Protein AF-A0A1R3T8G5-F1 (afdb_monomer_lite)

Radius of gyration: 34.82 Å; chains: 1; bounding box: 72×90×124 Å

Structure (mmCIF, N/CA/C/O backbone):
data_AF-A0A1R3T8G5-F1
#
_entry.id   AF-A0A1R3T8G5-F1
#
loop_
_atom_site.group_PDB
_atom_site.id
_atom_site.type_symbol
_atom_site.label_atom_id
_atom_site.label_alt_id
_atom_site.label_comp_id
_atom_site.label_asym_id
_atom_site.label_entity_id
_atom_site.label_seq_id
_atom_site.pdbx_PDB_ins_code
_atom_site.Cartn_x
_atom_site.Cartn_y
_atom_site.Cartn_z
_atom_site.occupancy
_atom_site.B_iso_or_equiv
_atom_site.auth_seq_id
_atom_site.auth_comp_id
_atom_site.auth_asym_id
_atom_site.auth_atom_id
_atom_site.pdbx_PDB_model_num
ATOM 1 N N . MET A 1 1 ? -25.322 52.564 77.323 1.00 46.06 1 MET A N 1
ATOM 2 C CA . MET A 1 1 ? -25.981 52.447 76.002 1.00 46.06 1 MET A CA 1
ATOM 3 C C . MET A 1 1 ? -24.948 51.997 74.980 1.00 46.06 1 MET A C 1
ATOM 5 O O . MET A 1 1 ? -23.789 52.351 75.138 1.00 46.06 1 MET A O 1
ATOM 9 N N . SER A 1 2 ? -25.408 51.250 73.972 1.00 37.00 2 SER A N 1
ATOM 10 C CA . SER A 1 2 ? -24.708 50.780 72.759 1.00 37.00 2 SER A CA 1
ATOM 11 C C . SER A 1 2 ? -24.223 49.326 72.768 1.00 37.00 2 SER A C 1
ATOM 13 O O . SER A 1 2 ? -23.131 48.986 73.208 1.00 37.00 2 SER A O 1
ATOM 15 N N . LYS A 1 3 ? -25.110 48.487 72.216 1.00 41.84 3 LYS A N 1
ATOM 16 C CA . LYS A 1 3 ? -24.907 47.113 71.749 1.00 41.84 3 LYS A CA 1
ATOM 17 C C . LYS A 1 3 ? -23.837 47.069 70.648 1.00 41.84 3 LYS A C 1
ATOM 19 O O . LYS A 1 3 ? -23.869 47.899 69.742 1.00 41.84 3 LYS A O 1
ATOM 24 N N . ARG A 1 4 ? -23.002 46.028 70.638 1.00 38.09 4 ARG A N 1
ATOM 25 C CA . ARG A 1 4 ? -22.405 45.487 69.407 1.00 38.09 4 ARG A CA 1
ATOM 26 C C . ARG A 1 4 ? -22.635 43.978 69.374 1.00 38.09 4 ARG A C 1
ATOM 28 O O . ARG A 1 4 ? -22.054 43.239 70.157 1.00 38.09 4 ARG A O 1
ATOM 35 N N . LEU A 1 5 ? -23.558 43.576 68.500 1.00 44.38 5 LEU A N 1
ATOM 36 C CA . LEU A 1 5 ? -23.665 42.226 67.958 1.00 44.38 5 LEU A CA 1
ATOM 37 C C . LEU A 1 5 ? -22.505 42.021 66.978 1.00 44.38 5 LEU A C 1
ATOM 39 O O . LEU A 1 5 ? -22.334 42.854 66.089 1.00 44.38 5 LEU A O 1
ATOM 43 N N . THR A 1 6 ? -21.824 40.880 67.060 1.00 38.00 6 THR A N 1
ATOM 44 C CA . THR A 1 6 ? -21.129 40.303 65.905 1.00 38.00 6 THR A CA 1
ATOM 45 C C . THR A 1 6 ? -21.321 38.789 65.938 1.00 38.00 6 THR A C 1
ATOM 47 O O . THR A 1 6 ? -21.095 38.154 66.965 1.00 38.00 6 THR A O 1
ATOM 50 N N . LEU A 1 7 ? -21.833 38.251 64.829 1.00 36.94 7 LEU A N 1
ATOM 51 C CA . LEU A 1 7 ? -22.223 36.859 64.627 1.00 36.94 7 LEU A CA 1
ATOM 52 C C . LEU A 1 7 ? -21.039 35.889 64.799 1.00 36.94 7 LEU A C 1
ATOM 54 O O . LEU A 1 7 ? -19.987 36.092 64.198 1.00 36.94 7 LEU A O 1
ATOM 58 N N . LEU A 1 8 ? -21.255 34.789 65.531 1.00 36.28 8 LEU A N 1
ATOM 59 C CA . LEU A 1 8 ? -20.464 33.563 65.394 1.00 36.28 8 LEU A CA 1
ATOM 60 C C . LEU A 1 8 ? -20.951 32.806 64.150 1.00 36.28 8 LEU A C 1
ATOM 62 O O . LEU A 1 8 ? -22.100 32.368 64.104 1.00 36.28 8 LEU A O 1
ATOM 66 N N . ALA A 1 9 ? -20.077 32.627 63.162 1.00 36.72 9 ALA A N 1
ATOM 67 C CA . ALA A 1 9 ? -20.278 31.656 62.094 1.00 36.72 9 ALA A CA 1
ATOM 68 C C . ALA A 1 9 ? -19.872 30.267 62.614 1.00 36.72 9 ALA A C 1
ATOM 70 O O . ALA A 1 9 ? -18.711 30.033 62.946 1.00 36.72 9 ALA A O 1
ATOM 71 N N . ILE A 1 10 ? -20.840 29.357 62.713 1.00 41.94 10 ILE A N 1
ATOM 72 C CA . ILE A 1 10 ? -20.608 27.941 63.010 1.00 41.94 10 ILE A CA 1
ATOM 73 C C . ILE A 1 10 ? -20.160 27.281 61.703 1.00 41.94 10 ILE A C 1
ATOM 75 O O . ILE A 1 10 ? -20.971 27.064 60.806 1.00 41.94 10 ILE A O 1
ATOM 79 N N . ALA A 1 11 ? -18.867 26.982 61.582 1.00 38.88 11 ALA A N 1
ATOM 80 C CA . ALA A 1 11 ? -18.361 26.099 60.540 1.00 38.88 11 ALA A CA 1
ATOM 81 C C . ALA A 1 11 ? -18.659 24.650 60.956 1.00 38.88 11 ALA A C 1
ATOM 83 O O . ALA A 1 11 ? -18.024 24.106 61.858 1.00 38.88 11 ALA A O 1
ATOM 84 N N . ALA A 1 12 ? -19.671 24.043 60.336 1.00 40.38 12 ALA A N 1
ATOM 85 C CA . ALA A 1 12 ? -19.930 22.617 60.457 1.00 40.38 12 ALA A CA 1
ATOM 86 C C . ALA A 1 12 ? -18.890 21.856 59.621 1.00 40.38 12 ALA A C 1
ATOM 88 O O . ALA A 1 12 ? -18.991 21.781 58.398 1.00 40.38 12 ALA A O 1
ATOM 89 N N . SER A 1 13 ? -17.876 21.313 60.291 1.00 39.09 13 SER A N 1
ATOM 90 C CA . SER A 1 13 ? -16.898 20.401 59.702 1.00 39.09 13 SER A CA 1
ATOM 91 C C . SER A 1 13 ? -17.573 19.063 59.396 1.00 39.09 13 SER A C 1
ATOM 93 O O . SER A 1 13 ? -17.637 18.176 60.247 1.00 39.09 13 SER A O 1
ATOM 95 N N . ILE A 1 14 ? -18.108 18.916 58.184 1.00 45.38 14 ILE A N 1
ATOM 96 C CA . ILE A 1 14 ? -18.492 17.609 57.648 1.00 45.38 14 ILE A CA 1
ATOM 97 C C . ILE A 1 14 ? -17.187 16.874 57.340 1.00 45.38 14 ILE A C 1
ATOM 99 O O . ILE A 1 14 ? -16.514 17.153 56.351 1.00 45.38 14 ILE A O 1
ATOM 103 N N . ALA A 1 15 ? -16.807 15.959 58.229 1.00 41.19 15 ALA A N 1
ATOM 104 C CA . ALA A 1 15 ? -15.770 14.981 57.959 1.00 41.19 15 ALA A CA 1
ATOM 105 C C . ALA A 1 15 ? -16.282 14.038 56.862 1.00 41.19 15 ALA A C 1
ATOM 107 O O . ALA A 1 15 ? -17.031 13.098 57.129 1.00 41.19 15 ALA A O 1
ATOM 108 N N . TRP A 1 16 ? -15.898 14.309 55.614 1.00 37.50 16 TRP A N 1
ATOM 109 C CA . TRP A 1 16 ? -15.989 13.324 54.546 1.00 37.50 16 TRP A CA 1
ATOM 110 C C . TRP A 1 16 ? -15.019 12.186 54.884 1.00 37.50 16 TRP A C 1
ATOM 112 O O . TRP A 1 16 ? -13.823 12.267 54.621 1.00 37.50 16 TRP A O 1
ATOM 122 N N . CYS A 1 17 ? -15.534 11.108 55.478 1.00 36.72 17 CYS A N 1
ATOM 123 C CA . CYS A 1 17 ? -14.933 9.795 55.279 1.00 36.72 17 CYS A CA 1
ATOM 124 C C . CYS A 1 17 ? -15.138 9.447 53.803 1.00 36.72 17 CYS A C 1
ATOM 126 O O . CYS A 1 17 ? -16.173 8.900 53.427 1.00 36.72 17 CYS A O 1
ATOM 128 N N . GLY A 1 18 ? -14.182 9.831 52.958 1.00 34.03 18 GLY A N 1
ATOM 129 C CA . GLY A 1 18 ? -14.074 9.266 51.623 1.00 34.03 18 GLY A CA 1
ATOM 130 C C . GLY A 1 18 ? -13.793 7.780 51.786 1.00 34.03 18 GLY A C 1
ATOM 131 O O . GLY A 1 18 ? -12.702 7.399 52.201 1.00 34.03 18 GLY A O 1
ATOM 132 N N . ALA A 1 19 ? -14.792 6.939 51.531 1.00 39.75 19 ALA A N 1
ATOM 133 C CA . ALA A 1 19 ? -14.537 5.532 51.292 1.00 39.75 19 ALA A CA 1
ATOM 134 C C . ALA A 1 19 ? -13.588 5.457 50.088 1.00 39.75 19 ALA A C 1
ATOM 136 O O . ALA A 1 19 ? -13.919 5.949 49.010 1.00 39.75 19 ALA A O 1
ATOM 137 N N . ALA A 1 20 ? -12.388 4.919 50.299 1.00 39.12 20 ALA A N 1
ATOM 138 C CA . ALA A 1 20 ? -11.477 4.582 49.218 1.00 39.12 20 ALA A CA 1
ATOM 139 C C . ALA A 1 20 ? -12.110 3.413 48.457 1.00 39.12 20 ALA A C 1
ATOM 141 O O . ALA A 1 20 ? -12.023 2.262 48.885 1.00 39.12 20 ALA A O 1
ATOM 142 N N . TYR A 1 21 ? -12.855 3.728 47.403 1.00 41.91 21 TYR A N 1
ATOM 143 C CA . TYR A 1 21 ? -13.379 2.722 46.496 1.00 41.91 21 TYR A CA 1
ATOM 144 C C . TYR A 1 21 ? -12.219 2.209 45.636 1.00 41.91 21 TYR A C 1
ATOM 146 O O . TYR A 1 21 ? -11.422 3.004 45.142 1.00 41.91 21 TYR A O 1
ATOM 154 N N . ALA A 1 22 ? -12.106 0.885 45.510 1.00 55.81 22 ALA A N 1
ATOM 155 C CA . ALA A 1 22 ? -11.318 0.274 44.445 1.00 55.81 22 ALA A CA 1
ATOM 156 C C . ALA A 1 22 ? -11.929 0.707 43.107 1.00 55.81 22 ALA A C 1
ATOM 158 O O . ALA A 1 22 ? -13.155 0.677 42.966 1.00 55.81 22 ALA A O 1
ATOM 159 N N . ASP A 1 23 ? -11.088 1.134 42.172 1.00 75.25 23 ASP A N 1
ATOM 160 C CA . ASP A 1 23 ? -11.540 1.696 40.892 1.00 75.25 23 ASP A CA 1
ATOM 161 C C . ASP A 1 23 ? -11.620 0.601 39.815 1.00 75.25 23 ASP A C 1
ATOM 163 O O . ASP A 1 23 ? -12.428 0.668 38.887 1.00 75.25 23 ASP A O 1
ATOM 167 N N . VAL A 1 24 ? -10.866 -0.492 40.003 1.00 86.19 24 VAL A N 1
ATOM 168 C CA . VAL A 1 24 ? -11.024 -1.712 39.211 1.00 86.19 24 VAL A CA 1
ATOM 169 C C . VAL A 1 24 ? -12.217 -2.534 39.696 1.00 86.19 24 VAL A C 1
ATOM 171 O O . VAL A 1 24 ? -12.328 -2.921 40.862 1.00 86.19 24 VAL A O 1
ATOM 174 N N . THR A 1 25 ? -13.070 -2.905 38.746 1.00 91.94 25 THR A N 1
ATOM 175 C CA . THR A 1 25 ? -14.219 -3.795 38.924 1.00 91.94 25 THR A CA 1
ATOM 176 C C . THR A 1 25 ? -14.078 -5.047 38.062 1.00 91.94 25 THR A C 1
ATOM 178 O O . THR A 1 25 ? -13.434 -5.032 37.012 1.00 91.94 25 THR A O 1
ATOM 181 N N . ILE A 1 26 ? -14.665 -6.156 38.523 1.00 93.00 26 ILE A N 1
ATOM 182 C CA . ILE A 1 26 ? -14.674 -7.429 37.795 1.00 93.00 26 ILE A CA 1
ATOM 183 C C . ILE A 1 26 ? -16.121 -7.784 37.471 1.00 93.00 26 ILE A C 1
ATOM 185 O O . ILE A 1 26 ? -16.930 -8.025 38.367 1.00 93.00 26 ILE A O 1
ATOM 189 N N . GLU A 1 27 ? -16.435 -7.829 36.184 1.00 93.44 27 GLU A N 1
ATOM 190 C CA . GLU A 1 27 ? -17.746 -8.203 35.666 1.00 93.44 27 GLU A CA 1
ATOM 191 C C . GLU A 1 27 ? -17.692 -9.606 35.041 1.00 93.44 27 GLU A C 1
ATOM 193 O O . GLU A 1 27 ? -16.667 -10.038 34.509 1.00 93.44 27 GLU A O 1
ATOM 198 N N . ARG A 1 28 ? -18.808 -10.341 35.091 1.00 92.69 28 ARG A N 1
ATOM 199 C CA . ARG A 1 28 ? -18.946 -11.635 34.406 1.00 92.69 28 ARG A CA 1
ATOM 200 C C . ARG A 1 28 ? -19.609 -11.411 33.059 1.00 92.69 28 ARG A C 1
ATOM 202 O O . ARG A 1 28 ? -20.767 -11.006 33.010 1.00 92.69 28 ARG A O 1
ATOM 209 N N . LEU A 1 29 ? -18.916 -11.758 31.987 1.00 86.69 29 LEU A N 1
ATOM 210 C CA . LEU A 1 29 ? -19.501 -11.866 30.660 1.00 86.69 29 LEU A CA 1
ATOM 211 C C . LEU A 1 29 ? -20.031 -13.297 30.492 1.00 86.69 29 LEU A C 1
ATOM 213 O O . LEU A 1 29 ? -19.233 -14.241 30.423 1.00 86.69 29 LEU A O 1
ATOM 217 N N . PRO A 1 30 ? -21.360 -13.499 30.491 1.00 82.88 30 PRO A N 1
ATOM 218 C CA . PRO A 1 30 ? -21.932 -14.831 30.401 1.00 82.88 30 PRO A CA 1
ATOM 219 C C . PRO A 1 30 ? -21.622 -15.448 29.036 1.00 82.88 30 PRO A C 1
ATOM 221 O O . PRO A 1 30 ? -21.791 -14.808 27.998 1.00 82.88 30 PRO A O 1
ATOM 224 N N . ILE A 1 31 ? -21.217 -16.716 29.043 1.00 73.88 31 ILE A N 1
ATOM 225 C CA . ILE A 1 31 ? -21.145 -17.545 27.843 1.00 73.88 31 ILE A CA 1
ATOM 226 C C . ILE A 1 31 ? -22.141 -18.685 28.022 1.00 73.88 31 ILE A C 1
ATOM 228 O O . ILE A 1 31 ? -22.219 -19.304 29.084 1.00 73.88 31 ILE A O 1
ATOM 232 N N . GLU A 1 32 ? -22.936 -18.942 26.991 1.00 65.38 32 GLU A N 1
ATOM 233 C CA . GLU A 1 32 ? -23.908 -20.029 27.012 1.00 65.38 32 GLU A CA 1
ATOM 234 C C . GLU A 1 32 ? -23.204 -21.377 27.210 1.00 65.38 32 GLU A C 1
ATOM 236 O O . GLU A 1 32 ? -22.323 -21.749 26.440 1.00 65.38 32 GLU A O 1
ATOM 241 N N . ASN A 1 33 ? -23.623 -22.118 28.241 1.00 69.00 33 ASN A N 1
ATOM 242 C CA . ASN A 1 33 ? -23.143 -23.465 28.569 1.00 69.00 33 ASN A CA 1
ATOM 243 C C . ASN A 1 33 ? -21.633 -23.591 28.854 1.00 69.00 33 ASN A C 1
ATOM 245 O O . ASN A 1 33 ? -21.089 -24.693 28.792 1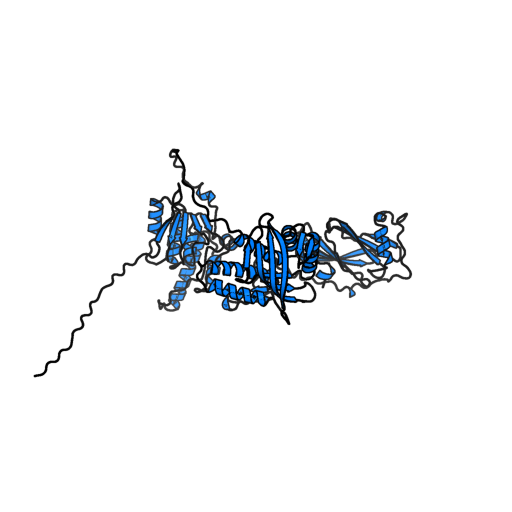.00 69.00 33 ASN A O 1
ATOM 249 N N . SER A 1 34 ? -20.955 -22.503 29.223 1.00 77.06 34 SER A N 1
ATOM 250 C CA . SER A 1 34 ? -19.569 -22.553 29.695 1.00 77.06 34 SER A CA 1
ATOM 251 C C . SER A 1 34 ? -19.327 -21.587 30.851 1.00 77.06 34 SER A C 1
ATOM 253 O O . SER A 1 34 ? -20.164 -20.746 31.179 1.00 77.06 34 SER A O 1
ATOM 255 N N . SER A 1 35 ? -18.160 -21.698 31.485 1.00 81.94 35 SER A N 1
ATOM 256 C CA . SER A 1 35 ? -17.718 -20.700 32.459 1.00 81.94 35 SER A CA 1
ATOM 257 C C . SER A 1 35 ? -17.661 -19.310 31.806 1.00 81.94 35 SER A C 1
ATOM 259 O O . SER A 1 35 ? -17.295 -19.218 30.629 1.00 81.94 35 SER A O 1
ATOM 261 N N . PRO A 1 36 ? -18.022 -18.238 32.535 1.00 90.25 36 PRO A N 1
ATOM 262 C CA . PRO A 1 36 ? -18.018 -16.887 31.987 1.00 90.25 36 PRO A CA 1
ATOM 263 C C . PRO A 1 36 ? -16.590 -16.415 31.676 1.00 90.25 36 PRO A C 1
ATOM 265 O O . PRO A 1 36 ? -15.620 -16.901 32.266 1.00 90.25 36 PRO A O 1
ATOM 268 N N . ILE A 1 37 ? -16.472 -15.428 30.785 1.00 90.62 37 ILE A N 1
ATOM 269 C CA . ILE A 1 37 ? -15.258 -14.607 30.678 1.00 90.62 37 ILE A CA 1
ATOM 270 C C . ILE A 1 37 ? -15.334 -13.543 31.771 1.00 90.62 37 ILE A C 1
ATOM 272 O O . ILE A 1 37 ? -16.378 -12.918 31.956 1.00 90.62 37 ILE A O 1
ATOM 276 N N . LEU A 1 38 ? -14.241 -13.316 32.493 1.00 96.06 38 LEU A N 1
ATOM 277 C CA . LEU A 1 38 ? -14.155 -12.173 33.399 1.00 96.06 38 LEU A CA 1
ATOM 278 C C . LEU A 1 38 ? -13.736 -10.930 32.612 1.00 96.06 38 LEU A C 1
ATOM 280 O O . LEU A 1 38 ? -12.802 -10.989 31.818 1.00 96.06 38 LEU A O 1
ATOM 284 N N . LEU A 1 39 ? -14.410 -9.808 32.832 1.00 95.19 39 LEU A N 1
ATOM 285 C CA . LEU A 1 39 ? -14.016 -8.498 32.326 1.00 95.19 39 LEU A CA 1
ATOM 286 C C . LEU A 1 39 ? -13.463 -7.679 33.489 1.00 95.19 39 LEU A C 1
ATOM 288 O O . LEU A 1 39 ? -14.191 -7.392 34.436 1.00 95.19 39 LEU A O 1
ATOM 292 N N . LEU A 1 40 ? -12.191 -7.297 33.410 1.00 95.75 40 LEU A N 1
ATOM 293 C CA . LEU A 1 40 ? -11.576 -6.353 34.338 1.00 95.75 40 LEU A CA 1
ATOM 294 C C . LEU A 1 40 ? -11.712 -4.941 33.769 1.00 95.75 40 LEU A C 1
ATOM 296 O O . LEU A 1 40 ? -11.216 -4.668 32.675 1.00 95.75 40 LEU A O 1
ATOM 300 N N . LYS A 1 41 ? -12.396 -4.057 34.495 1.00 93.94 41 LYS A N 1
ATOM 301 C CA . LYS A 1 41 ? -12.768 -2.721 34.024 1.00 93.94 41 LYS A CA 1
ATOM 302 C C . LYS A 1 41 ? -12.367 -1.635 35.017 1.00 93.94 41 LYS A C 1
ATOM 304 O O . LYS A 1 41 ? -12.590 -1.812 36.210 1.00 93.94 41 LYS A O 1
ATOM 309 N N . GLY A 1 42 ? -11.869 -0.510 34.509 1.00 88.44 42 GLY A N 1
ATOM 310 C CA . GLY A 1 42 ? -11.443 0.645 35.310 1.00 88.44 42 GLY A CA 1
ATOM 311 C C . GLY A 1 42 ? -9.923 0.775 35.420 1.00 88.44 42 GLY A C 1
ATOM 312 O O . GLY A 1 42 ? -9.180 -0.004 34.815 1.00 88.44 42 GLY A O 1
ATOM 313 N N . ASP A 1 43 ? -9.471 1.765 36.185 1.00 89.00 43 ASP A N 1
ATOM 314 C CA . ASP A 1 43 ? -8.055 2.111 36.314 1.00 89.00 43 ASP A CA 1
ATOM 315 C C . ASP A 1 43 ? -7.416 1.430 37.523 1.00 89.00 43 ASP A C 1
ATOM 317 O O . ASP A 1 43 ? -7.986 1.392 38.609 1.00 89.00 43 ASP A O 1
ATOM 321 N N . PHE A 1 44 ? -6.195 0.921 37.366 1.00 85.81 44 PHE A N 1
ATOM 322 C CA . PHE A 1 44 ? -5.447 0.316 38.463 1.00 85.81 44 PHE A CA 1
ATOM 323 C C . PHE A 1 44 ? -5.048 1.382 39.490 1.00 85.81 44 PHE A C 1
ATOM 325 O O . PHE A 1 44 ? -4.315 2.325 39.184 1.00 85.81 44 PHE A O 1
ATOM 332 N N . THR A 1 45 ? -5.431 1.198 40.745 1.00 86.94 45 THR A N 1
ATOM 333 C CA . THR A 1 45 ? -5.080 2.079 41.864 1.00 86.94 45 THR A CA 1
ATOM 334 C C . THR A 1 45 ? -4.328 1.316 42.948 1.00 86.94 45 THR A C 1
ATOM 336 O O . THR A 1 45 ? -4.382 0.095 43.039 1.00 86.94 45 THR A O 1
ATOM 339 N N . GLN A 1 46 ? -3.618 2.023 43.830 1.00 79.44 46 GLN A N 1
ATOM 340 C CA . GLN A 1 46 ? -2.935 1.369 44.957 1.00 79.44 46 GLN A CA 1
ATOM 341 C C . GLN A 1 46 ? -3.902 0.712 45.960 1.00 79.44 46 GLN A C 1
ATOM 343 O O . GLN A 1 46 ? -3.465 -0.118 46.752 1.00 79.44 46 GLN A O 1
ATOM 348 N N . ALA A 1 47 ? -5.184 1.093 45.946 1.00 82.44 47 ALA A N 1
ATOM 349 C CA . ALA A 1 47 ? -6.204 0.567 46.849 1.00 82.44 47 ALA A CA 1
ATOM 350 C C . ALA A 1 47 ? -6.843 -0.740 46.348 1.00 82.44 47 ALA A C 1
ATOM 352 O O . ALA A 1 47 ? -7.556 -1.395 47.112 1.00 82.44 47 ALA A O 1
ATOM 353 N N . ASP A 1 48 ? -6.602 -1.125 45.091 1.00 87.75 48 ASP A N 1
ATOM 354 C CA . ASP A 1 48 ? -7.184 -2.341 44.535 1.00 87.75 48 ASP A CA 1
ATOM 355 C C . ASP A 1 48 ? -6.607 -3.600 45.194 1.00 87.75 48 ASP A C 1
ATOM 357 O O . ASP A 1 48 ? -5.488 -3.622 45.710 1.00 87.75 48 ASP A O 1
ATOM 361 N N . ASN A 1 49 ? -7.377 -4.687 45.143 1.00 88.06 49 ASN A N 1
ATOM 362 C CA . ASN A 1 49 ? -6.995 -5.957 45.742 1.00 88.06 49 ASN A CA 1
ATOM 363 C C . ASN A 1 49 ? -7.101 -7.117 44.731 1.00 88.06 49 ASN A C 1
ATOM 365 O O . ASN A 1 49 ? -8.208 -7.620 44.504 1.00 88.06 49 ASN A O 1
ATOM 369 N N . PRO A 1 50 ? -5.968 -7.610 44.188 1.00 90.56 50 PRO A N 1
ATOM 370 C CA . PRO A 1 50 ? -5.943 -8.745 43.265 1.00 90.56 50 PRO A CA 1
ATOM 371 C C . PRO A 1 50 ? -6.561 -10.040 43.814 1.00 90.56 50 PRO A C 1
ATOM 373 O O . PRO A 1 50 ? -7.022 -10.867 43.031 1.00 90.56 50 PRO A O 1
ATOM 376 N N . ASP A 1 51 ? -6.652 -10.230 45.136 1.00 87.56 51 ASP A N 1
ATOM 377 C CA . ASP A 1 51 ? -7.285 -11.422 45.725 1.00 87.56 51 ASP A CA 1
ATOM 378 C C . ASP A 1 51 ? -8.786 -11.514 45.410 1.00 87.56 51 ASP A C 1
ATOM 380 O O . ASP A 1 51 ? -9.379 -12.596 45.474 1.00 87.56 51 ASP A O 1
ATOM 384 N N . LEU A 1 52 ? -9.423 -10.393 45.052 1.00 89.69 52 LEU A N 1
ATOM 385 C CA . LEU A 1 52 ? -10.807 -10.396 44.581 1.00 89.69 52 LEU A CA 1
ATOM 386 C C . LEU A 1 52 ? -10.947 -11.166 43.264 1.00 89.69 52 LEU A C 1
ATOM 388 O O . LEU A 1 52 ? -11.928 -11.889 43.099 1.00 89.69 52 LEU A O 1
ATOM 392 N N . LEU A 1 53 ? -9.940 -11.114 42.385 1.00 91.94 53 LEU A N 1
ATOM 393 C CA . LEU A 1 53 ? -9.917 -11.916 41.162 1.00 91.94 53 LEU A CA 1
ATOM 394 C C . LEU A 1 53 ? -9.857 -13.415 41.478 1.00 91.94 53 LEU A C 1
ATOM 396 O O . LEU A 1 53 ? -10.601 -14.192 40.886 1.00 91.94 53 LEU A O 1
ATOM 400 N N . ALA A 1 54 ? -9.035 -13.830 42.445 1.00 88.62 54 ALA A N 1
ATOM 401 C CA . ALA A 1 54 ? -8.956 -15.234 42.853 1.00 88.62 54 ALA A CA 1
ATOM 402 C C . ALA A 1 54 ? -10.295 -15.759 43.392 1.00 88.62 54 ALA A C 1
ATOM 404 O O . ALA A 1 54 ? -10.734 -16.849 43.020 1.00 88.62 54 ALA A O 1
ATOM 405 N N . LYS A 1 55 ? -10.978 -14.966 44.228 1.00 90.12 55 LYS A N 1
ATOM 406 C CA . LYS A 1 55 ? -12.319 -15.299 44.739 1.00 90.12 55 LYS A CA 1
ATOM 407 C C . LYS A 1 55 ? -13.339 -15.412 43.610 1.00 90.12 55 LYS A C 1
ATOM 409 O O . LYS A 1 55 ? -14.166 -16.325 43.611 1.00 90.12 55 LYS A O 1
ATOM 414 N N . GLU A 1 56 ? -13.264 -14.505 42.646 1.00 91.94 56 GLU A N 1
ATOM 415 C CA . GLU A 1 56 ? -14.184 -14.453 41.520 1.00 91.94 56 GLU A CA 1
ATOM 416 C C . GLU A 1 56 ? -13.984 -15.642 40.569 1.00 91.94 56 GLU A C 1
ATOM 418 O O . GLU A 1 56 ? -14.949 -16.308 40.197 1.00 91.94 56 GLU A O 1
ATOM 423 N N . VAL A 1 57 ? -12.737 -16.020 40.278 1.00 93.50 57 VAL A N 1
ATOM 424 C CA . VAL A 1 57 ? -12.401 -17.240 39.522 1.00 93.50 57 VAL A CA 1
ATOM 425 C C . VAL A 1 57 ? -12.853 -18.502 40.254 1.00 93.50 57 VAL A C 1
ATOM 427 O O . VAL A 1 57 ? -13.432 -19.392 39.630 1.00 93.50 57 VAL A O 1
ATOM 430 N N . ALA A 1 58 ? -12.644 -18.583 41.571 1.00 90.38 58 ALA A N 1
ATOM 431 C CA . ALA A 1 58 ? -13.080 -19.727 42.370 1.00 90.38 58 ALA A CA 1
ATOM 432 C C . ALA A 1 58 ? -14.611 -19.881 42.388 1.00 90.38 58 ALA A C 1
ATOM 434 O O . ALA A 1 58 ? -15.116 -21.002 42.399 1.00 90.38 58 ALA A O 1
ATOM 435 N N . THR A 1 59 ? -15.347 -18.766 42.360 1.00 92.00 59 THR A N 1
ATOM 436 C CA . THR A 1 59 ? -16.817 -18.758 42.411 1.00 92.00 59 THR A CA 1
ATOM 437 C C . THR A 1 59 ? -17.454 -18.989 41.040 1.00 92.00 59 THR A C 1
ATOM 439 O O . THR A 1 59 ? -18.458 -19.687 40.933 1.00 92.00 59 THR A O 1
ATOM 442 N N . SER A 1 60 ? -16.894 -18.396 39.985 1.00 92.19 60 SER A N 1
ATOM 443 C CA . SER A 1 60 ? -17.444 -18.457 38.623 1.00 92.19 60 SER A CA 1
ATOM 444 C C . SER A 1 60 ? -16.923 -19.636 37.797 1.00 92.19 60 SER A C 1
ATOM 446 O O . SER A 1 60 ? -17.535 -20.016 36.799 1.00 92.19 60 SER A O 1
ATOM 448 N N . GLY A 1 61 ? -15.774 -20.201 38.175 1.00 90.69 61 GLY A N 1
ATOM 449 C CA . GLY A 1 61 ? -15.065 -21.202 37.383 1.00 90.69 61 GLY A CA 1
ATOM 450 C C . GLY A 1 61 ? -14.417 -20.645 36.112 1.00 90.69 61 GLY A C 1
ATOM 451 O O . GLY A 1 61 ? -13.981 -21.435 35.277 1.00 90.69 61 GLY A O 1
ATOM 452 N N . ALA A 1 62 ? -14.348 -19.320 35.941 1.00 92.50 62 ALA A N 1
ATOM 453 C CA . ALA A 1 62 ? -13.781 -18.690 34.754 1.00 92.50 62 ALA A CA 1
ATOM 454 C C . ALA A 1 62 ? -12.351 -19.169 34.445 1.00 92.50 62 ALA A C 1
ATOM 456 O O . ALA A 1 62 ? -11.566 -19.526 35.330 1.00 92.50 62 ALA A O 1
ATOM 457 N N . ARG A 1 63 ? -12.019 -19.193 33.153 1.00 93.75 63 ARG A N 1
ATOM 458 C CA . ARG A 1 63 ? -10.686 -19.556 32.634 1.00 93.75 63 ARG A CA 1
ATOM 459 C C . ARG A 1 63 ? -10.087 -18.489 31.730 1.00 93.75 63 ARG A C 1
ATOM 461 O O . ARG A 1 63 ? -8.910 -18.576 31.397 1.00 93.75 63 ARG A O 1
ATOM 468 N N . VAL A 1 64 ? -10.887 -17.502 31.341 1.00 94.00 64 VAL A N 1
ATOM 469 C CA . VAL A 1 64 ? -10.506 -16.438 30.418 1.00 94.00 64 VAL A CA 1
ATOM 470 C C . VAL A 1 64 ? -10.849 -15.097 31.053 1.00 94.00 64 VAL A C 1
ATOM 472 O O . VAL A 1 64 ? -11.916 -14.952 31.654 1.00 94.00 64 VAL A O 1
ATOM 475 N N . ILE A 1 65 ? -9.946 -14.132 30.912 1.00 97.00 65 ILE A N 1
ATOM 476 C CA . ILE A 1 65 ? -10.138 -12.746 31.329 1.00 97.00 65 ILE A CA 1
ATOM 477 C C . ILE A 1 65 ? -9.830 -11.795 30.164 1.00 97.00 65 ILE A C 1
ATOM 479 O O . ILE A 1 65 ? -8.898 -12.028 29.394 1.00 97.00 65 ILE A O 1
ATOM 483 N N . THR A 1 66 ? -10.629 -10.742 30.033 1.00 94.12 66 THR A N 1
ATOM 484 C CA . THR A 1 66 ? -10.460 -9.627 29.088 1.00 94.12 66 THR A CA 1
ATOM 485 C C . THR A 1 66 ? -10.446 -8.308 29.853 1.00 94.12 66 THR A C 1
ATOM 487 O O . THR A 1 66 ? -10.873 -8.260 31.010 1.00 94.12 66 THR A O 1
ATOM 490 N N . PHE A 1 67 ? -9.969 -7.236 29.222 1.00 96.62 67 PHE A N 1
ATOM 491 C CA . PHE A 1 67 ? -9.781 -5.946 29.880 1.00 96.62 67 PHE A CA 1
ATOM 492 C C . PHE A 1 67 ? -10.517 -4.819 29.160 1.00 96.62 67 PHE A C 1
ATOM 494 O O . PHE A 1 67 ? -10.612 -4.818 27.934 1.00 96.62 67 PHE A O 1
ATOM 501 N N . ASN A 1 68 ? -11.001 -3.861 29.948 1.00 91.31 68 ASN A N 1
ATOM 502 C CA . ASN A 1 68 ? -11.443 -2.541 29.514 1.00 91.31 68 ASN A CA 1
ATOM 503 C C . ASN A 1 68 ? -10.859 -1.487 30.473 1.00 91.31 68 ASN A C 1
ATOM 505 O O . ASN A 1 68 ? -11.523 -1.060 31.421 1.00 91.31 68 ASN A O 1
ATOM 509 N N . SER A 1 69 ? -9.579 -1.170 30.293 1.00 89.19 69 SER A N 1
ATOM 510 C CA . SER A 1 69 ? -8.778 -0.361 31.214 1.00 89.19 69 SER A CA 1
ATOM 511 C C . SER A 1 69 ? -7.787 0.524 30.459 1.00 89.19 69 SER A C 1
ATOM 513 O O . SER A 1 69 ? -7.032 0.040 29.609 1.00 89.19 69 SER A O 1
ATOM 515 N N . ASP A 1 70 ? -7.742 1.807 30.820 1.00 84.12 70 ASP A N 1
ATOM 516 C CA . ASP A 1 70 ? -6.742 2.761 30.324 1.00 84.12 70 ASP A CA 1
ATOM 517 C C . ASP A 1 70 ? -5.384 2.623 31.034 1.00 84.12 70 ASP A C 1
ATOM 519 O O . ASP A 1 70 ? -4.393 3.243 30.641 1.00 84.12 70 ASP A O 1
ATOM 523 N N . GLY A 1 71 ? -5.304 1.757 32.048 1.00 87.56 71 GLY A N 1
ATOM 524 C CA . GLY A 1 71 ? -4.096 1.491 32.813 1.00 87.56 71 GLY A CA 1
ATOM 525 C C . GLY A 1 71 ? -4.173 2.082 34.214 1.00 87.56 71 GLY A C 1
ATOM 526 O O . GLY A 1 71 ? -5.097 1.777 34.953 1.00 87.56 71 GLY A O 1
ATOM 527 N N . GLY A 1 72 ? -3.145 2.824 34.633 1.00 85.56 72 GLY A N 1
ATOM 528 C CA . GLY A 1 72 ? -3.027 3.358 35.994 1.00 85.56 72 GLY A CA 1
ATOM 529 C C . GLY A 1 72 ? -1.749 2.906 36.702 1.00 85.56 72 GLY A C 1
ATOM 530 O O . GLY A 1 72 ? -0.647 2.961 36.153 1.00 85.56 72 GLY A O 1
ATOM 531 N N . ASN A 1 73 ? -1.870 2.475 37.955 1.00 85.75 73 ASN A N 1
ATOM 532 C CA . ASN A 1 73 ? -0.744 2.101 38.795 1.00 85.75 73 ASN A CA 1
ATOM 533 C C . ASN A 1 73 ? -0.037 0.832 38.285 1.00 85.75 73 ASN A C 1
ATOM 535 O O . ASN A 1 73 ? -0.542 -0.284 38.395 1.00 85.75 73 ASN A O 1
ATOM 539 N N . VAL A 1 74 ? 1.192 1.014 37.804 1.00 86.69 74 VAL A N 1
ATOM 540 C CA . VAL A 1 74 ? 2.057 -0.039 37.247 1.00 86.69 74 VAL A CA 1
ATOM 541 C C . VAL A 1 74 ? 2.275 -1.209 38.207 1.00 86.69 74 VAL A C 1
ATOM 543 O O . VAL A 1 74 ? 2.200 -2.368 37.802 1.00 86.69 74 VAL A O 1
ATOM 546 N N . VAL A 1 75 ? 2.539 -0.927 39.486 1.00 82.81 75 VAL A N 1
ATOM 547 C CA . VAL A 1 75 ? 2.811 -1.968 40.490 1.00 82.81 75 VAL A CA 1
ATOM 548 C C . VAL A 1 75 ? 1.568 -2.818 40.723 1.00 82.81 75 VAL A C 1
ATOM 550 O O . VAL A 1 75 ? 1.666 -4.046 40.752 1.00 82.81 75 VAL A O 1
ATOM 553 N N . MET A 1 76 ? 0.401 -2.181 40.816 1.00 91.38 76 MET A N 1
ATOM 554 C CA . MET A 1 76 ? -0.859 -2.891 40.983 1.00 91.38 76 MET A CA 1
ATOM 555 C C . MET A 1 76 ? -1.225 -3.714 39.743 1.00 91.38 76 MET A C 1
ATOM 557 O O . MET A 1 76 ? -1.610 -4.875 39.873 1.00 91.38 76 MET A O 1
ATOM 561 N N . ALA A 1 77 ? -1.028 -3.181 38.536 1.00 94.69 77 ALA A N 1
ATOM 562 C CA . ALA A 1 77 ? -1.281 -3.931 37.308 1.00 94.69 77 ALA A CA 1
ATOM 563 C C . ALA A 1 77 ? -0.383 -5.178 37.184 1.00 94.69 77 ALA A C 1
ATOM 565 O O . ALA A 1 77 ? -0.863 -6.257 36.833 1.00 94.69 77 ALA A O 1
ATOM 566 N N . MET A 1 78 ? 0.902 -5.080 37.554 1.00 94.19 78 MET A N 1
ATOM 567 C CA . MET A 1 78 ? 1.787 -6.251 37.647 1.00 94.19 78 MET A CA 1
ATOM 568 C C . MET A 1 78 ? 1.314 -7.249 38.714 1.00 94.19 78 MET A C 1
ATOM 570 O O . MET A 1 78 ? 1.439 -8.457 38.518 1.00 94.19 78 MET A O 1
ATOM 574 N N . ALA A 1 79 ? 0.765 -6.781 39.841 1.00 90.88 79 ALA A N 1
ATOM 575 C CA . ALA A 1 79 ? 0.205 -7.658 40.869 1.00 90.88 79 ALA A CA 1
ATOM 576 C C . ALA A 1 79 ? -1.017 -8.437 40.349 1.00 90.88 79 ALA A C 1
ATOM 578 O O . ALA A 1 79 ? -1.087 -9.655 40.534 1.00 90.88 79 ALA A O 1
ATOM 579 N N . TYR A 1 80 ? -1.921 -7.780 39.613 1.00 96.25 80 TYR A N 1
ATOM 580 C CA . TYR A 1 80 ? -3.007 -8.455 38.894 1.00 96.25 80 TYR A CA 1
ATOM 581 C C . TYR A 1 80 ? -2.481 -9.447 37.858 1.00 96.25 80 TYR A C 1
ATOM 583 O O . TYR A 1 80 ? -2.963 -10.574 37.799 1.00 96.25 80 TYR A O 1
ATOM 591 N N . GLY A 1 81 ? -1.457 -9.085 37.088 1.00 96.88 81 GLY A N 1
ATOM 592 C CA . GLY A 1 81 ? -0.844 -9.989 36.119 1.00 96.88 81 GLY A CA 1
ATOM 593 C C . GLY A 1 81 ? -0.223 -11.245 36.749 1.00 96.88 81 GLY A C 1
ATOM 594 O O . GLY A 1 81 ? -0.438 -12.353 36.256 1.00 96.88 81 GLY A O 1
ATOM 595 N N . ARG A 1 82 ? 0.449 -11.123 37.905 1.00 95.44 82 ARG A N 1
ATOM 596 C CA . ARG A 1 82 ? 0.921 -12.290 38.680 1.00 95.44 82 ARG A CA 1
ATOM 597 C C . ARG A 1 82 ? -0.235 -13.141 39.207 1.00 95.44 82 ARG A C 1
ATOM 599 O O . ARG A 1 82 ? -0.125 -14.365 39.198 1.00 95.44 82 ARG A O 1
ATOM 606 N N . MET A 1 83 ? -1.340 -12.521 39.626 1.00 96.44 83 MET A N 1
ATOM 607 C CA . MET A 1 83 ? -2.547 -13.243 40.044 1.00 96.44 83 MET A CA 1
ATOM 608 C C . MET A 1 83 ? -3.196 -13.998 38.872 1.00 96.44 83 MET A C 1
ATOM 610 O O . MET A 1 83 ? -3.552 -15.165 38.998 1.00 96.44 83 MET A O 1
ATOM 614 N N . ILE A 1 84 ? -3.287 -13.377 37.694 1.00 97.88 84 ILE A N 1
ATOM 615 C CA . ILE A 1 84 ? -3.772 -14.018 36.461 1.00 97.88 84 ILE A CA 1
ATOM 616 C C . ILE A 1 84 ? -2.912 -15.246 36.127 1.00 97.88 84 ILE A C 1
ATOM 618 O O . ILE A 1 84 ? -3.453 -16.322 35.853 1.00 97.88 84 ILE A O 1
ATOM 622 N N . ARG A 1 85 ? -1.580 -15.106 36.209 1.00 96.50 85 ARG A N 1
ATOM 623 C CA . ARG A 1 85 ? -0.620 -16.196 35.981 1.00 96.50 85 ARG A CA 1
ATOM 624 C C . ARG A 1 85 ? -0.793 -17.333 36.984 1.00 96.50 85 ARG A C 1
ATOM 626 O O . ARG A 1 85 ? -0.823 -18.491 36.571 1.00 96.50 85 ARG A O 1
ATOM 633 N N . SER A 1 86 ? -0.896 -17.023 38.279 1.00 94.19 86 SER A N 1
ATOM 634 C CA . SER A 1 86 ? -0.988 -18.032 39.346 1.00 94.19 86 SER A CA 1
ATOM 635 C C . SER A 1 86 ? -2.290 -18.836 39.284 1.00 94.19 86 SER A C 1
ATOM 637 O O . SER A 1 86 ? -2.293 -20.023 39.605 1.00 94.19 86 SER A O 1
ATOM 639 N N . LEU A 1 87 ? -3.372 -18.216 38.806 1.00 94.25 87 LEU A N 1
ATOM 640 C CA . LEU A 1 87 ? -4.669 -18.854 38.571 1.00 94.25 87 LEU A CA 1
ATOM 641 C C . LEU A 1 87 ? -4.737 -19.618 37.236 1.00 94.25 87 LEU A C 1
ATOM 643 O O . LEU A 1 87 ? -5.722 -20.310 36.978 1.00 94.25 87 LEU A O 1
ATOM 647 N N . GLY A 1 88 ? -3.714 -19.503 36.380 1.00 93.69 88 GLY A N 1
ATOM 648 C CA . GLY A 1 88 ? -3.655 -20.175 35.081 1.00 93.69 88 GLY A CA 1
ATOM 649 C C . GLY A 1 88 ? -4.668 -19.652 34.057 1.00 93.69 88 GLY A C 1
ATOM 650 O O . GLY A 1 88 ? -5.046 -20.390 33.146 1.00 93.69 88 GLY A O 1
ATOM 651 N N . LEU A 1 89 ? -5.132 -18.408 34.202 1.00 95.94 89 LEU A N 1
ATOM 652 C CA . LEU A 1 89 ? -6.116 -17.817 33.294 1.00 95.94 89 LEU A CA 1
ATOM 653 C C . LEU A 1 89 ? -5.503 -17.508 31.928 1.00 95.94 89 LEU A C 1
ATOM 655 O O . LEU A 1 89 ? -4.344 -17.111 31.829 1.00 95.94 89 LEU A O 1
ATOM 659 N N . SER A 1 90 ? -6.306 -17.624 30.875 1.00 96.12 90 SER A N 1
ATOM 660 C CA . SER A 1 90 ? -5.969 -17.093 29.554 1.00 96.12 90 SER A CA 1
ATOM 661 C C . SER A 1 90 ? -6.412 -15.640 29.441 1.00 96.12 90 SER A C 1
ATOM 663 O O . SER A 1 90 ? -7.497 -15.290 29.902 1.00 96.12 90 SER A O 1
ATOM 665 N N . THR A 1 91 ? -5.598 -14.801 28.813 1.00 97.00 91 THR A N 1
ATOM 666 C CA . THR A 1 91 ? -5.966 -13.418 28.514 1.00 97.00 91 THR A CA 1
ATOM 667 C C . THR A 1 91 ? -6.381 -13.291 27.057 1.00 97.00 91 THR A C 1
ATOM 669 O O . THR A 1 91 ? -5.721 -13.812 26.153 1.00 97.00 91 THR A O 1
ATOM 672 N N . LEU A 1 92 ? -7.511 -12.625 26.838 1.00 91.88 92 LEU A N 1
ATOM 673 C CA . LEU A 1 92 ? -8.057 -12.323 25.522 1.00 91.88 92 LEU A CA 1
ATOM 674 C C . LEU A 1 92 ? -8.289 -10.819 25.434 1.00 91.88 92 LEU A C 1
ATOM 676 O O . LEU A 1 92 ? -8.925 -10.271 26.325 1.00 91.88 92 LEU A O 1
ATOM 680 N N . GLN A 1 93 ? -7.811 -10.170 24.376 1.00 93.25 93 GLN A N 1
ATOM 681 C CA . GLN A 1 93 ? -8.084 -8.757 24.131 1.00 93.25 93 GLN A CA 1
ATOM 682 C C . GLN A 1 93 ? -8.623 -8.539 22.717 1.00 93.25 93 GLN A C 1
ATOM 684 O O . GLN A 1 93 ? -7.979 -8.883 21.726 1.00 93.25 93 GLN A O 1
ATOM 689 N N . LEU A 1 94 ? -9.808 -7.945 22.626 1.00 67.38 94 LEU A N 1
ATOM 690 C CA . LEU A 1 94 ? -10.410 -7.515 21.365 1.00 67.38 94 LEU A CA 1
ATOM 691 C C . LEU A 1 94 ? -10.115 -6.034 21.145 1.00 67.38 94 LEU A C 1
ATOM 693 O O . LEU A 1 94 ? -10.046 -5.277 22.110 1.00 67.38 94 LEU A O 1
ATOM 697 N N . ARG A 1 95 ? -10.007 -5.597 19.889 1.00 66.88 95 ARG A N 1
ATOM 698 C CA . ARG A 1 95 ? -9.790 -4.185 19.542 1.00 66.88 95 ARG A CA 1
ATOM 699 C C . ARG A 1 95 ? -10.965 -3.300 19.975 1.00 66.88 95 ARG A C 1
ATOM 701 O O . ARG A 1 95 ? -10.785 -2.111 20.196 1.00 66.88 95 ARG A O 1
ATOM 708 N N . SER A 1 96 ? -12.158 -3.874 20.130 1.00 59.47 96 SER A N 1
ATOM 709 C CA . SER A 1 96 ? -13.351 -3.177 20.626 1.00 59.47 96 SER A CA 1
ATOM 710 C C . SER A 1 96 ? -13.344 -2.914 22.139 1.00 59.47 96 SER A C 1
ATOM 712 O O . SER A 1 96 ? -14.334 -2.414 22.667 1.00 59.47 96 SER A O 1
ATOM 714 N N . SER A 1 97 ? -12.296 -3.319 22.862 1.00 70.38 97 SER A N 1
ATOM 715 C CA . SER A 1 97 ? -12.154 -3.090 24.298 1.00 70.38 97 SER A CA 1
ATOM 716 C C . SER A 1 97 ? -10.754 -2.574 24.613 1.00 70.38 97 SER A C 1
ATOM 718 O O . SER A 1 97 ? -9.781 -2.954 23.962 1.00 70.38 97 SER A O 1
ATOM 720 N N . GLN A 1 98 ? -10.650 -1.690 25.599 1.00 75.50 98 GLN A N 1
ATOM 721 C CA . GLN A 1 98 ? -9.428 -0.940 25.854 1.00 75.50 98 GLN A CA 1
ATOM 722 C C . GLN A 1 98 ? -8.458 -1.724 26.747 1.00 75.50 98 GLN A C 1
ATOM 724 O O . GLN A 1 98 ? -8.837 -2.248 27.792 1.00 75.50 98 GLN A O 1
ATOM 729 N N . CYS A 1 99 ? -7.182 -1.772 26.370 1.00 91.69 99 CYS A N 1
ATOM 730 C CA . CYS A 1 99 ? -6.114 -2.180 27.279 1.00 91.69 99 CYS A CA 1
ATOM 731 C C . CYS A 1 99 ? -4.843 -1.391 26.975 1.00 91.69 99 CYS A C 1
ATOM 733 O O . CYS A 1 99 ? -4.042 -1.765 26.112 1.00 91.69 99 CYS A O 1
ATOM 735 N N . ALA A 1 100 ? -4.678 -0.272 27.677 1.00 84.88 100 ALA A N 1
ATOM 736 C CA . ALA A 1 100 ? -3.565 0.648 27.483 1.00 84.88 100 ALA A CA 1
ATOM 737 C C . ALA A 1 100 ? -2.671 0.765 28.722 1.00 84.88 100 ALA A C 1
ATOM 739 O O . ALA A 1 100 ? -3.055 0.431 29.846 1.00 84.88 100 ALA A O 1
ATOM 740 N N . SER A 1 101 ? -1.445 1.245 28.504 1.00 88.25 101 SER A N 1
ATOM 741 C CA . SER A 1 101 ? -0.485 1.553 29.562 1.00 88.25 101 SER A CA 1
ATOM 742 C C . SER A 1 101 ? -0.256 0.364 30.511 1.00 88.25 101 SER A C 1
ATOM 744 O O . SER A 1 101 ? 0.095 -0.735 30.075 1.00 88.25 101 SER A O 1
ATOM 746 N N . ALA A 1 102 ? -0.465 0.554 31.815 1.00 90.38 102 ALA A N 1
ATOM 747 C CA . ALA A 1 102 ? -0.316 -0.476 32.832 1.00 90.38 102 ALA A CA 1
ATOM 748 C C . ALA A 1 102 ? -1.208 -1.710 32.586 1.00 90.38 102 ALA A C 1
ATOM 750 O O . ALA A 1 102 ? -0.813 -2.808 32.976 1.00 90.38 102 ALA A O 1
ATOM 751 N N . CYS A 1 103 ? -2.345 -1.588 31.882 1.00 96.25 103 CYS A N 1
ATOM 752 C CA . CYS A 1 103 ? -3.182 -2.743 31.536 1.00 96.25 103 CYS A CA 1
ATOM 753 C C . CYS A 1 103 ? -2.413 -3.801 30.740 1.00 96.25 103 CYS A C 1
ATOM 755 O O . CYS A 1 103 ? -2.565 -4.996 31.003 1.00 96.25 103 CYS A O 1
ATOM 757 N N . ALA A 1 104 ? -1.513 -3.389 29.839 1.00 95.94 104 ALA A N 1
ATOM 758 C CA . ALA A 1 104 ? -0.689 -4.317 29.069 1.00 95.94 104 ALA A CA 1
ATOM 759 C C . ALA A 1 104 ? 0.139 -5.242 29.981 1.00 95.94 104 ALA A C 1
ATOM 761 O O . ALA A 1 104 ? 0.320 -6.422 29.677 1.00 95.94 104 ALA A O 1
ATOM 762 N N . LEU A 1 105 ? 0.585 -4.739 31.140 1.00 96.44 105 LEU A N 1
ATOM 763 C CA . LEU A 1 105 ? 1.312 -5.530 32.132 1.00 96.44 105 LEU A CA 1
ATOM 764 C C . LEU A 1 105 ? 0.404 -6.568 32.800 1.00 96.44 105 LEU A C 1
ATOM 766 O O . LEU A 1 105 ? 0.834 -7.702 32.990 1.00 96.44 105 LEU A O 1
ATOM 770 N N . ALA A 1 106 ? -0.853 -6.238 33.101 1.00 97.50 106 ALA A N 1
ATOM 771 C CA . ALA A 1 106 ? -1.814 -7.222 33.600 1.00 97.50 106 ALA A CA 1
ATOM 772 C C . ALA A 1 106 ? -2.139 -8.286 32.531 1.00 97.50 106 ALA A C 1
ATOM 774 O O . ALA A 1 106 ? -2.130 -9.484 32.824 1.00 97.50 106 ALA A O 1
ATOM 775 N N . PHE A 1 107 ? -2.336 -7.865 31.277 1.00 98.38 107 PHE A N 1
ATOM 776 C CA . PHE A 1 107 ? -2.633 -8.742 30.141 1.00 98.38 107 PHE A CA 1
ATOM 777 C C . PHE A 1 107 ? -1.548 -9.802 29.897 1.00 98.38 107 PHE A C 1
A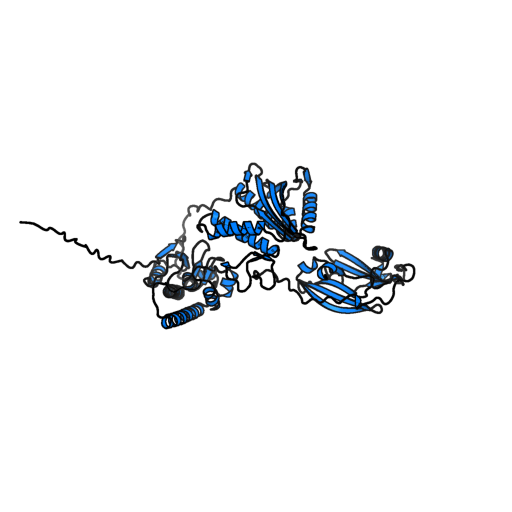TOM 779 O O . PHE A 1 107 ? -1.861 -10.976 29.671 1.00 98.38 107 PHE A O 1
ATOM 786 N N . VAL A 1 108 ? -0.262 -9.441 29.980 1.00 98.12 108 VAL A N 1
ATOM 787 C CA . VAL A 1 108 ? 0.823 -10.415 29.756 1.00 98.12 108 VAL A CA 1
ATOM 788 C C . VAL A 1 108 ? 0.938 -11.473 30.862 1.00 98.12 108 VAL A C 1
ATOM 790 O O . VAL A 1 108 ? 1.650 -12.466 30.685 1.00 98.12 108 VAL A O 1
ATOM 793 N N . GLY A 1 109 ? 0.181 -11.325 31.953 1.00 97.12 109 GLY A N 1
ATOM 794 C CA . GLY A 1 109 ? 0.012 -12.330 33.001 1.00 97.12 109 GLY A CA 1
ATOM 795 C C . GLY A 1 109 ? -0.632 -13.641 32.535 1.00 97.12 109 GLY A C 1
ATOM 796 O O . GLY A 1 109 ? -0.450 -14.671 33.180 1.00 97.12 109 GLY A O 1
ATOM 797 N N . GLY A 1 110 ? -1.347 -13.644 31.404 1.00 96.94 110 GLY A N 1
ATOM 798 C CA . GLY A 1 110 ? -2.082 -14.816 30.915 1.00 96.94 110 GLY A CA 1
ATOM 799 C C . GLY A 1 110 ? -1.215 -16.046 30.621 1.00 96.94 110 GLY A C 1
ATOM 800 O O . GLY A 1 110 ? -0.158 -15.947 29.993 1.00 96.94 110 GLY A O 1
ATOM 801 N N . ALA A 1 111 ? -1.693 -17.226 31.029 1.00 94.06 111 ALA A N 1
ATOM 802 C CA . ALA A 1 111 ? -1.125 -18.534 30.689 1.00 94.06 111 ALA A CA 1
ATOM 803 C C . ALA A 1 111 ? -1.013 -18.725 29.169 1.00 94.06 111 ALA A C 1
ATOM 805 O O . ALA A 1 111 ? 0.061 -19.055 28.662 1.00 94.06 111 ALA A O 1
ATOM 806 N N . THR A 1 112 ? -2.114 -18.421 28.486 1.00 93.31 112 THR A N 1
ATOM 807 C CA . THR A 1 112 ? -2.251 -18.268 27.035 1.00 93.31 112 THR A CA 1
ATOM 808 C C . THR A 1 112 ? -2.747 -16.849 26.775 1.00 93.31 112 THR A C 1
ATOM 810 O O . THR A 1 112 ? -3.566 -16.343 27.543 1.00 93.31 112 THR A O 1
ATOM 813 N N . ARG A 1 113 ? -2.235 -16.184 25.738 1.00 96.06 113 ARG A N 1
ATOM 814 C CA . ARG A 1 113 ? -2.441 -14.748 25.500 1.00 96.06 113 ARG A CA 1
ATOM 815 C C . ARG A 1 113 ? -2.794 -14.503 24.049 1.00 96.06 113 ARG A C 1
ATOM 817 O O . ARG A 1 113 ? -1.979 -14.787 23.171 1.00 96.06 113 ARG A O 1
ATOM 824 N N . GLN A 1 114 ? -3.984 -13.975 23.807 1.00 89.62 114 GLN A N 1
ATOM 825 C CA . GLN A 1 114 ? -4.510 -13.717 22.470 1.00 89.62 114 GLN A CA 1
ATOM 826 C C . GLN A 1 114 ? -5.010 -12.282 22.403 1.00 89.62 114 GLN A C 1
ATOM 828 O O . GLN A 1 114 ? -5.725 -11.830 23.294 1.00 89.62 114 GLN A O 1
ATOM 833 N N . ALA A 1 115 ? -4.622 -11.558 21.363 1.00 86.31 115 ALA A N 1
ATOM 834 C CA . ALA A 1 115 ? -5.030 -10.177 21.173 1.00 86.31 115 ALA A CA 1
ATOM 835 C C . ALA A 1 115 ? -5.195 -9.876 19.685 1.00 86.31 115 ALA A C 1
ATOM 837 O O . ALA A 1 115 ? -4.396 -10.329 18.862 1.00 86.31 115 ALA A O 1
ATOM 838 N N . GLU A 1 116 ? -6.220 -9.101 19.340 1.00 66.44 116 GLU A N 1
ATOM 839 C CA . GLU A 1 116 ? -6.351 -8.558 17.992 1.00 66.44 116 GLU A CA 1
ATOM 840 C C . GLU A 1 116 ? -5.241 -7.532 17.713 1.00 66.44 116 GLU A C 1
ATOM 842 O O . GLU A 1 116 ? -4.787 -6.837 18.629 1.00 66.44 116 GLU A O 1
ATOM 847 N N . PRO A 1 117 ? -4.793 -7.388 16.452 1.00 63.44 117 PRO A N 1
ATOM 848 C CA . PRO A 1 117 ? -3.802 -6.378 16.102 1.00 63.44 117 PRO A CA 1
ATOM 849 C C . PRO A 1 117 ? -4.262 -4.995 16.577 1.00 63.44 117 PRO A C 1
ATOM 851 O O . PRO A 1 117 ? -5.397 -4.600 16.311 1.00 63.44 117 PRO A O 1
ATOM 854 N N . GLY A 1 118 ? -3.402 -4.240 17.254 1.00 65.56 118 GLY A N 1
ATOM 855 C CA . GLY A 1 118 ? -3.717 -2.905 17.764 1.00 65.56 118 GLY A CA 1
ATOM 856 C C . GLY A 1 118 ? -4.553 -2.866 19.048 1.00 65.56 118 GLY A C 1
ATOM 857 O O . GLY A 1 118 ? -4.927 -1.778 19.460 1.00 65.56 118 GLY A O 1
ATOM 858 N N . ALA A 1 119 ? -4.847 -4.001 19.689 1.00 72.81 119 ALA A N 1
ATOM 859 C CA . ALA A 1 119 ? -5.672 -4.034 20.901 1.00 72.81 119 ALA A CA 1
ATOM 860 C C . ALA A 1 119 ? -4.894 -3.784 22.213 1.00 72.81 119 ALA A C 1
ATOM 862 O O . ALA A 1 119 ? -5.503 -3.640 23.269 1.00 72.81 119 ALA A O 1
ATOM 863 N N . ILE A 1 120 ? -3.555 -3.743 22.160 1.00 87.00 120 ILE A N 1
ATOM 864 C CA . ILE A 1 120 ? -2.675 -3.523 23.321 1.00 87.00 120 ILE A CA 1
ATOM 865 C C . ILE A 1 120 ? -1.870 -2.241 23.117 1.00 87.00 120 ILE A C 1
ATOM 867 O O . ILE A 1 120 ? -1.095 -2.158 22.163 1.00 87.00 120 ILE A O 1
ATOM 871 N N . GLY A 1 121 ? -2.039 -1.266 24.013 1.00 79.38 121 GLY A N 1
ATOM 872 C CA . GLY A 1 121 ? -1.323 0.013 24.011 1.00 79.38 121 GLY A CA 1
ATOM 873 C C . GLY A 1 121 ? -0.203 0.072 25.052 1.00 79.38 121 GLY A C 1
ATOM 874 O O . GLY A 1 121 ? -0.405 -0.321 26.199 1.00 79.38 121 GLY A O 1
ATOM 875 N N . VAL A 1 122 ? 0.967 0.594 24.675 1.00 88.62 122 VAL A N 1
ATOM 876 C CA . VAL A 1 122 ? 2.115 0.818 25.569 1.00 88.62 122 VAL A CA 1
ATOM 877 C C . VAL A 1 122 ? 2.656 2.242 25.438 1.00 88.62 122 VAL A C 1
ATOM 879 O O . VAL A 1 122 ? 2.639 2.827 24.354 1.00 88.62 122 VAL A O 1
ATOM 882 N N . HIS A 1 123 ? 3.151 2.792 26.546 1.00 83.44 123 HIS A N 1
ATOM 883 C CA . HIS A 1 123 ? 3.841 4.083 26.600 1.00 83.44 123 HIS A CA 1
ATOM 884 C C . HIS A 1 123 ? 4.673 4.225 27.881 1.00 83.44 123 HIS A C 1
ATOM 886 O O . HIS A 1 123 ? 4.619 3.350 28.753 1.00 83.44 123 HIS A O 1
ATOM 892 N N . GLN A 1 124 ? 5.476 5.281 28.017 1.00 81.00 124 GLN A N 1
ATOM 893 C CA . GLN A 1 124 ? 6.287 5.461 29.217 1.00 81.00 124 GLN A CA 1
ATOM 894 C C . GLN A 1 124 ? 5.393 5.788 30.418 1.00 81.00 124 GLN A C 1
ATOM 896 O O . GLN A 1 124 ? 4.473 6.602 30.334 1.00 81.00 124 GLN A O 1
ATOM 901 N N . SER A 1 125 ? 5.693 5.196 31.571 1.00 70.31 125 SER A N 1
ATOM 902 C CA . SER A 1 125 ? 5.000 5.540 32.811 1.00 70.31 125 SER A CA 1
ATOM 903 C C . SER A 1 125 ? 5.513 6.881 33.338 1.00 70.31 125 SER A C 1
ATOM 905 O O . SER A 1 125 ? 6.693 7.010 33.664 1.00 70.31 125 SER A O 1
ATOM 907 N N . SER A 1 126 ? 4.639 7.883 33.441 1.00 59.66 126 SER A N 1
ATOM 908 C CA . SER A 1 126 ? 4.950 9.146 34.116 1.00 59.66 126 SER A CA 1
ATOM 909 C C . SER A 1 126 ? 4.711 9.039 35.621 1.00 59.66 126 SER A C 1
ATOM 911 O O . SER A 1 126 ? 3.736 8.433 36.064 1.00 59.66 126 SER A O 1
ATOM 913 N N . PHE A 1 127 ? 5.565 9.683 36.415 1.00 55.47 127 PHE A N 1
ATOM 914 C CA . PHE A 1 127 ? 5.248 9.959 37.816 1.00 55.47 127 PHE A CA 1
ATOM 915 C C . PHE A 1 127 ? 4.232 11.102 37.875 1.00 55.47 127 PHE A C 1
ATOM 917 O O . PHE A 1 127 ? 4.340 12.060 37.108 1.00 55.47 127 PHE A O 1
ATOM 924 N N . SER A 1 128 ? 3.245 10.994 38.767 1.00 46.72 128 SER A N 1
ATOM 925 C CA . SER A 1 128 ? 2.259 12.059 38.961 1.00 46.72 128 SER A CA 1
ATOM 926 C C . SER A 1 128 ? 2.972 13.347 39.410 1.00 46.72 128 SER A C 1
ATOM 928 O O . SER A 1 128 ? 3.829 13.271 40.297 1.00 46.72 128 SER A O 1
ATOM 930 N N . PRO A 1 129 ? 2.642 14.519 38.840 1.00 39.09 129 PRO A N 1
ATOM 931 C CA . PRO A 1 129 ? 3.312 15.788 39.142 1.00 39.09 129 PRO A CA 1
ATOM 932 C C . PRO A 1 129 ? 3.117 16.285 40.588 1.00 39.09 129 PRO A C 1
ATOM 934 O O . PRO A 1 129 ? 3.807 17.212 41.000 1.00 39.09 129 PRO A O 1
ATOM 937 N N . ASP A 1 130 ? 2.235 15.654 41.371 1.00 39.50 130 ASP A N 1
ATOM 938 C CA . ASP A 1 130 ? 1.877 16.084 42.732 1.00 39.50 130 ASP A CA 1
ATOM 939 C C . ASP A 1 130 ? 2.779 15.527 43.847 1.00 39.50 130 ASP A C 1
ATOM 941 O O . ASP A 1 130 ? 2.627 15.898 45.011 1.00 39.50 130 ASP A O 1
ATOM 945 N N . THR A 1 131 ? 3.735 14.648 43.533 1.00 45.59 131 THR A N 1
ATOM 946 C CA . THR A 1 131 ? 4.756 14.232 44.504 1.00 45.59 131 THR A CA 1
ATOM 947 C C . THR A 1 131 ? 6.071 14.940 44.209 1.00 45.59 131 THR A C 1
ATOM 949 O O . THR A 1 131 ? 6.807 14.535 43.311 1.00 45.59 131 THR A O 1
ATOM 952 N N . GLU A 1 132 ? 6.384 15.984 44.988 1.00 42.78 132 GLU A N 1
ATOM 953 C CA . GLU A 1 132 ? 7.721 16.590 45.062 1.00 42.78 132 GLU A CA 1
ATOM 954 C C . GLU A 1 132 ? 8.719 15.561 45.617 1.00 42.78 132 GLU A C 1
ATOM 956 O O . GLU A 1 132 ? 9.060 15.532 46.798 1.00 42.78 132 GLU A O 1
ATOM 961 N N . ILE A 1 133 ? 9.163 14.648 44.759 1.00 56.62 133 ILE A N 1
ATOM 962 C CA . ILE A 1 133 ? 10.228 13.706 45.079 1.00 56.62 133 ILE A CA 1
ATOM 963 C C . ILE A 1 133 ? 11.548 14.402 44.743 1.00 56.62 133 ILE A C 1
ATOM 965 O O . ILE A 1 133 ? 11.773 14.789 43.596 1.00 56.62 133 ILE A O 1
ATOM 969 N N . GLU A 1 134 ? 12.441 14.550 45.728 1.00 57.19 134 GLU A N 1
ATOM 970 C CA . GLU A 1 134 ? 13.798 15.062 45.496 1.00 57.19 134 GLU A CA 1
ATOM 971 C C . GLU A 1 134 ? 14.454 14.344 44.305 1.00 57.19 134 GLU A C 1
ATOM 973 O O . GLU A 1 134 ? 14.418 13.115 44.215 1.00 57.19 134 GLU A O 1
ATOM 978 N N . GLY A 1 135 ? 15.098 15.088 43.399 1.00 59.09 135 GLY A N 1
ATOM 979 C CA . GLY A 1 135 ? 15.545 14.559 42.102 1.00 59.09 135 GLY A CA 1
ATOM 980 C C . GLY A 1 135 ? 16.435 13.307 42.167 1.00 59.09 135 GLY A C 1
ATOM 981 O O . GLY A 1 135 ? 16.369 12.463 41.278 1.00 59.09 135 GLY A O 1
ATOM 982 N N . ARG A 1 136 ? 17.227 13.120 43.236 1.00 57.59 136 ARG A N 1
ATOM 983 C CA . ARG A 1 136 ? 18.014 11.884 43.442 1.00 57.59 136 ARG A CA 1
ATOM 984 C C . ARG A 1 136 ? 17.139 10.685 43.814 1.00 57.59 136 ARG A C 1
ATOM 986 O O . ARG A 1 136 ? 17.370 9.584 43.320 1.00 57.59 136 ARG A O 1
ATOM 993 N N . THR A 1 137 ? 16.127 10.909 44.642 1.00 60.91 137 THR A N 1
ATOM 994 C CA . THR A 1 137 ? 15.144 9.904 45.063 1.00 60.91 137 THR A CA 1
ATOM 995 C C . THR A 1 137 ? 14.205 9.545 43.908 1.00 60.91 137 THR A C 1
ATOM 997 O O . THR A 1 137 ? 13.868 8.376 43.739 1.00 60.91 137 THR A O 1
ATOM 1000 N N . ALA A 1 138 ? 13.868 10.511 43.045 1.00 62.88 138 ALA A N 1
ATOM 1001 C CA . ALA A 1 138 ? 13.061 10.291 41.845 1.00 62.88 138 ALA A CA 1
ATOM 1002 C C . ALA A 1 138 ? 13.788 9.407 40.819 1.00 62.88 138 ALA A C 1
ATOM 1004 O O . ALA A 1 138 ? 13.222 8.426 40.342 1.00 62.88 138 ALA A O 1
ATOM 1005 N N . VAL A 1 139 ? 15.068 9.683 40.533 1.00 67.88 139 VAL A N 1
ATOM 1006 C CA . VAL A 1 139 ? 15.876 8.845 39.626 1.00 67.88 139 VAL A CA 1
ATOM 1007 C C . VAL A 1 139 ? 16.033 7.425 40.176 1.00 67.88 139 VAL A C 1
ATOM 1009 O O . VAL A 1 139 ? 15.854 6.463 39.430 1.00 67.88 139 VAL A O 1
ATOM 1012 N N . ALA A 1 140 ? 16.308 7.275 41.476 1.00 69.12 140 ALA A N 1
ATOM 1013 C CA . ALA A 1 140 ? 16.402 5.959 42.106 1.00 69.12 140 ALA A CA 1
ATOM 1014 C C . ALA A 1 140 ? 15.071 5.182 42.029 1.00 69.12 140 ALA A C 1
ATOM 1016 O O . ALA A 1 140 ? 15.075 3.985 41.742 1.00 69.12 140 ALA A O 1
ATOM 1017 N N . ALA A 1 141 ? 13.931 5.857 42.213 1.00 66.69 141 ALA A N 1
ATOM 1018 C CA . ALA A 1 141 ? 12.605 5.256 42.079 1.00 66.69 141 ALA A CA 1
ATOM 1019 C C . ALA A 1 141 ? 12.293 4.829 40.632 1.00 66.69 141 ALA A C 1
ATOM 1021 O O . ALA A 1 141 ? 11.791 3.727 40.423 1.00 66.69 141 ALA A O 1
ATOM 1022 N N . VAL A 1 142 ? 12.649 5.644 39.630 1.00 75.31 142 VAL A N 1
ATOM 1023 C CA . VAL A 1 142 ? 12.515 5.298 38.199 1.00 75.31 142 VAL A CA 1
ATOM 1024 C C . VAL A 1 142 ? 13.353 4.064 37.865 1.00 75.31 142 VAL A C 1
ATOM 1026 O O . VAL A 1 142 ? 12.860 3.140 37.219 1.00 75.31 142 VAL A O 1
ATOM 1029 N N . GLN A 1 143 ? 14.607 4.022 38.324 1.00 75.69 143 GLN A N 1
ATOM 1030 C CA . GLN A 1 143 ? 15.515 2.896 38.092 1.00 75.69 143 GLN A CA 1
ATOM 1031 C C . GLN A 1 143 ? 14.984 1.615 38.742 1.00 75.69 143 GLN A C 1
ATOM 1033 O O . GLN A 1 143 ? 14.950 0.566 38.098 1.00 75.69 143 GLN A O 1
ATOM 1038 N N . ALA A 1 144 ? 14.510 1.707 39.987 1.00 75.00 144 ALA A N 1
ATOM 1039 C CA . ALA A 1 144 ? 13.913 0.583 40.697 1.00 75.00 144 ALA A CA 1
ATOM 1040 C C . ALA A 1 144 ? 12.624 0.088 40.023 1.00 75.00 144 ALA A C 1
ATOM 1042 O O . ALA A 1 144 ? 12.425 -1.120 39.910 1.00 75.00 144 ALA A O 1
ATOM 1043 N N . LEU A 1 145 ? 11.760 0.992 39.551 1.00 78.88 145 LEU A N 1
ATOM 1044 C CA . LEU A 1 145 ? 10.523 0.629 38.859 1.00 78.88 145 LEU A CA 1
ATOM 1045 C C . LEU A 1 145 ? 10.808 0.008 37.486 1.00 78.88 145 LEU A C 1
ATOM 1047 O O . LEU A 1 145 ? 10.245 -1.030 37.156 1.00 78.88 145 LEU A O 1
ATOM 1051 N N . THR A 1 146 ? 11.741 0.576 36.723 1.00 83.62 146 THR A N 1
ATOM 1052 C CA . THR A 1 146 ? 12.194 0.018 35.437 1.00 83.62 146 THR A CA 1
ATOM 1053 C C . THR A 1 146 ? 12.724 -1.402 35.617 1.00 83.62 146 THR A C 1
ATOM 1055 O O . THR A 1 146 ? 12.318 -2.310 34.894 1.00 83.62 146 THR A O 1
ATOM 1058 N N . ALA A 1 147 ? 13.574 -1.625 36.624 1.00 82.19 147 ALA A N 1
ATOM 1059 C CA . ALA A 1 147 ? 14.100 -2.951 36.932 1.00 82.19 147 ALA A CA 1
ATOM 1060 C C . ALA A 1 147 ? 12.990 -3.943 37.328 1.00 82.19 147 ALA A C 1
ATOM 1062 O O . ALA A 1 147 ? 13.020 -5.102 36.906 1.00 82.19 147 ALA A O 1
ATOM 1063 N N . GLN A 1 148 ? 11.987 -3.495 38.092 1.00 85.50 148 GLN A N 1
ATOM 1064 C CA . GLN A 1 148 ? 10.825 -4.316 38.446 1.00 85.50 148 GLN A CA 1
ATOM 1065 C C . GLN A 1 148 ? 9.996 -4.705 37.220 1.00 85.50 148 GLN A C 1
ATOM 1067 O O . GLN A 1 148 ? 9.620 -5.870 37.105 1.00 85.50 148 GLN A O 1
ATOM 1072 N N . ILE A 1 149 ? 9.762 -3.777 36.286 1.00 90.25 149 ILE A N 1
ATOM 1073 C CA . ILE A 1 149 ? 9.034 -4.075 35.046 1.00 90.25 149 ILE A CA 1
ATOM 1074 C C . ILE A 1 149 ? 9.836 -5.045 34.176 1.00 90.25 149 ILE A C 1
ATOM 1076 O O . ILE A 1 149 ? 9.277 -6.030 33.709 1.00 90.25 149 ILE A O 1
ATOM 1080 N N . MET A 1 150 ? 11.147 -4.836 33.997 1.00 90.88 150 MET A N 1
ATOM 1081 C CA . MET A 1 150 ? 11.997 -5.778 33.250 1.00 90.88 150 MET A CA 1
ATOM 1082 C C . MET A 1 150 ? 11.940 -7.186 33.844 1.00 90.88 150 MET A C 1
ATOM 1084 O O . MET A 1 150 ? 11.777 -8.158 33.110 1.00 90.88 150 MET A O 1
ATOM 1088 N N . THR A 1 151 ? 12.047 -7.289 35.171 1.00 91.06 151 THR A N 1
ATOM 1089 C CA . THR A 1 151 ? 11.964 -8.571 35.884 1.00 91.06 151 THR A CA 1
ATOM 1090 C C . THR A 1 151 ? 10.602 -9.219 35.657 1.00 91.06 151 THR A C 1
ATOM 1092 O O . THR A 1 151 ? 10.530 -10.389 35.298 1.00 91.06 151 THR A O 1
ATOM 1095 N N . TYR A 1 152 ? 9.525 -8.445 35.778 1.00 95.31 152 TYR A N 1
ATOM 1096 C CA . TYR A 1 152 ? 8.168 -8.923 35.545 1.00 95.31 152 TYR A CA 1
ATOM 1097 C C . TYR A 1 152 ? 7.938 -9.402 34.101 1.00 95.31 152 TYR A C 1
ATOM 1099 O O . TYR A 1 152 ? 7.353 -10.462 33.902 1.00 95.31 152 TYR A O 1
ATOM 1107 N N . LEU A 1 153 ? 8.422 -8.674 33.088 1.00 96.69 153 LEU A N 1
ATOM 1108 C CA . LEU A 1 153 ? 8.314 -9.104 31.688 1.00 96.69 153 LEU A CA 1
ATOM 1109 C C . LEU A 1 153 ? 9.021 -10.445 31.460 1.00 96.69 153 LEU A C 1
ATOM 1111 O O . LEU A 1 153 ? 8.445 -11.335 30.838 1.00 96.69 153 LEU A O 1
ATOM 1115 N N . LEU A 1 154 ? 10.214 -10.624 32.034 1.00 94.88 154 LEU A N 1
ATOM 1116 C CA . LEU A 1 154 ? 10.934 -11.898 31.980 1.00 94.88 154 LEU A CA 1
ATOM 1117 C C . LEU A 1 154 ? 10.170 -13.024 32.688 1.00 94.88 154 LEU A C 1
ATOM 1119 O O . LEU A 1 154 ? 10.049 -14.109 32.127 1.00 94.88 154 LEU A O 1
ATOM 1123 N N . GLU A 1 155 ? 9.611 -12.773 33.877 1.00 94.69 155 GLU A N 1
ATOM 1124 C CA . GLU A 1 155 ? 8.764 -13.745 34.589 1.00 94.69 155 GLU A CA 1
ATOM 1125 C C . GLU A 1 155 ? 7.527 -14.166 33.777 1.00 94.69 155 GLU A C 1
ATOM 1127 O O . GLU A 1 155 ? 7.021 -15.275 33.948 1.00 94.69 155 GLU A O 1
ATOM 1132 N N . MET A 1 156 ? 7.029 -13.286 32.905 1.00 97.19 156 MET A N 1
ATOM 1133 C CA . MET A 1 156 ? 5.878 -13.542 32.042 1.00 97.19 156 MET A CA 1
ATOM 1134 C C . MET A 1 156 ? 6.259 -14.078 30.655 1.00 97.19 156 MET A C 1
ATOM 1136 O O . MET A 1 156 ? 5.384 -14.180 29.798 1.00 97.19 156 MET A O 1
ATOM 1140 N N . ASP A 1 157 ? 7.517 -14.430 30.389 1.00 96.00 157 ASP A N 1
ATOM 1141 C CA . ASP A 1 157 ? 7.994 -14.825 29.054 1.00 96.00 157 ASP A CA 1
ATOM 1142 C C . ASP A 1 157 ? 7.708 -13.757 27.972 1.00 96.00 157 ASP A C 1
ATOM 1144 O O . ASP A 1 157 ? 7.169 -14.067 26.903 1.00 96.00 157 ASP A O 1
ATOM 1148 N N . VAL A 1 158 ? 7.998 -12.490 28.272 1.00 97.12 158 VAL A N 1
ATOM 1149 C CA . VAL A 1 158 ? 7.907 -11.347 27.348 1.00 97.12 158 VAL A CA 1
ATOM 1150 C C . VAL A 1 158 ? 9.301 -10.749 27.164 1.00 97.12 158 VAL A C 1
ATOM 1152 O O . VAL A 1 158 ? 10.034 -10.559 28.135 1.00 97.12 158 VAL A O 1
ATOM 1155 N N . ASP A 1 159 ? 9.679 -10.444 25.921 1.00 96.12 159 ASP A N 1
ATOM 1156 C CA . ASP A 1 159 ? 10.969 -9.823 25.610 1.00 96.12 159 ASP A CA 1
ATOM 1157 C C . ASP A 1 159 ? 11.039 -8.418 26.255 1.00 96.12 159 ASP A C 1
ATOM 1159 O O . ASP A 1 159 ? 10.189 -7.567 25.965 1.00 96.12 159 ASP A O 1
ATOM 1163 N N . PRO A 1 160 ? 12.050 -8.120 27.099 1.00 92.38 160 PRO A N 1
ATOM 1164 C CA . PRO A 1 160 ? 12.230 -6.800 27.705 1.00 92.38 160 PRO A CA 1
ATOM 1165 C C . PRO A 1 160 ? 12.364 -5.644 26.707 1.00 92.38 160 PRO A C 1
ATOM 1167 O O . PRO A 1 160 ? 12.191 -4.489 27.100 1.00 92.38 160 PRO A O 1
ATOM 1170 N N . LYS A 1 161 ? 12.621 -5.910 25.419 1.00 92.94 161 LYS A N 1
ATOM 1171 C CA . LYS A 1 161 ? 12.525 -4.896 24.355 1.00 92.94 161 LYS A CA 1
ATOM 1172 C C . LYS A 1 161 ? 11.143 -4.245 24.276 1.00 92.94 161 LYS A C 1
ATOM 1174 O O . LYS A 1 161 ? 11.054 -3.102 23.835 1.00 92.94 161 LYS A O 1
ATOM 1179 N N . LEU A 1 162 ? 10.089 -4.899 24.768 1.00 90.75 162 LEU A N 1
ATOM 1180 C CA . LEU A 1 162 ? 8.782 -4.264 24.921 1.00 90.75 162 LEU A CA 1
ATOM 1181 C C . LEU A 1 162 ? 8.839 -3.060 25.870 1.00 90.75 162 LEU A C 1
ATOM 1183 O O . LEU A 1 162 ? 8.243 -2.028 25.581 1.00 90.75 162 LEU A O 1
ATOM 1187 N N . LEU A 1 163 ? 9.588 -3.154 26.975 1.00 89.94 163 LEU A N 1
ATOM 1188 C CA . LEU A 1 163 ? 9.777 -2.018 27.877 1.00 89.94 163 LEU A CA 1
ATOM 1189 C C . LEU A 1 163 ? 10.581 -0.908 27.202 1.00 89.94 163 LEU A C 1
ATOM 1191 O O . LEU A 1 163 ? 10.261 0.261 27.378 1.00 89.94 163 LEU A O 1
ATOM 1195 N N . GLN A 1 164 ? 11.588 -1.259 26.401 1.00 85.62 164 GLN A N 1
ATOM 1196 C CA . GLN A 1 164 ? 12.333 -0.273 25.618 1.00 85.62 164 GLN A CA 1
ATOM 1197 C C . GLN A 1 164 ? 11.415 0.487 24.646 1.00 85.62 164 GLN A C 1
ATOM 1199 O O . GLN A 1 164 ? 11.519 1.708 24.557 1.00 85.62 164 GLN A O 1
ATOM 1204 N N . LEU A 1 165 ? 10.507 -0.217 23.961 1.00 84.06 165 LEU A N 1
ATOM 1205 C CA . LEU A 1 165 ? 9.485 0.392 23.106 1.00 84.06 165 LEU A CA 1
ATOM 1206 C C . LEU A 1 165 ? 8.514 1.261 23.917 1.00 84.06 165 LEU A C 1
ATOM 1208 O O . LEU A 1 165 ? 8.189 2.363 23.503 1.00 84.06 165 LEU A O 1
ATOM 1212 N N . SER A 1 166 ? 8.077 0.796 25.087 1.00 85.06 166 SER A N 1
ATOM 1213 C CA . SER A 1 166 ? 7.204 1.571 25.975 1.00 85.06 166 SER A CA 1
ATOM 1214 C C . SER A 1 166 ? 7.874 2.885 26.388 1.00 85.06 166 SER A C 1
ATOM 1216 O O . SER A 1 166 ? 7.276 3.945 26.268 1.00 85.06 166 SER A O 1
ATOM 1218 N N . LEU A 1 167 ? 9.139 2.834 26.816 1.00 83.81 167 LEU A N 1
ATOM 1219 C CA . LEU A 1 167 ? 9.908 3.997 27.272 1.00 83.81 167 LEU A CA 1
ATOM 1220 C C . LEU A 1 167 ? 10.270 4.983 26.149 1.00 83.81 167 LEU A C 1
ATOM 1222 O O . LEU A 1 167 ? 10.634 6.117 26.449 1.00 83.81 167 LEU A O 1
ATOM 1226 N N . SER A 1 168 ? 10.197 4.584 24.874 1.00 82.69 168 SER A N 1
ATOM 1227 C CA . SER A 1 168 ? 10.428 5.493 23.741 1.00 82.69 168 SER A CA 1
ATOM 1228 C C . SER A 1 168 ? 9.184 6.288 23.331 1.00 82.69 168 SER A C 1
ATOM 1230 O O . SER A 1 168 ? 9.287 7.192 22.501 1.00 82.69 168 SER A O 1
ATOM 1232 N N . VAL A 1 169 ? 8.025 5.975 23.916 1.00 70.06 169 VAL A N 1
ATOM 1233 C CA . VAL A 1 169 ? 6.741 6.626 23.641 1.00 70.06 169 VAL A CA 1
ATOM 1234 C C . VAL A 1 169 ? 6.422 7.585 24.795 1.00 70.06 169 VAL A C 1
ATOM 1236 O O . VAL A 1 169 ? 6.373 7.135 25.943 1.00 70.06 169 VAL A O 1
ATOM 1239 N N . PRO A 1 170 ? 6.217 8.890 24.529 1.00 73.56 170 PRO A N 1
ATOM 1240 C CA . PRO A 1 170 ? 5.883 9.886 25.547 1.00 73.56 170 PRO A CA 1
ATOM 1241 C C . PRO A 1 170 ? 4.669 9.519 26.411 1.00 73.56 170 PRO A C 1
ATOM 1243 O O . PRO A 1 170 ? 3.828 8.718 26.019 1.00 73.56 170 PRO A O 1
ATOM 1246 N N . SER A 1 171 ? 4.553 10.110 27.604 1.00 67.75 171 SER A N 1
ATOM 1247 C CA . SER A 1 171 ? 3.487 9.742 28.552 1.00 67.75 171 SER A CA 1
ATOM 1248 C C . SER A 1 171 ? 2.112 10.251 28.114 1.00 67.75 171 SER A C 1
ATOM 1250 O O . SER A 1 171 ? 1.097 9.739 28.565 1.00 67.75 171 SER A O 1
ATOM 1252 N N . ASP A 1 172 ? 2.092 11.254 27.241 1.00 65.38 172 ASP A N 1
ATOM 1253 C CA . ASP A 1 172 ? 0.924 11.849 26.593 1.00 65.38 172 ASP A CA 1
ATOM 1254 C C . ASP A 1 172 ? 0.624 11.244 25.208 1.00 65.38 172 ASP A C 1
ATOM 1256 O O . ASP A 1 172 ? -0.295 11.698 24.527 1.00 65.38 172 ASP A O 1
ATOM 1260 N N . ASP A 1 173 ? 1.374 10.220 24.793 1.00 61.59 173 ASP A N 1
ATOM 1261 C CA . ASP A 1 173 ? 1.149 9.466 23.559 1.00 61.59 173 ASP A CA 1
ATOM 1262 C C . ASP A 1 173 ? 0.961 7.973 23.870 1.00 61.59 173 ASP A C 1
ATOM 1264 O O . ASP A 1 173 ? 1.215 7.510 24.984 1.00 61.59 173 ASP A O 1
ATOM 1268 N N . MET A 1 174 ? 0.493 7.204 22.889 1.00 74.44 174 MET A N 1
ATOM 1269 C CA . MET A 1 174 ? 0.232 5.774 23.049 1.00 74.44 174 MET A CA 1
ATOM 1270 C C . MET A 1 174 ? 0.621 5.003 21.793 1.00 74.44 174 MET A C 1
ATOM 1272 O O . MET A 1 174 ? 0.169 5.315 20.689 1.00 74.44 174 MET A O 1
ATOM 1276 N N . ARG A 1 175 ? 1.406 3.934 21.953 1.00 74.38 175 ARG A N 1
ATOM 1277 C CA . ARG A 1 175 ? 1.757 3.028 20.857 1.00 74.38 175 ARG A CA 1
ATOM 1278 C C . ARG A 1 175 ? 0.982 1.726 20.975 1.00 74.38 175 ARG A C 1
ATOM 1280 O O . ARG A 1 175 ? 1.252 0.918 21.856 1.00 74.38 175 ARG A O 1
ATOM 1287 N N . TYR A 1 176 ? 0.063 1.491 20.045 1.00 75.62 176 TYR A N 1
ATOM 1288 C CA . TYR A 1 176 ? -0.664 0.223 19.948 1.00 75.62 176 TYR A CA 1
ATOM 1289 C C . TYR A 1 176 ? 0.109 -0.796 19.117 1.00 75.62 176 TYR A C 1
ATOM 1291 O O . TYR A 1 176 ? 0.578 -0.465 18.030 1.00 75.62 176 TYR A O 1
ATOM 1299 N N . LEU A 1 177 ? 0.273 -2.016 19.626 1.00 66.75 177 LEU A N 1
ATOM 1300 C CA . LEU A 1 177 ? 1.138 -3.042 19.037 1.00 66.75 177 LEU A CA 1
ATOM 1301 C C . LEU A 1 177 ? 0.490 -3.735 17.828 1.00 66.75 177 LEU A C 1
ATOM 1303 O O . LEU A 1 177 ? -0.676 -4.128 17.866 1.00 66.75 177 LEU A O 1
ATOM 1307 N N . THR A 1 178 ? 1.260 -3.949 16.763 1.00 66.25 178 THR A N 1
ATOM 1308 C CA . THR A 1 178 ? 0.854 -4.779 15.615 1.00 66.25 178 THR A CA 1
ATOM 1309 C C . THR A 1 178 ? 0.872 -6.270 15.969 1.00 66.25 178 THR A C 1
ATOM 1311 O O . THR A 1 178 ? 1.472 -6.680 16.962 1.00 66.25 178 THR A O 1
ATOM 1314 N N . ALA A 1 179 ? 0.255 -7.110 15.129 1.00 64.12 179 ALA A N 1
ATOM 1315 C CA . ALA A 1 179 ? 0.295 -8.567 15.297 1.00 64.12 179 ALA A CA 1
ATOM 1316 C C . ALA A 1 179 ? 1.735 -9.100 15.399 1.00 64.12 179 ALA A C 1
ATOM 1318 O O . ALA A 1 179 ? 2.061 -9.857 16.312 1.00 64.12 179 ALA A O 1
ATOM 1319 N N . SER A 1 180 ? 2.602 -8.652 14.487 1.00 64.12 180 SER A N 1
ATOM 1320 C CA . SER A 1 180 ? 4.002 -9.071 14.422 1.00 64.12 180 SER A CA 1
ATOM 1321 C C . SER A 1 180 ? 4.791 -8.620 15.647 1.00 64.12 180 SER A C 1
ATOM 1323 O O . SER A 1 180 ? 5.573 -9.393 16.184 1.00 64.12 180 SER A O 1
ATOM 1325 N N . GLU A 1 181 ? 4.568 -7.401 16.145 1.00 74.44 181 GLU A N 1
ATOM 1326 C CA . GLU A 1 181 ? 5.211 -6.926 17.378 1.00 74.44 181 GLU A CA 1
ATOM 1327 C C . GLU A 1 181 ? 4.757 -7.719 18.599 1.00 74.44 181 GLU A C 1
ATOM 1329 O O . GLU A 1 181 ? 5.584 -8.103 19.424 1.00 74.44 181 GLU A O 1
ATOM 1334 N N . MET A 1 182 ? 3.458 -8.014 18.701 1.00 85.88 182 MET A N 1
ATOM 1335 C CA . MET A 1 182 ? 2.944 -8.825 19.799 1.00 85.88 182 MET A CA 1
ATOM 1336 C C . MET A 1 182 ? 3.516 -10.243 19.782 1.00 85.88 182 MET A C 1
ATOM 1338 O O . MET A 1 182 ? 3.808 -10.793 20.843 1.00 85.88 182 MET A O 1
ATOM 1342 N N . GLN A 1 183 ? 3.733 -10.821 18.601 1.00 83.00 183 GLN A N 1
ATOM 1343 C CA . GLN A 1 183 ? 4.402 -12.111 18.466 1.00 83.00 183 GLN A CA 1
ATOM 1344 C C . GLN A 1 183 ? 5.897 -12.016 18.804 1.00 83.00 183 GLN A C 1
ATOM 1346 O O . GLN A 1 183 ? 6.391 -12.806 19.605 1.00 83.00 183 GLN A O 1
ATOM 1351 N N . ASN A 1 184 ? 6.604 -11.034 18.240 1.00 85.25 184 ASN A N 1
ATOM 1352 C CA . ASN A 1 184 ? 8.050 -10.863 18.396 1.00 85.25 184 ASN A CA 1
ATOM 1353 C C . ASN A 1 184 ? 8.454 -10.569 19.841 1.00 85.25 184 ASN A C 1
ATOM 1355 O O . ASN A 1 184 ? 9.450 -11.103 20.321 1.00 85.25 184 ASN A O 1
ATOM 1359 N N . PHE A 1 185 ? 7.676 -9.747 20.548 1.00 92.06 185 PHE A N 1
ATOM 1360 C CA . PHE A 1 185 ? 7.914 -9.467 21.961 1.00 92.06 185 PHE A CA 1
ATOM 1361 C C . PHE A 1 185 ? 7.314 -10.526 22.890 1.00 92.06 185 PHE A C 1
ATOM 1363 O O . PHE A 1 185 ? 7.499 -10.446 24.099 1.00 92.06 185 PHE A O 1
ATOM 1370 N N . GLY A 1 186 ? 6.592 -11.520 22.366 1.00 94.50 186 GLY A N 1
ATOM 1371 C CA . GLY A 1 186 ? 5.935 -12.546 23.173 1.00 94.50 186 GLY A CA 1
ATOM 1372 C C . GLY A 1 186 ? 4.706 -12.051 23.942 1.00 94.50 186 GLY A C 1
ATOM 1373 O O . GLY A 1 186 ? 4.263 -12.733 24.859 1.00 94.50 186 GLY A O 1
ATOM 1374 N N . VAL A 1 187 ? 4.125 -10.902 23.587 1.00 95.50 187 VAL A N 1
ATOM 1375 C CA . VAL A 1 187 ? 2.869 -10.388 24.168 1.00 95.50 187 VAL A CA 1
ATOM 1376 C C . VAL A 1 187 ? 1.714 -11.362 23.920 1.00 95.50 187 VAL A C 1
ATOM 1378 O O . VAL A 1 187 ? 0.943 -11.639 24.834 1.00 95.50 187 VAL A O 1
ATOM 1381 N N . THR A 1 188 ? 1.634 -11.954 22.726 1.00 93.12 188 THR A N 1
ATOM 1382 C CA . THR A 1 188 ? 0.718 -13.068 22.420 1.00 93.12 188 THR A CA 1
ATOM 1383 C C . THR A 1 188 ? 1.456 -14.405 22.479 1.00 93.12 188 THR A C 1
ATOM 1385 O O . THR A 1 188 ? 2.593 -14.505 22.019 1.00 93.12 188 THR A O 1
ATOM 1388 N N . LYS A 1 189 ? 0.831 -15.445 23.048 1.00 87.25 189 LYS A N 1
ATOM 1389 C CA . LYS A 1 189 ? 1.445 -16.769 23.263 1.00 87.25 189 LYS A CA 1
ATOM 1390 C C . LYS A 1 189 ? 0.389 -17.878 23.337 1.00 87.25 189 LYS A C 1
ATOM 1392 O O . LYS A 1 189 ? -0.536 -17.773 24.138 1.00 87.25 189 LYS A O 1
ATOM 1397 N N . GLY A 1 190 ? 0.600 -18.963 22.585 1.00 78.06 190 GLY A N 1
ATOM 1398 C CA . GLY A 1 190 ? -0.263 -20.158 22.558 1.00 78.06 190 GLY A CA 1
ATOM 1399 C C . GLY A 1 190 ? -1.538 -19.985 21.724 1.00 78.06 190 GLY A C 1
ATOM 1400 O O . GLY A 1 190 ? -1.752 -18.937 21.116 1.00 78.06 190 GLY A O 1
ATOM 1401 N N . THR A 1 191 ? -2.390 -21.013 21.686 1.00 64.56 191 THR A N 1
ATOM 1402 C CA . THR A 1 191 ? -3.686 -20.971 20.977 1.00 64.56 191 THR A CA 1
ATOM 1403 C C . THR A 1 191 ? -4.857 -21.191 21.940 1.00 64.56 191 THR A C 1
ATOM 1405 O O . THR A 1 191 ? -4.735 -21.923 22.917 1.00 64.56 191 THR A O 1
ATOM 1408 N N . LEU A 1 192 ? -6.024 -20.575 21.687 1.00 55.12 192 LEU A N 1
ATOM 1409 C CA . LEU A 1 192 ? -7.212 -20.761 22.553 1.00 55.12 192 LEU A CA 1
ATOM 1410 C C . LEU A 1 192 ? -7.697 -22.221 22.578 1.00 55.12 192 LEU A C 1
ATOM 1412 O O . LEU A 1 192 ? -8.329 -22.640 23.542 1.00 55.12 192 LEU A O 1
ATOM 1416 N N . SER A 1 193 ? -7.370 -23.006 21.548 1.00 48.41 193 SER A N 1
ATOM 1417 C CA . SER A 1 193 ? -7.662 -24.440 21.476 1.00 48.41 193 SER A CA 1
ATOM 1418 C C . SER A 1 193 ? -6.954 -25.244 22.577 1.00 48.41 193 SER A C 1
ATOM 1420 O O . SER A 1 193 ? -7.529 -26.196 23.096 1.00 48.41 193 SER A O 1
ATOM 1422 N N . GLU A 1 194 ? -5.772 -24.807 23.027 1.00 47.72 194 GLU A N 1
ATOM 1423 C CA . GLU A 1 194 ? -5.019 -25.433 24.130 1.00 47.72 194 GLU A CA 1
ATOM 1424 C C . GLU A 1 194 ? -5.684 -25.220 25.506 1.00 47.72 194 GLU A C 1
ATOM 1426 O O . GLU A 1 194 ? -5.383 -25.929 26.469 1.00 47.72 194 GLU A O 1
ATOM 1431 N N . VAL A 1 195 ? -6.623 -24.270 25.615 1.00 48.97 195 VAL A N 1
ATOM 1432 C CA . VAL A 1 195 ? -7.387 -23.990 26.846 1.00 48.97 195 VAL A CA 1
ATOM 1433 C C . VAL A 1 195 ? -8.453 -25.065 27.091 1.00 48.97 195 VAL A C 1
ATOM 1435 O O . VAL A 1 195 ? -8.777 -25.353 28.243 1.00 48.97 195 VAL A O 1
ATOM 1438 N N . SER A 1 196 ? -8.946 -25.718 26.030 1.00 42.59 196 SER A N 1
ATOM 1439 C CA . SER A 1 196 ? -9.893 -26.836 26.139 1.00 42.59 196 SER A CA 1
ATOM 1440 C C . SER A 1 196 ? -9.221 -28.148 26.563 1.00 42.59 196 SER A C 1
ATOM 1442 O O . SER A 1 196 ? -9.880 -28.998 27.156 1.00 42.59 196 SER A O 1
ATOM 1444 N N . GLU A 1 197 ? -7.925 -28.324 26.288 1.00 39.72 197 GLU A N 1
ATOM 1445 C CA . GLU A 1 197 ? -7.196 -29.573 26.570 1.00 39.72 197 GLU A CA 1
ATOM 1446 C C . GLU A 1 197 ? -6.593 -29.633 27.982 1.00 39.72 197 GLU A C 1
ATOM 1448 O O . GLU A 1 197 ? -6.285 -30.712 28.482 1.00 39.72 197 GLU A O 1
ATOM 1453 N N . ARG A 1 198 ? -6.454 -28.490 28.669 1.00 39.03 198 ARG A N 1
ATOM 1454 C CA . ARG A 1 198 ? -5.910 -28.419 30.041 1.00 39.03 198 ARG A CA 1
ATOM 1455 C C . ARG A 1 198 ? -6.954 -28.505 31.156 1.00 39.03 198 ARG A C 1
ATOM 1457 O O . ARG A 1 198 ? -6.615 -28.313 32.325 1.00 39.03 198 ARG A O 1
ATOM 1464 N N . ALA A 1 199 ? -8.208 -28.818 30.840 1.00 35.75 199 ALA A N 1
ATOM 1465 C CA . ALA A 1 199 ? -9.196 -29.117 31.868 1.00 35.75 199 ALA A CA 1
ATOM 1466 C C . ALA A 1 199 ? -8.878 -30.480 32.522 1.00 35.75 199 ALA A C 1
ATOM 1468 O O . ALA A 1 199 ? -8.809 -31.485 31.814 1.00 35.75 199 ALA A O 1
ATOM 1469 N N . PRO A 1 200 ? -8.717 -30.573 33.858 1.00 35.47 200 PRO A N 1
ATOM 1470 C CA . PRO A 1 200 ? -8.754 -31.870 34.513 1.00 35.47 200 PRO A CA 1
ATOM 1471 C C . PRO A 1 200 ? -10.137 -32.481 34.271 1.00 35.47 200 PRO A C 1
ATOM 1473 O O . PRO A 1 200 ? -11.166 -31.887 34.595 1.00 35.47 200 PRO A O 1
ATOM 1476 N N . THR A 1 201 ? -10.146 -33.667 33.668 1.00 27.67 201 THR A N 1
ATOM 1477 C CA . THR A 1 201 ? -11.331 -34.489 33.434 1.00 27.67 201 THR A CA 1
ATOM 1478 C C . THR A 1 201 ? -12.057 -34.747 34.751 1.00 27.67 201 THR A C 1
ATOM 1480 O O . THR A 1 201 ? -11.635 -35.593 35.541 1.00 27.67 201 THR A O 1
ATOM 1483 N N . VAL A 1 202 ? -13.171 -34.056 34.975 1.00 34.00 202 VAL A N 1
ATOM 1484 C CA . VAL A 1 202 ? -14.194 -34.497 35.925 1.00 34.00 202 VAL A CA 1
ATOM 1485 C C . VAL A 1 202 ? -15.399 -34.911 35.099 1.00 34.00 202 VAL A C 1
ATOM 1487 O O . VAL A 1 202 ? -16.137 -34.085 34.569 1.00 34.00 202 VAL A O 1
ATOM 1490 N N . ALA A 1 203 ? -15.538 -36.224 34.938 1.00 33.78 203 ALA A N 1
ATOM 1491 C CA . ALA A 1 203 ? -16.683 -36.847 34.305 1.00 33.78 203 ALA A CA 1
ATOM 1492 C C . ALA A 1 203 ? -17.956 -36.556 35.117 1.00 33.78 203 ALA A C 1
ATOM 1494 O O . ALA A 1 203 ? -18.028 -36.862 36.307 1.00 33.78 203 ALA A O 1
ATOM 1495 N N . GLY A 1 204 ? -18.970 -36.001 34.457 1.00 29.44 204 GLY A N 1
ATOM 1496 C CA . GLY A 1 204 ? -20.333 -35.872 34.965 1.00 29.44 204 GLY A CA 1
ATOM 1497 C C . GLY A 1 204 ? -21.314 -35.967 33.793 1.00 29.44 204 GLY A C 1
ATOM 1498 O O . GLY A 1 204 ? -21.012 -35.430 32.728 1.00 29.44 204 GLY A O 1
ATOM 1499 N N . PRO A 1 205 ? -22.429 -36.705 33.927 1.00 32.53 205 PRO A N 1
ATOM 1500 C CA . PRO A 1 205 ? -23.170 -37.231 32.790 1.00 32.53 205 PRO A CA 1
ATOM 1501 C C . PRO A 1 205 ? -24.000 -36.159 32.085 1.00 32.53 205 PRO A C 1
ATOM 1503 O O . PRO A 1 205 ? -24.616 -35.293 32.707 1.00 32.53 205 PRO A O 1
ATOM 1506 N N . SER A 1 206 ? -24.038 -36.292 30.764 1.00 36.62 206 SER A N 1
ATOM 1507 C CA . SER A 1 206 ? -24.916 -35.599 29.836 1.00 36.62 206 SER A CA 1
ATOM 1508 C C . SER A 1 206 ? -26.388 -35.719 30.243 1.00 36.62 206 SER A C 1
ATOM 1510 O O . SER A 1 206 ? -26.906 -36.814 30.468 1.00 36.62 206 SER A O 1
ATOM 1512 N N . LYS A 1 207 ? -27.086 -34.581 30.271 1.00 31.64 207 LYS A N 1
ATOM 1513 C CA . LYS A 1 207 ? -28.540 -34.533 30.108 1.00 31.64 207 LYS A CA 1
ATOM 1514 C C . LYS A 1 207 ? -28.867 -33.765 28.837 1.00 31.64 207 LYS A C 1
ATOM 1516 O O . LYS A 1 207 ? -28.602 -32.571 28.738 1.00 31.64 207 LYS A O 1
ATOM 1521 N N . GLU A 1 208 ? -29.446 -34.485 27.884 1.00 36.16 208 GLU A N 1
ATOM 1522 C CA . GLU A 1 208 ? -30.296 -33.926 26.837 1.00 36.16 208 GLU A CA 1
ATOM 1523 C C . GLU A 1 208 ? -31.416 -33.077 27.468 1.00 36.16 208 GLU A C 1
ATOM 1525 O O . GLU A 1 208 ? -31.997 -33.472 28.481 1.00 36.16 208 GLU A O 1
ATOM 1530 N N . VAL A 1 209 ? -31.750 -31.935 26.859 1.00 33.19 209 VAL A N 1
ATOM 1531 C CA . VAL A 1 209 ? -32.980 -31.752 26.059 1.00 33.19 209 VAL A CA 1
ATOM 1532 C C . VAL A 1 209 ? -33.215 -30.255 25.749 1.00 33.19 209 VAL A C 1
ATOM 1534 O O . VAL A 1 209 ? -33.275 -29.421 26.644 1.00 33.19 209 VAL A O 1
ATOM 1537 N N . ALA A 1 210 ? -33.447 -30.014 24.452 1.00 31.45 210 ALA A N 1
ATOM 1538 C CA . ALA A 1 210 ? -34.262 -28.985 23.784 1.00 31.45 210 ALA A CA 1
ATOM 1539 C C . ALA A 1 210 ? -33.854 -27.493 23.745 1.00 31.45 210 ALA A C 1
ATOM 1541 O O . ALA A 1 210 ? -33.998 -26.748 24.705 1.00 31.45 210 ALA A O 1
ATOM 1542 N N . ALA A 1 211 ? -33.542 -27.094 22.501 1.00 36.25 211 ALA A N 1
ATOM 1543 C CA . ALA A 1 211 ? -33.907 -25.868 21.776 1.00 36.25 211 ALA A CA 1
ATOM 1544 C C . ALA A 1 211 ? -33.581 -24.496 22.404 1.00 36.25 211 ALA A C 1
ATOM 1546 O O . ALA A 1 211 ? -34.343 -23.957 23.206 1.00 36.25 211 ALA A O 1
ATOM 1547 N N . SER A 1 212 ? -32.500 -23.880 21.904 1.00 32.41 212 SER A N 1
ATOM 1548 C CA . SER A 1 212 ? -32.238 -22.437 22.015 1.00 32.41 212 SER A CA 1
ATOM 1549 C C . SER A 1 212 ? -33.246 -21.602 21.209 1.00 32.41 212 SER A C 1
ATOM 1551 O O . SER A 1 212 ? -33.615 -22.007 20.104 1.00 32.41 212 SER A O 1
ATOM 1553 N N . PRO A 1 213 ? -33.618 -20.402 21.693 1.00 39.34 213 PRO A N 1
ATOM 1554 C CA . PRO A 1 213 ? -34.164 -19.341 20.856 1.00 39.34 213 PRO A CA 1
ATOM 1555 C C . PRO A 1 213 ? -33.038 -18.662 20.049 1.00 39.34 213 PRO A C 1
ATOM 1557 O O . PRO A 1 213 ? -31.918 -18.505 20.534 1.00 39.34 213 PRO A O 1
ATOM 1560 N N . GLU A 1 214 ? -33.336 -18.291 18.803 1.00 35.34 214 GLU A N 1
ATOM 1561 C CA . GLU A 1 214 ? -32.426 -17.654 17.839 1.00 35.34 214 GLU A CA 1
ATOM 1562 C C . GLU A 1 214 ? -31.770 -16.366 18.373 1.00 35.34 214 GLU A C 1
ATOM 1564 O O . GLU A 1 214 ? -32.439 -15.459 18.869 1.00 35.34 214 GLU A O 1
ATOM 1569 N N . LYS A 1 215 ? -30.444 -16.272 18.203 1.00 40.03 215 LYS A N 1
ATOM 1570 C CA . LYS A 1 215 ? -29.643 -15.048 18.340 1.00 40.03 2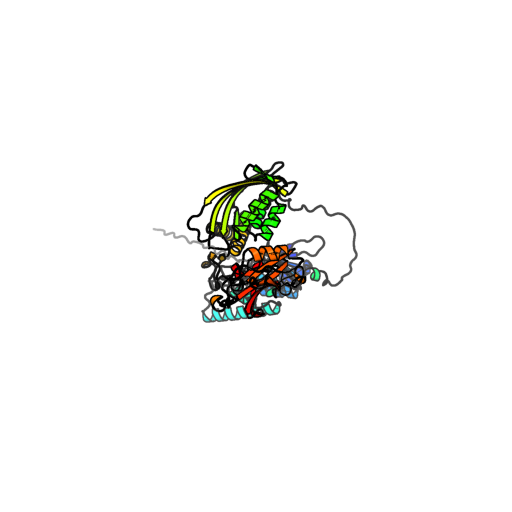15 LYS A CA 1
ATOM 1571 C C . LYS A 1 215 ? -29.654 -14.301 17.008 1.00 40.03 215 LYS A C 1
ATOM 1573 O O . LYS A 1 215 ? -29.207 -14.836 15.999 1.00 40.03 215 LYS A O 1
ATOM 1578 N N . THR A 1 216 ? -30.142 -13.069 17.015 1.00 34.94 216 THR A N 1
ATOM 1579 C CA . THR A 1 216 ? -30.209 -12.204 15.836 1.00 34.94 216 THR A CA 1
ATOM 1580 C C . THR A 1 216 ? -28.810 -11.721 15.433 1.00 34.94 216 THR A C 1
ATOM 1582 O O . THR A 1 216 ? -28.126 -11.054 16.208 1.00 34.94 216 THR A O 1
ATOM 1585 N N . GLU A 1 217 ? -28.395 -12.076 14.220 1.00 36.59 217 GLU A N 1
ATOM 1586 C CA . GLU A 1 217 ? -27.181 -11.624 13.530 1.00 36.59 217 GLU A CA 1
ATOM 1587 C C . GLU A 1 217 ? -27.229 -10.097 13.274 1.00 36.59 217 GLU A C 1
ATOM 1589 O O . GLU A 1 217 ? -28.323 -9.560 13.050 1.00 36.59 217 GLU A O 1
ATOM 1594 N N . PRO A 1 218 ? -26.098 -9.356 13.314 1.00 48.53 218 PRO A N 1
ATOM 1595 C CA . PRO A 1 218 ? -26.082 -7.952 12.904 1.00 48.53 218 PRO A CA 1
ATOM 1596 C C . PRO A 1 218 ? -26.595 -7.811 11.459 1.00 48.53 218 PRO A C 1
ATOM 1598 O O . PRO A 1 218 ? -26.324 -8.675 10.622 1.00 48.53 218 PRO A O 1
ATOM 1601 N N . PRO A 1 219 ? -27.353 -6.745 11.142 1.00 54.25 219 PRO A N 1
ATOM 1602 C CA . PRO A 1 219 ? -28.007 -6.624 9.847 1.00 54.25 219 PRO A CA 1
ATOM 1603 C C . PRO A 1 219 ? -26.973 -6.593 8.719 1.00 54.25 219 PRO A C 1
ATOM 1605 O O . PRO A 1 219 ? -25.984 -5.861 8.782 1.00 54.25 219 PRO A O 1
ATOM 1608 N N . SER A 1 220 ? -27.218 -7.381 7.671 1.00 70.56 220 SER A N 1
ATOM 1609 C CA . SER A 1 220 ? -26.399 -7.371 6.459 1.00 70.56 220 SER A CA 1
ATOM 1610 C C . SER A 1 220 ? -26.319 -5.954 5.865 1.00 70.56 220 SER A C 1
ATOM 1612 O O . SER A 1 220 ? -27.312 -5.222 5.914 1.00 70.56 220 SER A O 1
ATOM 1614 N N . PRO A 1 221 ? -25.174 -5.558 5.275 1.00 81.62 221 PRO A N 1
ATOM 1615 C CA . PRO A 1 221 ? -25.005 -4.218 4.723 1.00 81.62 221 PRO A CA 1
ATOM 1616 C C . PRO A 1 221 ? -26.047 -3.928 3.640 1.00 81.62 221 PRO A C 1
ATOM 1618 O O . PRO A 1 221 ? -26.364 -4.794 2.815 1.00 81.62 221 PRO A O 1
ATOM 1621 N N . THR A 1 222 ? -26.560 -2.696 3.622 1.00 90.44 222 THR A N 1
ATOM 1622 C CA . THR A 1 222 ? -27.546 -2.275 2.619 1.00 90.44 222 THR A CA 1
ATOM 1623 C C . THR A 1 222 ? -26.937 -2.283 1.217 1.00 90.44 222 THR A C 1
ATOM 1625 O O . THR A 1 222 ? -25.714 -2.274 1.034 1.00 90.44 222 THR A O 1
ATOM 1628 N N . VAL A 1 223 ? -27.787 -2.283 0.188 1.00 91.25 223 VAL A N 1
ATOM 1629 C CA . VAL A 1 223 ? -27.325 -2.255 -1.208 1.00 91.25 223 VAL A CA 1
ATOM 1630 C C . VAL A 1 223 ? -26.476 -1.007 -1.473 1.00 91.25 223 VAL A C 1
ATOM 1632 O O . VAL A 1 223 ? -25.435 -1.099 -2.122 1.00 91.25 223 VAL A O 1
ATOM 1635 N N . GLU A 1 224 ? -26.866 0.133 -0.905 1.00 91.62 224 GLU A N 1
ATOM 1636 C CA . GLU A 1 224 ? -26.135 1.394 -0.986 1.00 91.62 224 GLU A CA 1
ATOM 1637 C C . GLU A 1 224 ? -24.755 1.281 -0.336 1.00 91.62 224 GLU A C 1
ATOM 1639 O O . GLU A 1 224 ? -23.769 1.697 -0.939 1.00 91.62 224 GLU A O 1
ATOM 1644 N N . GLN A 1 225 ? -24.655 0.670 0.851 1.00 90.31 225 GLN A N 1
ATOM 1645 C CA . GLN A 1 225 ? -23.371 0.453 1.526 1.00 90.31 225 GLN A CA 1
ATOM 1646 C C . GLN A 1 225 ? -22.436 -0.428 0.691 1.00 90.31 225 GLN A C 1
ATOM 1648 O O . GLN A 1 225 ? -21.251 -0.118 0.565 1.00 90.31 225 GLN A O 1
ATOM 1653 N N . ARG A 1 226 ? -22.964 -1.476 0.043 1.00 93.19 226 ARG A N 1
ATOM 1654 C CA . ARG A 1 226 ? -22.179 -2.309 -0.885 1.00 93.19 226 ARG A CA 1
ATOM 1655 C C . ARG A 1 226 ? -21.726 -1.538 -2.124 1.00 93.19 226 ARG A C 1
ATOM 1657 O O . ARG A 1 226 ? -20.594 -1.715 -2.557 1.00 93.19 226 ARG A O 1
ATOM 1664 N N . ALA A 1 227 ? -22.574 -0.672 -2.677 1.00 93.88 227 ALA A N 1
ATOM 1665 C CA . ALA A 1 227 ? -22.216 0.152 -3.831 1.00 93.88 227 ALA A CA 1
ATOM 1666 C C . ALA A 1 227 ? -21.118 1.181 -3.489 1.00 93.88 227 ALA A C 1
ATOM 1668 O O . ALA A 1 227 ? -20.210 1.406 -4.291 1.00 93.88 227 ALA A O 1
ATOM 1669 N N . ILE A 1 228 ? -21.161 1.769 -2.286 1.00 91.38 228 ILE A N 1
ATOM 1670 C CA . ILE A 1 228 ? -20.101 2.653 -1.772 1.00 91.38 228 ILE A CA 1
ATOM 1671 C C . ILE A 1 228 ? -18.793 1.874 -1.606 1.00 91.38 228 ILE A C 1
ATOM 1673 O O . ILE A 1 228 ? -17.753 2.324 -2.091 1.00 91.38 228 ILE A O 1
ATOM 1677 N N . ALA A 1 229 ? -18.851 0.701 -0.968 1.00 91.00 229 ALA A N 1
ATOM 1678 C CA . ALA A 1 229 ? -17.690 -0.165 -0.784 1.00 91.00 229 ALA A CA 1
ATOM 1679 C C . ALA A 1 229 ? -17.069 -0.567 -2.131 1.00 91.00 229 ALA A C 1
ATOM 1681 O O . ALA A 1 229 ? -15.864 -0.433 -2.310 1.00 91.00 229 ALA A O 1
ATOM 1682 N N . PHE A 1 230 ? -17.890 -0.930 -3.122 1.00 95.38 230 PHE A N 1
ATOM 1683 C CA . PHE A 1 230 ? -17.422 -1.268 -4.467 1.00 95.38 230 PHE A CA 1
ATOM 1684 C C . PHE A 1 230 ? -16.618 -0.136 -5.121 1.00 95.38 230 PHE A C 1
ATOM 1686 O O . PHE A 1 230 ? -15.555 -0.381 -5.690 1.00 95.38 230 PHE A O 1
ATOM 1693 N N . VAL A 1 231 ? -17.102 1.109 -5.054 1.00 96.00 231 VAL A N 1
ATOM 1694 C CA . VAL A 1 231 ? -16.394 2.260 -5.639 1.00 96.00 231 VAL A CA 1
ATOM 1695 C C . VAL A 1 231 ? -15.101 2.569 -4.884 1.00 96.00 231 VAL A C 1
ATOM 1697 O O . VAL A 1 231 ? -14.097 2.919 -5.511 1.00 96.00 231 VAL A O 1
ATOM 1700 N N . LYS A 1 232 ? -15.090 2.406 -3.557 1.00 90.81 232 LYS A N 1
ATOM 1701 C CA . LYS A 1 232 ? -13.860 2.506 -2.763 1.00 90.81 232 LYS A CA 1
ATOM 1702 C C . LYS A 1 232 ? -12.843 1.454 -3.220 1.00 90.81 232 LYS A C 1
ATOM 1704 O O . LYS A 1 232 ? -11.736 1.819 -3.610 1.00 90.81 232 LYS A O 1
ATOM 1709 N N . ASP A 1 233 ? -13.245 0.188 -3.271 1.00 92.75 233 ASP A N 1
ATOM 1710 C CA . ASP A 1 233 ? -12.392 -0.930 -3.684 1.00 92.75 233 ASP A CA 1
ATOM 1711 C C . ASP A 1 233 ? -11.903 -0.781 -5.128 1.00 92.75 233 ASP A C 1
ATOM 1713 O O . ASP A 1 233 ? -10.755 -1.098 -5.437 1.00 92.75 233 ASP A O 1
ATOM 1717 N N . TYR A 1 234 ? -12.736 -0.226 -6.012 1.00 96.94 234 TYR A N 1
ATOM 1718 C CA . TYR A 1 234 ? -12.362 0.124 -7.378 1.00 96.94 234 TYR A CA 1
ATOM 1719 C C . TYR A 1 234 ? -11.196 1.119 -7.414 1.00 96.94 234 TYR A C 1
ATOM 1721 O O . TYR A 1 234 ? -10.211 0.886 -8.118 1.00 96.94 234 TYR A O 1
ATOM 1729 N N . HIS A 1 235 ? -11.272 2.218 -6.658 1.00 96.50 235 HIS A N 1
ATOM 1730 C CA . HIS A 1 235 ? -10.205 3.222 -6.627 1.00 96.50 235 HIS A CA 1
ATOM 1731 C C . HIS A 1 235 ? -8.961 2.736 -5.875 1.00 96.50 235 HIS A C 1
ATOM 1733 O O . HIS A 1 235 ? -7.840 3.069 -6.274 1.00 96.50 235 HIS A O 1
ATOM 1739 N N . ASP A 1 236 ? -9.137 1.910 -4.844 1.00 92.12 236 ASP A N 1
ATOM 1740 C CA . ASP A 1 236 ? -8.042 1.256 -4.131 1.00 92.12 236 ASP A CA 1
ATOM 1741 C C . ASP A 1 236 ? -7.295 0.303 -5.068 1.00 92.12 236 ASP A C 1
ATOM 1743 O O . ASP A 1 236 ? -6.082 0.424 -5.222 1.00 92.12 236 ASP A O 1
ATOM 1747 N N . ALA A 1 237 ? -8.008 -0.574 -5.778 1.00 93.44 237 ALA A N 1
ATOM 1748 C CA . ALA A 1 237 ? -7.429 -1.475 -6.770 1.00 93.44 237 ALA A CA 1
ATOM 1749 C C . ALA A 1 237 ? -6.786 -0.713 -7.933 1.00 93.44 237 ALA A C 1
ATOM 1751 O O . ALA A 1 237 ? -5.700 -1.077 -8.382 1.00 93.44 237 ALA A O 1
ATOM 1752 N N . TRP A 1 238 ? -7.407 0.377 -8.399 1.00 96.69 238 TRP A N 1
ATOM 1753 C CA . TRP A 1 238 ? -6.820 1.220 -9.437 1.00 96.69 238 TRP A CA 1
ATOM 1754 C C . TRP A 1 238 ? -5.513 1.874 -8.989 1.00 96.69 238 TRP A C 1
ATOM 1756 O O . TRP A 1 238 ? -4.662 2.124 -9.832 1.00 96.69 238 TRP A O 1
ATOM 1766 N N . SER A 1 239 ? -5.325 2.109 -7.692 1.00 94.56 239 SER A N 1
ATOM 1767 C CA . SER A 1 239 ? -4.092 2.677 -7.128 1.00 94.56 239 SER A CA 1
ATOM 1768 C C . SER A 1 239 ? -2.954 1.656 -6.980 1.00 94.56 239 SER A C 1
ATOM 1770 O O . SER A 1 239 ? -1.823 2.036 -6.696 1.00 94.56 239 SER A O 1
ATOM 1772 N N . ARG A 1 240 ? -3.222 0.360 -7.179 1.00 88.75 240 ARG A N 1
ATOM 1773 C CA . ARG A 1 240 ? -2.199 -0.697 -7.123 1.00 88.75 240 ARG A CA 1
ATOM 1774 C C . ARG A 1 240 ? -1.395 -0.769 -8.421 1.00 88.75 240 ARG A C 1
ATOM 1776 O O . ARG A 1 240 ? -1.741 -0.151 -9.434 1.00 88.75 240 ARG A O 1
ATOM 1783 N N . GLY A 1 241 ? -0.344 -1.589 -8.413 1.00 85.94 241 GLY A N 1
ATOM 1784 C CA . GLY A 1 241 ? 0.465 -1.882 -9.596 1.00 85.94 241 GLY A CA 1
ATOM 1785 C C . GLY A 1 241 ? -0.365 -2.404 -10.778 1.00 85.94 241 GLY A C 1
ATOM 1786 O O . GLY A 1 241 ? -1.443 -2.979 -10.618 1.00 85.94 241 GLY A O 1
ATOM 1787 N N . ASN A 1 242 ? 0.139 -2.208 -12.001 1.00 86.75 242 ASN A N 1
ATOM 1788 C CA . ASN A 1 242 ? -0.608 -2.462 -13.244 1.00 86.75 242 ASN A CA 1
ATOM 1789 C C . ASN A 1 242 ? -1.218 -3.866 -13.338 1.00 86.75 242 ASN A C 1
ATOM 1791 O O . ASN A 1 242 ? -2.352 -3.997 -13.791 1.00 86.75 242 ASN A O 1
ATOM 1795 N N . LYS A 1 243 ? -0.492 -4.906 -12.908 1.00 85.31 243 LYS A N 1
ATOM 1796 C CA . LYS A 1 243 ? -0.970 -6.296 -12.958 1.00 85.31 243 LYS A CA 1
ATOM 1797 C C . LYS A 1 243 ? -2.221 -6.488 -12.099 1.00 85.31 243 LYS A C 1
ATOM 1799 O O . LYS A 1 243 ? -3.228 -6.989 -12.592 1.00 85.31 243 LYS A O 1
ATOM 1804 N N . GLU A 1 244 ? -2.168 -6.057 -10.844 1.00 85.12 244 GLU A N 1
ATOM 1805 C CA . GLU A 1 244 ? -3.277 -6.194 -9.896 1.00 85.12 244 GLU A CA 1
ATOM 1806 C C . GLU A 1 244 ? -4.464 -5.315 -10.279 1.00 85.12 244 GLU A C 1
ATOM 1808 O O . GLU A 1 244 ? -5.599 -5.791 -10.319 1.00 85.12 244 GLU A O 1
ATOM 1813 N N . ALA A 1 245 ? -4.194 -4.055 -10.634 1.00 91.62 245 ALA A N 1
ATOM 1814 C CA . ALA A 1 245 ? -5.222 -3.114 -11.050 1.00 91.62 245 ALA A CA 1
ATOM 1815 C C . ALA A 1 245 ? -5.985 -3.639 -12.273 1.00 91.62 245 ALA A C 1
ATOM 1817 O O . ALA A 1 245 ? -7.210 -3.712 -12.252 1.00 91.62 245 ALA A O 1
ATOM 1818 N N . LEU A 1 246 ? -5.284 -4.070 -13.329 1.00 94.06 246 LEU A N 1
ATOM 1819 C CA . LEU A 1 246 ? -5.932 -4.573 -14.544 1.00 94.06 246 LEU A CA 1
ATOM 1820 C C . LEU A 1 246 ? -6.667 -5.900 -14.309 1.00 94.06 246 LEU A C 1
ATOM 1822 O O . LEU A 1 246 ? -7.723 -6.108 -14.902 1.00 94.06 246 LEU A O 1
ATOM 1826 N N . ALA A 1 247 ? -6.167 -6.768 -13.424 1.00 92.31 247 ALA A N 1
ATOM 1827 C CA . ALA A 1 247 ? -6.864 -7.999 -13.049 1.00 92.31 247 ALA A CA 1
ATOM 1828 C C . ALA A 1 247 ? -8.182 -7.727 -12.302 1.00 92.31 247 ALA A C 1
ATOM 1830 O O . ALA A 1 247 ? -9.162 -8.443 -12.513 1.00 92.31 247 ALA A O 1
ATOM 1831 N N . TYR A 1 248 ? -8.221 -6.692 -11.455 1.00 96.62 248 TYR A N 1
ATOM 1832 C CA . TYR A 1 248 ? -9.457 -6.232 -10.821 1.00 96.62 248 TYR A CA 1
ATOM 1833 C C . TYR A 1 248 ? -10.417 -5.632 -11.856 1.00 96.62 248 TYR A C 1
ATOM 1835 O O . TYR A 1 248 ? -11.581 -6.026 -11.922 1.00 96.62 248 TYR A O 1
ATOM 1843 N N . MET A 1 249 ? -9.918 -4.734 -12.713 1.00 97.31 249 MET A N 1
ATOM 1844 C CA . MET A 1 249 ? -10.734 -4.055 -13.725 1.00 97.31 249 MET A CA 1
ATOM 1845 C C . MET A 1 249 ? -11.385 -5.038 -14.705 1.00 97.31 249 MET A C 1
ATOM 1847 O O . MET A 1 249 ? -12.561 -4.885 -15.013 1.00 97.31 249 MET A O 1
ATOM 1851 N N . GLU A 1 250 ? -10.689 -6.101 -15.123 1.00 94.88 250 GLU A N 1
ATOM 1852 C CA . GLU A 1 250 ? -11.257 -7.124 -16.019 1.00 94.88 250 GLU A CA 1
ATOM 1853 C C . GLU A 1 250 ? -12.527 -7.779 -15.442 1.00 94.88 250 GLU A C 1
ATOM 1855 O O . GLU A 1 250 ? -13.435 -8.141 -16.190 1.00 94.88 250 GLU A O 1
ATOM 1860 N N . LYS A 1 251 ? -12.610 -7.912 -14.111 1.00 96.44 251 LYS A N 1
ATOM 1861 C CA . LYS A 1 251 ? -13.775 -8.473 -13.406 1.00 96.44 251 LYS A CA 1
ATOM 1862 C C . LYS A 1 251 ? -14.843 -7.425 -13.102 1.00 96.44 251 LYS A C 1
ATOM 1864 O O . LYS A 1 251 ? -16.012 -7.772 -12.989 1.00 96.44 251 LYS A O 1
ATOM 1869 N N . ALA A 1 252 ? -14.445 -6.162 -12.964 1.00 96.69 252 ALA A N 1
ATOM 1870 C CA . ALA A 1 252 ? -15.323 -5.079 -12.544 1.00 96.69 252 ALA A CA 1
ATOM 1871 C C . ALA A 1 252 ? -16.295 -4.614 -13.641 1.00 96.69 252 ALA A C 1
ATOM 1873 O O . ALA A 1 252 ? -17.309 -4.012 -13.312 1.00 96.69 252 ALA A O 1
ATOM 1874 N N . TYR A 1 253 ? -16.026 -4.871 -14.925 1.00 97.69 253 TYR A N 1
ATOM 1875 C CA . TYR A 1 253 ? -16.863 -4.395 -16.037 1.00 97.69 253 TYR A CA 1
ATOM 1876 C C . TYR A 1 253 ? -17.774 -5.471 -16.629 1.00 97.69 253 TYR A C 1
ATOM 1878 O O . TYR A 1 253 ? -17.362 -6.614 -16.855 1.00 97.69 253 TYR A O 1
ATOM 1886 N N . ALA A 1 254 ? -18.997 -5.065 -16.980 1.00 95.81 254 ALA A N 1
ATOM 1887 C CA . ALA A 1 254 ? -19.906 -5.877 -17.778 1.00 95.81 254 ALA A CA 1
ATOM 1888 C C . ALA A 1 254 ? -19.364 -6.085 -19.205 1.00 95.81 254 ALA A C 1
ATOM 1890 O O . ALA A 1 254 ? -18.434 -5.411 -19.648 1.00 95.81 254 ALA A O 1
ATOM 1891 N N . GLY A 1 255 ? -19.955 -7.015 -19.963 1.00 92.00 255 GLY A N 1
ATOM 1892 C CA . GLY A 1 255 ? -19.515 -7.305 -21.337 1.00 92.00 255 GLY A CA 1
ATOM 1893 C C . GLY A 1 255 ? -19.608 -6.099 -22.285 1.00 92.00 255 GLY A C 1
ATOM 1894 O O . GLY A 1 255 ? -18.760 -5.933 -23.164 1.00 92.00 255 GLY A O 1
ATOM 1895 N N . THR A 1 256 ? -20.613 -5.243 -22.086 1.00 93.31 256 THR A N 1
ATOM 1896 C CA . THR A 1 256 ? -20.773 -3.943 -22.753 1.00 93.31 256 THR A CA 1
ATOM 1897 C C . THR A 1 256 ? -21.063 -2.889 -21.694 1.00 93.31 256 THR A C 1
ATOM 1899 O O . THR A 1 256 ? -21.883 -3.123 -20.811 1.00 93.31 256 THR A O 1
ATOM 1902 N N . VAL A 1 257 ? -20.386 -1.749 -21.792 1.00 95.00 257 VAL A N 1
ATOM 1903 C CA . VAL A 1 257 ? -20.404 -0.665 -20.806 1.00 95.00 257 VAL A CA 1
ATOM 1904 C C . VAL A 1 257 ? -20.675 0.646 -21.532 1.00 95.00 257 VAL A C 1
ATOM 1906 O O . VAL A 1 257 ? -20.070 0.915 -22.572 1.00 95.00 257 VAL A O 1
ATOM 1909 N N . GLU A 1 258 ? -21.548 1.490 -20.995 1.00 94.25 258 GLU A N 1
ATOM 1910 C CA . GLU A 1 258 ? -21.636 2.887 -21.415 1.00 94.25 258 GLU A CA 1
ATOM 1911 C C . GLU A 1 258 ? -20.430 3.656 -20.852 1.00 94.25 258 GLU A C 1
ATOM 1913 O O . GLU A 1 258 ? -20.425 4.138 -19.722 1.00 94.25 258 GLU A O 1
ATOM 1918 N N . PHE A 1 259 ? -19.354 3.714 -21.633 1.00 94.12 259 PHE A N 1
ATOM 1919 C CA . PHE A 1 259 ? -18.088 4.316 -21.232 1.00 94.12 259 PHE A CA 1
ATOM 1920 C C . PHE A 1 259 ? -17.986 5.724 -21.825 1.00 94.12 259 PHE A C 1
ATOM 1922 O O . PHE A 1 259 ? -17.884 5.887 -23.043 1.00 94.12 259 PHE A O 1
ATOM 1929 N N . TYR A 1 260 ? -18.066 6.750 -20.973 1.00 92.06 260 TYR A N 1
ATOM 1930 C CA . TYR A 1 260 ? -18.079 8.169 -21.359 1.00 92.06 260 TYR A CA 1
ATOM 1931 C C . TYR A 1 260 ? -19.127 8.491 -22.447 1.00 92.06 260 TYR A C 1
ATOM 1933 O O . TYR A 1 260 ? -18.840 9.157 -23.445 1.00 92.06 260 TYR A O 1
ATOM 1941 N N . GLY A 1 261 ? -20.353 7.987 -22.254 1.00 86.62 261 GLY A N 1
ATOM 1942 C CA . GLY A 1 261 ? -21.499 8.210 -23.146 1.00 86.62 261 GLY A CA 1
ATOM 1943 C C . GLY A 1 261 ? -21.488 7.377 -24.433 1.00 86.62 261 GLY A C 1
ATOM 1944 O O . GLY A 1 261 ? -22.261 7.655 -25.349 1.00 86.62 261 GLY A O 1
ATOM 1945 N N . LYS A 1 262 ? -20.601 6.377 -24.546 1.00 89.19 262 LYS A N 1
ATOM 1946 C CA . LYS A 1 262 ? -20.522 5.471 -25.702 1.00 89.19 262 LYS A CA 1
ATOM 1947 C C . LYS A 1 262 ? -20.613 4.013 -25.269 1.00 89.19 262 LYS A C 1
ATOM 1949 O O . LYS A 1 262 ? -19.825 3.563 -24.438 1.00 89.19 262 LYS A O 1
ATOM 1954 N N . ALA A 1 263 ? -21.505 3.250 -25.899 1.00 94.44 263 ALA A N 1
ATOM 1955 C CA . ALA A 1 263 ? -21.547 1.799 -25.738 1.00 94.44 263 ALA A CA 1
ATOM 1956 C C . ALA A 1 263 ? -20.226 1.178 -26.227 1.00 94.44 263 ALA A C 1
ATOM 1958 O O . ALA A 1 263 ? -19.890 1.250 -27.409 1.00 94.44 263 ALA A O 1
ATOM 1959 N N . THR A 1 264 ? -19.466 0.600 -25.301 1.00 92.81 264 THR A N 1
ATOM 1960 C CA . THR A 1 264 ? -18.092 0.132 -25.504 1.00 92.81 264 THR A CA 1
ATOM 1961 C C . THR A 1 264 ? -17.959 -1.290 -24.962 1.00 92.81 264 THR A C 1
ATOM 1963 O O . THR A 1 264 ? -18.478 -1.602 -23.892 1.00 92.81 264 THR A O 1
ATOM 1966 N N . SER A 1 265 ? -17.283 -2.182 -25.689 1.00 96.31 265 SER A N 1
ATOM 1967 C CA . SER A 1 265 ? -17.052 -3.552 -25.212 1.00 96.31 265 SER A CA 1
ATOM 1968 C C . SER A 1 265 ? -16.049 -3.575 -24.057 1.00 96.31 265 SER A C 1
ATOM 1970 O O . SER A 1 265 ? -15.145 -2.737 -24.001 1.00 96.31 265 SER A O 1
ATOM 1972 N N . ARG A 1 266 ? -16.142 -4.578 -23.172 1.00 97.06 266 ARG A N 1
ATOM 1973 C CA . ARG A 1 266 ? -15.182 -4.756 -22.068 1.00 97.06 266 ARG A CA 1
ATOM 1974 C C . ARG A 1 266 ? -13.732 -4.738 -22.545 1.00 97.06 266 ARG A C 1
ATOM 1976 O O . ARG A 1 266 ? -12.908 -4.049 -21.960 1.00 97.06 266 ARG A O 1
ATOM 1983 N N . ALA A 1 267 ? -13.435 -5.437 -23.642 1.00 93.69 267 ALA A N 1
ATOM 1984 C CA . ALA A 1 267 ? -12.095 -5.471 -24.225 1.00 93.69 267 ALA A CA 1
ATOM 1985 C C . ALA A 1 267 ? -11.579 -4.062 -24.575 1.00 93.69 267 ALA A C 1
ATOM 1987 O O . ALA A 1 267 ? -10.469 -3.706 -24.194 1.00 93.69 267 ALA A O 1
ATOM 1988 N N . ALA A 1 268 ? -12.411 -3.225 -25.205 1.00 93.31 268 ALA A N 1
ATOM 1989 C CA . ALA A 1 268 ? -12.032 -1.860 -25.565 1.00 93.31 268 ALA A CA 1
ATOM 1990 C C . ALA A 1 268 ? -11.903 -0.925 -24.345 1.00 93.31 268 ALA A C 1
ATOM 1992 O O . ALA A 1 268 ? -11.054 -0.032 -24.350 1.00 93.31 268 ALA A O 1
ATOM 1993 N N . VAL A 1 269 ? -12.702 -1.128 -23.288 1.00 96.31 269 VAL A N 1
ATOM 1994 C CA . VAL A 1 269 ? -12.509 -0.433 -21.999 1.00 96.31 269 VAL A CA 1
ATOM 1995 C C . VAL A 1 269 ? -11.159 -0.822 -21.390 1.00 96.31 269 VAL A C 1
ATOM 1997 O O . VAL A 1 269 ? -10.383 0.042 -20.977 1.00 96.31 269 VAL A O 1
ATOM 2000 N N . MET A 1 270 ? -10.844 -2.116 -21.384 1.00 97.25 270 MET A N 1
ATOM 2001 C CA . MET A 1 270 ? -9.603 -2.645 -20.820 1.00 97.25 270 MET A CA 1
ATOM 2002 C C . MET A 1 270 ? -8.361 -2.216 -21.600 1.00 97.25 270 MET A C 1
ATOM 2004 O O . MET A 1 270 ? -7.326 -1.959 -20.984 1.00 97.25 270 MET A O 1
ATOM 2008 N N . ASP A 1 271 ? -8.455 -2.055 -22.919 1.00 91.50 271 ASP A N 1
ATOM 2009 C CA . ASP A 1 271 ? -7.375 -1.492 -23.734 1.00 91.50 271 ASP A CA 1
ATOM 2010 C C . ASP A 1 271 ? -7.079 -0.034 -23.355 1.00 91.50 271 ASP A C 1
ATOM 2012 O O . ASP A 1 271 ? -5.917 0.315 -23.133 1.00 91.50 271 ASP A O 1
ATOM 2016 N N . GLN A 1 272 ? -8.113 0.793 -23.160 1.00 94.44 272 GLN A N 1
ATOM 2017 C CA . GLN A 1 272 ? -7.946 2.179 -22.702 1.00 94.44 272 GLN A CA 1
ATOM 2018 C C . GLN A 1 272 ? -7.372 2.260 -21.280 1.00 94.44 272 GLN A C 1
ATOM 2020 O O . GLN A 1 272 ? -6.481 3.071 -21.009 1.00 94.44 272 GLN A O 1
ATOM 2025 N N . LYS A 1 273 ? -7.840 1.403 -20.360 1.00 93.56 273 LYS A N 1
ATOM 2026 C CA . LYS A 1 273 ? -7.283 1.315 -18.999 1.00 93.56 273 LYS A CA 1
ATOM 2027 C C . LYS A 1 273 ? -5.816 0.889 -19.039 1.00 93.56 273 LYS A C 1
ATOM 2029 O O . LYS A 1 273 ? -4.998 1.488 -18.344 1.00 93.56 273 LYS A O 1
ATOM 2034 N N . ARG A 1 274 ? -5.457 -0.089 -19.875 1.00 95.81 274 ARG A N 1
ATOM 2035 C CA . ARG A 1 274 ? -4.071 -0.546 -20.040 1.00 95.81 274 ARG A CA 1
ATOM 2036 C C . ARG A 1 274 ? -3.177 0.561 -20.582 1.00 95.81 274 ARG A C 1
ATOM 2038 O O . ARG A 1 274 ? -2.125 0.801 -20.005 1.00 95.81 274 ARG A O 1
ATOM 2045 N N . GLU A 1 275 ? -3.612 1.286 -21.610 1.00 89.44 275 GLU A N 1
ATOM 2046 C CA . GLU A 1 275 ? -2.866 2.431 -22.145 1.00 89.44 275 GLU A CA 1
ATOM 2047 C C . GLU A 1 275 ? -2.646 3.512 -21.075 1.00 89.44 275 GLU A C 1
ATOM 2049 O O . GLU A 1 275 ? -1.532 4.019 -20.905 1.00 89.44 275 GLU A O 1
ATOM 2054 N N . PHE A 1 276 ? -3.685 3.830 -20.297 1.00 90.19 276 PHE A N 1
ATOM 2055 C CA . PHE A 1 276 ? -3.566 4.780 -19.196 1.00 90.19 276 PHE A CA 1
ATOM 2056 C C . PHE A 1 276 ? -2.569 4.301 -18.135 1.00 90.19 276 PHE A C 1
ATOM 2058 O O . PHE A 1 276 ? -1.692 5.071 -17.745 1.00 90.19 276 PHE A O 1
ATOM 2065 N N . ALA A 1 277 ? -2.682 3.049 -17.687 1.00 87.50 277 ALA A N 1
ATOM 2066 C CA . ALA A 1 277 ? -1.832 2.461 -16.654 1.00 87.50 277 ALA A CA 1
ATOM 2067 C C . ALA A 1 277 ? -0.372 2.312 -17.114 1.00 87.50 277 ALA A C 1
ATOM 2069 O O . ALA A 1 277 ? 0.548 2.512 -16.329 1.00 87.50 277 ALA A O 1
ATOM 2070 N N . SER A 1 278 ? -0.130 2.036 -18.398 1.00 85.81 278 SER A N 1
ATOM 2071 C CA . SER A 1 278 ? 1.216 2.056 -18.983 1.00 85.81 278 SER A CA 1
ATOM 2072 C C . SER A 1 278 ? 1.795 3.470 -19.051 1.00 85.81 278 SER A C 1
ATOM 2074 O O . SER A 1 278 ? 3.000 3.659 -18.896 1.00 85.81 278 SER A O 1
ATOM 2076 N N . ARG A 1 279 ? 0.955 4.490 -19.269 1.00 85.81 279 ARG A N 1
ATOM 2077 C CA . ARG A 1 279 ? 1.391 5.892 -19.255 1.00 85.81 279 ARG A CA 1
ATOM 2078 C C . ARG A 1 279 ? 1.646 6.412 -17.838 1.00 85.81 279 ARG A C 1
ATOM 2080 O O . ARG A 1 279 ? 2.547 7.236 -17.681 1.00 85.81 279 ARG A O 1
ATOM 2087 N N . TRP A 1 280 ? 0.863 5.947 -16.864 1.00 90.00 280 TRP A N 1
ATOM 2088 C CA . TRP A 1 280 ? 0.854 6.349 -15.453 1.00 90.00 280 TRP A CA 1
ATOM 2089 C C . TRP A 1 280 ? 0.918 5.117 -14.522 1.00 90.00 280 TRP A C 1
ATOM 2091 O O . TRP A 1 280 ? -0.084 4.758 -13.890 1.00 90.00 280 TRP A O 1
ATOM 2101 N N . PRO A 1 281 ? 2.075 4.437 -14.478 1.00 85.94 281 PRO A N 1
ATOM 2102 C CA . PRO A 1 281 ? 2.263 3.188 -13.736 1.00 85.94 281 PRO A CA 1
ATOM 2103 C C . PRO A 1 281 ? 2.198 3.373 -12.218 1.00 85.94 281 PRO A C 1
ATOM 2105 O O . PRO A 1 281 ? 1.607 2.539 -11.537 1.00 85.94 281 PRO A O 1
ATOM 2108 N N . VAL A 1 282 ? 2.715 4.491 -11.703 1.00 89.25 282 VAL A N 1
ATOM 2109 C CA . VAL A 1 282 ? 2.596 4.878 -10.294 1.00 89.25 282 VAL A CA 1
ATOM 2110 C C . VAL A 1 282 ? 1.415 5.823 -10.158 1.00 89.25 282 VAL A C 1
ATOM 2112 O O . VAL A 1 282 ? 1.406 6.910 -10.744 1.00 89.25 282 VAL A O 1
ATOM 2115 N N . ARG A 1 283 ? 0.395 5.418 -9.403 1.00 93.25 283 ARG A N 1
ATOM 2116 C CA . ARG A 1 283 ? -0.833 6.199 -9.262 1.00 93.25 283 ARG A CA 1
ATOM 2117 C C . ARG A 1 283 ? -1.509 5.956 -7.924 1.00 93.25 283 ARG A C 1
ATOM 2119 O O . ARG A 1 283 ? -1.512 4.845 -7.424 1.00 93.25 283 ARG A O 1
ATOM 2126 N N . ALA A 1 284 ? -2.124 6.996 -7.391 1.00 95.75 284 ALA A N 1
ATOM 2127 C CA . ALA A 1 284 ? -2.922 6.944 -6.183 1.00 95.75 284 ALA A CA 1
ATOM 2128 C C . ALA A 1 284 ? -4.199 7.750 -6.398 1.00 95.75 284 ALA A C 1
ATOM 2130 O O . ALA A 1 284 ? -4.140 8.891 -6.851 1.00 95.75 284 ALA A O 1
ATOM 2131 N N . TYR A 1 285 ? -5.336 7.143 -6.084 1.00 96.94 285 TYR A N 1
ATOM 2132 C CA . TYR A 1 285 ? -6.668 7.724 -6.181 1.00 96.94 285 TYR A CA 1
ATOM 2133 C C . TYR A 1 285 ? -7.360 7.606 -4.829 1.00 96.94 285 TYR A C 1
ATOM 2135 O O . TYR A 1 285 ? -7.361 6.537 -4.216 1.00 96.94 285 TYR A O 1
ATOM 2143 N N . SER A 1 286 ? -7.971 8.690 -4.369 1.00 96.44 286 SER A N 1
ATOM 2144 C CA . SER A 1 286 ? -8.684 8.730 -3.098 1.00 96.44 286 SER A CA 1
ATOM 2145 C C . SER A 1 286 ? -10.001 9.480 -3.246 1.00 96.44 286 SER A C 1
ATOM 2147 O O . SER A 1 286 ? -10.033 10.608 -3.738 1.00 96.44 286 SER A O 1
ATOM 2149 N N . VAL A 1 287 ? -11.105 8.829 -2.881 1.00 95.75 287 VAL A N 1
ATOM 2150 C CA . VAL A 1 287 ? -12.445 9.429 -2.940 1.00 95.75 287 VAL A CA 1
ATOM 2151 C C . VAL A 1 287 ? -12.583 10.411 -1.782 1.00 95.75 287 VAL A C 1
ATOM 2153 O O . VAL A 1 287 ? -12.217 10.089 -0.659 1.00 95.75 287 VAL A O 1
ATOM 2156 N N . LYS A 1 288 ? -13.117 11.611 -2.019 1.00 92.19 288 LYS A N 1
ATOM 2157 C CA . LYS A 1 288 ? -13.329 12.606 -0.963 1.00 92.19 288 LYS A CA 1
ATOM 2158 C C . LYS A 1 288 ? -14.444 12.184 -0.017 1.00 92.19 288 LYS A C 1
ATOM 2160 O O . LYS A 1 288 ? -15.570 11.935 -0.461 1.00 92.19 288 LYS A O 1
ATOM 2165 N N . THR A 1 289 ? -14.153 12.189 1.279 1.00 86.75 289 THR A N 1
ATOM 2166 C CA . THR A 1 289 ? -15.138 11.941 2.338 1.00 86.75 289 THR A CA 1
ATOM 2167 C C . THR A 1 289 ? -16.314 12.901 2.209 1.00 86.75 289 THR A C 1
ATOM 2169 O O . THR A 1 289 ? -16.146 14.086 1.926 1.00 86.75 289 THR A O 1
ATOM 2172 N N . GLY A 1 290 ? -17.528 12.367 2.337 1.00 86.94 290 GLY A N 1
ATOM 2173 C CA . GLY A 1 290 ? -18.768 13.135 2.198 1.00 86.94 290 GLY A CA 1
ATOM 2174 C C . GLY A 1 290 ? -19.130 13.562 0.768 1.00 86.94 290 GLY A C 1
ATOM 2175 O O . GLY A 1 290 ? -20.185 14.161 0.578 1.00 86.94 290 GLY A O 1
ATOM 2176 N N . SER A 1 291 ? -18.313 13.255 -0.250 1.00 93.19 291 SER A N 1
ATOM 2177 C CA . SER A 1 291 ? -18.642 13.590 -1.647 1.00 93.19 291 SER A CA 1
ATOM 2178 C C . SER A 1 291 ? -19.544 12.559 -2.333 1.00 93.19 291 SER A C 1
ATOM 2180 O O . SER A 1 291 ? -20.207 12.891 -3.318 1.00 93.19 291 SER A O 1
ATOM 2182 N N . THR A 1 292 ? -19.576 11.327 -1.817 1.00 93.88 292 THR A N 1
ATOM 2183 C CA . THR A 1 292 ? -20.278 10.204 -2.440 1.00 93.88 292 THR A CA 1
ATOM 2184 C C . THR A 1 292 ? -21.793 10.331 -2.297 1.00 93.88 292 THR A C 1
ATOM 2186 O O . THR A 1 292 ? -22.318 10.474 -1.194 1.00 93.88 292 THR A O 1
ATOM 2189 N N . LYS A 1 293 ? -22.511 10.220 -3.413 1.00 94.88 293 LYS A N 1
ATOM 2190 C CA . LYS A 1 293 ? -23.972 10.163 -3.494 1.00 94.88 293 LYS A CA 1
ATOM 2191 C C . LYS A 1 293 ? -24.374 8.863 -4.170 1.00 94.88 293 LYS A C 1
ATOM 2193 O O . LYS A 1 293 ? -23.855 8.542 -5.236 1.00 94.88 293 LYS A O 1
ATOM 2198 N N . VAL A 1 294 ? -25.300 8.128 -3.561 1.00 94.75 294 VAL A N 1
ATOM 2199 C CA . VAL A 1 294 ? -25.777 6.845 -4.086 1.00 94.75 294 VAL A CA 1
ATOM 2200 C C . VAL A 1 294 ? -27.282 6.878 -4.275 1.00 94.75 294 VAL A C 1
ATOM 2202 O O . VAL A 1 294 ? -28.020 7.379 -3.431 1.00 94.75 294 VAL A O 1
ATOM 2205 N N . THR A 1 295 ? -27.745 6.351 -5.402 1.00 94.06 295 THR A N 1
ATOM 2206 C CA . THR A 1 295 ? -29.164 6.129 -5.679 1.00 94.06 295 THR A CA 1
ATOM 2207 C C . THR A 1 295 ? -29.327 4.738 -6.272 1.00 94.06 295 THR A C 1
ATOM 2209 O O . THR A 1 295 ? -28.858 4.480 -7.382 1.00 94.06 295 THR A O 1
ATOM 2212 N N . CYS A 1 296 ? -29.967 3.840 -5.526 1.00 91.06 296 CYS A N 1
ATOM 2213 C CA . CYS A 1 296 ? -30.185 2.456 -5.934 1.00 91.06 296 CYS A CA 1
ATOM 2214 C C . CYS A 1 296 ? -31.643 2.211 -6.340 1.00 91.06 296 CYS A C 1
ATOM 2216 O O . CYS A 1 296 ? -32.581 2.650 -5.678 1.00 91.06 296 CYS A O 1
ATOM 2218 N N . GLN A 1 297 ? -31.817 1.495 -7.451 1.00 85.88 297 GLN A N 1
ATOM 2219 C CA . GLN A 1 297 ? -33.070 0.859 -7.864 1.00 85.88 297 GLN A CA 1
ATOM 2220 C C . GLN A 1 297 ? -32.766 -0.608 -8.215 1.00 85.88 297 GLN A C 1
ATOM 2222 O O . GLN A 1 297 ? -32.361 -1.379 -7.351 1.00 85.88 297 GLN A O 1
ATOM 2227 N N . VAL A 1 298 ? -32.892 -0.994 -9.490 1.00 85.62 298 VAL A N 1
ATOM 2228 C CA . VAL A 1 298 ? -32.370 -2.274 -10.005 1.00 85.62 298 VAL A CA 1
ATOM 2229 C C . VAL A 1 298 ? -30.840 -2.236 -10.098 1.00 85.62 298 VAL A C 1
ATOM 2231 O O . VAL A 1 298 ? -30.177 -3.245 -9.885 1.00 85.62 298 VAL A O 1
ATOM 2234 N N . THR A 1 299 ? -30.288 -1.053 -10.363 1.00 93.38 299 THR A N 1
ATOM 2235 C CA . THR A 1 299 ? -28.855 -0.740 -10.397 1.00 93.38 299 THR A CA 1
ATOM 2236 C C . THR A 1 299 ? -28.575 0.422 -9.450 1.00 93.38 299 THR A C 1
ATOM 2238 O O . THR A 1 299 ? -29.468 1.230 -9.181 1.00 93.38 299 THR A O 1
ATOM 2241 N N . CYS A 1 300 ? -27.338 0.556 -8.985 1.00 96.00 300 CYS A N 1
ATOM 2242 C CA . CYS A 1 300 ? -26.908 1.664 -8.139 1.00 96.00 300 CYS A CA 1
ATOM 2243 C C . CYS A 1 300 ? -26.087 2.667 -8.937 1.00 96.00 300 CYS A C 1
ATOM 2245 O O . CYS A 1 300 ? -25.014 2.338 -9.435 1.00 96.00 300 CYS A O 1
ATOM 2247 N N . LYS A 1 301 ? -26.570 3.905 -9.025 1.00 96.62 301 LYS A N 1
ATOM 2248 C CA . LYS A 1 301 ? -25.770 5.029 -9.507 1.00 96.62 301 LYS A CA 1
ATOM 2249 C C . LYS A 1 301 ? -24.987 5.604 -8.330 1.00 96.62 301 LYS A C 1
ATOM 2251 O O . LYS A 1 301 ? -25.592 6.047 -7.355 1.00 96.62 301 LYS A O 1
ATOM 2256 N N . VAL A 1 302 ? -23.663 5.593 -8.431 1.00 97.50 302 VAL A N 1
ATOM 2257 C CA . VAL A 1 302 ? -22.731 6.158 -7.453 1.00 97.50 302 VAL A CA 1
ATOM 2258 C C . VAL A 1 302 ? -22.006 7.331 -8.098 1.00 97.50 302 VAL A C 1
ATOM 2260 O O . VAL A 1 302 ? -21.395 7.189 -9.154 1.00 97.50 302 VAL A O 1
ATOM 2263 N N . GLU A 1 303 ? -22.084 8.495 -7.472 1.00 97.56 303 GLU A N 1
ATOM 2264 C CA . GLU A 1 303 ? -21.417 9.726 -7.896 1.00 97.56 303 GLU A CA 1
ATOM 2265 C C . GLU A 1 303 ? -20.512 10.218 -6.779 1.00 97.56 303 GLU A C 1
ATOM 2267 O O . GLU A 1 303 ? -20.839 10.044 -5.610 1.00 97.56 303 GLU A O 1
ATOM 2272 N N . GLY A 1 304 ? -19.393 10.847 -7.110 1.00 96.12 304 GLY A N 1
ATOM 2273 C CA . GLY A 1 304 ? -18.493 11.377 -6.094 1.00 96.12 304 GLY A CA 1
ATOM 2274 C C . GLY A 1 304 ? -17.345 12.178 -6.676 1.00 96.12 304 GLY A C 1
ATOM 2275 O O . GLY A 1 304 ? -17.267 12.410 -7.884 1.00 96.12 304 GLY A O 1
ATOM 2276 N N . VAL A 1 305 ? -16.451 12.610 -5.792 1.00 96.81 305 VAL A N 1
ATOM 2277 C CA . VAL A 1 305 ? -15.246 13.360 -6.146 1.00 96.81 305 VAL A CA 1
ATOM 2278 C C . VAL A 1 305 ? -14.023 12.547 -5.749 1.00 96.81 305 VAL A C 1
ATOM 2280 O O . VAL A 1 305 ? -13.967 12.012 -4.647 1.00 96.81 305 VAL A O 1
ATOM 2283 N N . VAL A 1 306 ? -13.034 12.466 -6.635 1.00 97.62 306 VAL A N 1
ATOM 2284 C CA . VAL A 1 306 ? -11.772 11.757 -6.412 1.00 97.62 306 VAL A CA 1
ATOM 2285 C C . VAL A 1 306 ? -10.590 12.703 -6.615 1.00 97.62 306 VAL A C 1
ATOM 2287 O O . VAL A 1 306 ? -10.538 13.447 -7.599 1.00 97.62 306 VAL A O 1
ATOM 2290 N N . ASP A 1 307 ? -9.644 12.668 -5.681 1.00 97.50 307 ASP A N 1
ATOM 2291 C CA . ASP A 1 307 ? -8.316 13.258 -5.835 1.00 97.50 307 ASP A CA 1
ATOM 2292 C C . ASP A 1 307 ? -7.348 12.192 -6.349 1.00 97.50 307 ASP A C 1
ATOM 2294 O O . ASP A 1 307 ? -7.401 11.035 -5.925 1.00 97.50 307 ASP A O 1
ATOM 2298 N N . TRP A 1 308 ? -6.455 12.567 -7.266 1.00 96.75 308 TRP A N 1
ATOM 2299 C CA . TRP A 1 308 ? -5.420 11.659 -7.759 1.00 96.75 308 TRP A CA 1
ATOM 2300 C C . TRP A 1 308 ? -4.054 12.302 -7.807 1.00 96.75 308 TRP A C 1
ATOM 2302 O O . TRP A 1 308 ? -3.893 13.501 -8.032 1.00 96.75 308 TRP A O 1
ATOM 2312 N N . PHE A 1 309 ? -3.071 11.421 -7.721 1.00 96.1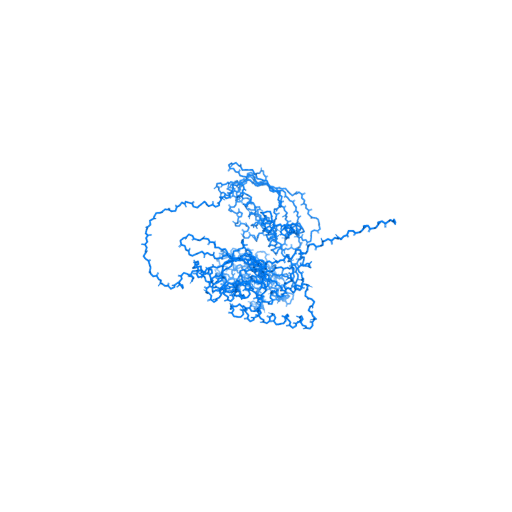9 309 PHE A N 1
ATOM 2313 C CA . PHE A 1 309 ? -1.701 11.660 -8.106 1.00 96.19 309 PHE A CA 1
ATOM 2314 C C . PHE A 1 309 ? -1.257 10.542 -9.045 1.00 96.19 309 PHE A C 1
ATOM 2316 O O . PHE A 1 309 ? -1.534 9.369 -8.811 1.00 96.19 309 PHE A O 1
ATOM 2323 N N . ALA A 1 310 ? -0.565 10.903 -10.115 1.00 93.00 310 ALA A N 1
ATOM 2324 C CA . ALA A 1 310 ? -0.025 9.976 -11.090 1.00 93.00 310 ALA A CA 1
ATOM 2325 C C . ALA A 1 310 ? 1.388 10.409 -11.479 1.00 93.00 310 ALA A C 1
ATOM 2327 O O . ALA A 1 310 ? 1.639 11.583 -11.759 1.00 93.00 310 ALA A O 1
ATOM 2328 N N . LYS A 1 311 ? 2.312 9.455 -11.528 1.00 86.06 311 LYS A N 1
ATOM 2329 C CA . LYS A 1 311 ? 3.710 9.659 -11.895 1.00 86.06 311 LYS A CA 1
ATOM 2330 C C . LYS A 1 311 ? 4.098 8.686 -13.007 1.00 86.06 311 LYS A C 1
ATOM 2332 O O . LYS A 1 311 ? 3.661 7.536 -13.032 1.00 86.06 311 LYS A O 1
ATOM 2337 N N . ARG A 1 312 ? 4.898 9.168 -13.960 1.00 80.88 312 ARG A N 1
ATOM 2338 C CA . ARG A 1 312 ? 5.572 8.304 -14.939 1.00 80.88 312 ARG A CA 1
ATOM 2339 C C . ARG A 1 312 ? 6.851 7.752 -14.322 1.00 80.88 312 ARG A C 1
ATOM 2341 O O . ARG A 1 312 ? 7.572 8.499 -13.666 1.00 80.88 312 ARG A O 1
ATOM 2348 N N . ASP A 1 313 ? 7.192 6.510 -14.643 1.00 59.69 313 ASP A N 1
ATOM 2349 C CA . ASP A 1 313 ? 8.460 5.910 -14.200 1.00 59.69 313 ASP A CA 1
ATOM 2350 C C . ASP A 1 313 ? 9.686 6.565 -14.860 1.00 59.69 313 ASP A C 1
ATOM 2352 O O . ASP A 1 313 ? 10.799 6.451 -14.358 1.00 59.69 313 ASP A O 1
ATOM 2356 N N . VAL A 1 314 ? 9.484 7.305 -15.962 1.00 41.97 314 VAL A N 1
ATOM 2357 C CA . VAL A 1 314 ? 10.547 7.974 -16.725 1.00 41.97 314 VAL A CA 1
ATOM 2358 C C . VAL A 1 314 ? 10.231 9.459 -16.947 1.00 41.97 314 VAL A C 1
ATOM 2360 O O . VAL A 1 314 ? 9.171 9.819 -17.472 1.00 41.97 314 VAL A O 1
ATOM 2363 N N . GLY A 1 315 ? 11.198 10.322 -16.609 1.00 51.53 315 GLY A N 1
ATOM 2364 C CA . GLY A 1 315 ? 11.196 11.757 -16.920 1.00 51.53 315 GLY A CA 1
ATOM 2365 C C . GLY A 1 315 ? 10.518 12.666 -15.891 1.00 51.53 315 GLY A C 1
ATOM 2366 O O . GLY A 1 315 ? 10.057 13.736 -16.281 1.00 51.53 315 GLY A O 1
ATOM 2367 N N . ASP A 1 316 ? 10.407 12.226 -14.631 1.00 62.50 316 ASP A N 1
ATOM 2368 C CA . ASP A 1 316 ? 9.833 12.947 -13.473 1.00 62.50 316 ASP A CA 1
ATOM 2369 C C . ASP A 1 316 ? 8.480 13.637 -13.719 1.00 62.50 316 ASP A C 1
ATOM 2371 O O . ASP A 1 316 ? 8.035 14.493 -12.954 1.00 62.50 316 ASP A O 1
ATOM 2375 N N . ARG A 1 317 ? 7.772 13.247 -14.786 1.00 81.75 317 ARG A N 1
ATOM 2376 C CA . ARG A 1 317 ? 6.489 13.840 -15.134 1.00 81.75 317 ARG A CA 1
ATOM 2377 C C . ARG A 1 317 ? 5.440 13.325 -14.169 1.00 81.75 317 ARG A C 1
ATOM 2379 O O . ARG A 1 317 ? 5.180 12.124 -14.093 1.00 81.75 317 ARG A O 1
ATOM 2386 N N . VAL A 1 318 ? 4.808 14.268 -13.496 1.00 88.94 318 VAL A N 1
ATOM 2387 C CA . VAL A 1 318 ? 3.721 14.042 -12.554 1.00 88.94 318 VAL A CA 1
ATOM 2388 C C . VAL A 1 318 ? 2.464 14.761 -13.033 1.00 88.94 318 VAL A C 1
ATOM 2390 O O . VAL A 1 318 ? 2.532 15.784 -13.716 1.00 88.94 318 VAL A O 1
ATOM 2393 N N . SER A 1 319 ? 1.309 14.205 -12.693 1.00 91.69 319 SER A N 1
ATOM 2394 C CA . SER A 1 319 ? -0.005 14.799 -12.902 1.00 91.69 319 SER A CA 1
ATOM 2395 C C . SER A 1 319 ? -0.833 14.591 -11.644 1.00 91.69 319 SER A C 1
ATOM 2397 O O . SER A 1 319 ? -0.897 13.485 -11.119 1.00 91.69 319 SER A O 1
ATOM 2399 N N . SER A 1 320 ? -1.493 15.644 -11.180 1.00 94.62 320 SER A N 1
ATOM 2400 C CA . SER A 1 320 ? -2.323 15.626 -9.974 1.00 94.62 320 SER A CA 1
ATOM 2401 C C . SER A 1 320 ? -3.548 16.511 -10.181 1.00 94.62 320 SER A C 1
ATOM 2403 O O . SER A 1 320 ? -3.506 17.439 -11.001 1.00 94.62 320 SER A O 1
ATOM 2405 N N . GLY A 1 321 ? -4.642 16.213 -9.486 1.00 92.31 321 GLY A N 1
ATOM 2406 C CA . GLY A 1 321 ? -5.864 17.005 -9.580 1.00 92.31 321 GLY A CA 1
ATOM 2407 C C . GLY A 1 321 ? -7.065 16.417 -8.842 1.00 92.31 321 GLY A C 1
ATOM 2408 O O . GLY A 1 321 ? -6.926 15.488 -8.048 1.00 92.31 321 GLY A O 1
ATOM 2409 N N . THR A 1 322 ? -8.239 16.983 -9.138 1.00 95.62 322 THR A N 1
ATOM 2410 C CA . THR A 1 322 ? -9.559 16.574 -8.626 1.00 95.62 322 THR A CA 1
ATOM 2411 C C . THR A 1 322 ? -10.576 16.411 -9.763 1.00 95.62 322 THR A C 1
ATOM 2413 O O . THR A 1 322 ? -10.559 17.165 -10.741 1.00 95.62 322 THR A O 1
ATOM 2416 N N . ALA A 1 323 ? -11.459 15.416 -9.659 1.00 94.94 323 ALA A N 1
ATOM 2417 C CA . ALA A 1 323 ? -12.354 14.969 -10.723 1.00 94.94 323 ALA A CA 1
ATOM 2418 C C . ALA A 1 323 ? -13.635 14.448 -10.102 1.00 94.94 323 ALA A C 1
ATOM 2420 O O . ALA A 1 323 ? -13.615 13.827 -9.044 1.00 94.94 323 ALA A O 1
ATOM 2421 N N . GLU A 1 324 ? -14.737 14.677 -10.793 1.00 96.56 324 GLU A N 1
ATOM 2422 C CA . GLU A 1 324 ? -15.988 13.986 -10.522 1.00 96.56 324 GLU A CA 1
ATOM 2423 C C . GLU A 1 324 ? -16.009 12.648 -11.265 1.00 96.56 324 GLU A C 1
ATOM 2425 O O . GLU A 1 324 ? -15.472 12.533 -12.374 1.00 96.56 324 GLU A O 1
ATOM 2430 N N . PHE A 1 325 ? -16.634 11.645 -10.660 1.00 97.44 325 PHE A N 1
ATOM 2431 C CA . PHE A 1 325 ? -16.909 10.359 -11.288 1.00 97.44 325 PHE A CA 1
ATOM 2432 C C . PHE A 1 325 ? -18.385 9.995 -11.117 1.00 97.44 325 PHE A C 1
ATOM 2434 O O . PHE A 1 325 ? -19.034 10.397 -10.148 1.00 97.44 325 PHE A O 1
ATOM 2441 N N . SER A 1 326 ? -18.905 9.208 -12.055 1.00 96.75 326 SER A N 1
ATOM 2442 C CA . SER A 1 326 ? -20.201 8.549 -11.941 1.00 96.75 326 SER A CA 1
ATOM 2443 C C . SER A 1 326 ? -20.109 7.128 -12.481 1.00 96.75 326 SER A C 1
ATOM 2445 O O . SER A 1 326 ? -19.662 6.911 -13.609 1.00 96.75 326 SER A O 1
ATOM 2447 N N . VAL A 1 327 ? -20.537 6.169 -11.665 1.00 97.19 327 VAL A N 1
ATOM 2448 C CA . VAL A 1 327 ? -20.558 4.740 -11.974 1.00 97.19 327 VAL A CA 1
ATOM 2449 C C . VAL A 1 327 ? -21.977 4.218 -11.787 1.00 97.19 327 VAL A C 1
ATOM 2451 O O . VAL A 1 327 ? -22.597 4.468 -10.756 1.00 97.19 327 VAL A O 1
ATOM 2454 N N . VAL A 1 328 ? -22.497 3.476 -12.764 1.00 96.62 328 VAL A N 1
ATOM 2455 C CA . VAL A 1 328 ? -23.717 2.674 -12.595 1.00 96.62 328 VAL A CA 1
ATOM 2456 C C . VAL A 1 328 ? -23.298 1.226 -12.399 1.00 96.62 328 VAL A C 1
ATOM 2458 O O . VAL A 1 328 ? -22.710 0.620 -13.294 1.00 96.62 328 VAL A O 1
ATOM 2461 N N . TRP A 1 329 ? -23.591 0.693 -11.219 1.00 97.38 329 TRP A N 1
ATOM 2462 C CA . TRP A 1 329 ? -23.208 -0.637 -10.765 1.00 97.38 329 TRP A CA 1
ATOM 2463 C C . TRP A 1 329 ? -24.427 -1.560 -10.690 1.00 97.38 329 TRP A C 1
ATOM 2465 O O . TRP A 1 329 ? -25.477 -1.187 -10.160 1.00 97.38 329 TRP A O 1
ATOM 2475 N N . ASP A 1 330 ? -24.298 -2.765 -11.229 1.00 93.19 330 ASP A N 1
ATOM 2476 C CA . ASP A 1 330 ? -25.320 -3.802 -11.172 1.00 93.19 330 ASP A CA 1
ATOM 2477 C C . ASP A 1 330 ? -25.144 -4.657 -9.915 1.00 93.19 330 ASP A C 1
ATOM 2479 O O . ASP A 1 330 ? -24.154 -5.372 -9.760 1.00 93.19 330 ASP A O 1
ATOM 2483 N N . GLN A 1 331 ? -26.145 -4.619 -9.037 1.00 91.12 331 GLN A N 1
ATOM 2484 C CA . GLN A 1 331 ? -26.150 -5.371 -7.784 1.00 91.12 331 GLN A CA 1
ATOM 2485 C C . GLN A 1 331 ? -26.189 -6.894 -7.975 1.00 91.12 331 GLN A C 1
ATOM 2487 O O . GLN A 1 331 ? -25.817 -7.625 -7.060 1.00 91.12 331 GLN A O 1
ATOM 2492 N N . SER A 1 332 ? -26.686 -7.376 -9.120 1.00 89.50 332 SER A N 1
ATOM 2493 C CA . SER A 1 332 ? -26.870 -8.808 -9.374 1.00 89.50 332 SER A CA 1
ATOM 2494 C C . SER A 1 332 ? -25.592 -9.473 -9.873 1.00 89.50 332 SER A C 1
ATOM 2496 O O . SER A 1 332 ? -25.259 -10.578 -9.452 1.00 89.50 332 SER A O 1
ATOM 2498 N N . THR A 1 333 ? -24.853 -8.784 -10.742 1.00 92.31 333 THR A N 1
ATOM 2499 C CA . THR A 1 333 ? -23.610 -9.292 -11.331 1.00 92.31 333 THR A CA 1
ATOM 2500 C C . THR A 1 333 ? -22.359 -8.750 -10.646 1.00 92.31 333 THR A C 1
ATOM 2502 O O . THR A 1 333 ? -21.280 -9.310 -10.824 1.00 92.31 333 THR A O 1
ATOM 2505 N N . GLY A 1 334 ? -22.478 -7.668 -9.871 1.00 93.69 334 GLY A N 1
ATOM 2506 C CA . GLY A 1 334 ? -21.340 -6.973 -9.278 1.00 93.69 334 GLY A CA 1
ATOM 2507 C C . GLY A 1 334 ? -20.507 -6.187 -10.293 1.00 93.69 334 GLY A C 1
ATOM 2508 O O . GLY A 1 334 ? -19.352 -5.876 -10.004 1.00 93.69 334 GLY A O 1
ATOM 2509 N N . THR A 1 335 ? -21.061 -5.871 -11.470 1.00 97.25 335 THR A N 1
ATOM 2510 C CA . THR A 1 335 ? -20.316 -5.256 -12.579 1.00 97.25 335 THR A CA 1
ATOM 2511 C C . THR A 1 335 ? -20.765 -3.832 -12.911 1.00 97.25 335 THR A C 1
ATOM 2513 O O . THR A 1 335 ? -21.875 -3.404 -12.602 1.00 97.25 335 THR A O 1
ATOM 2516 N N . ILE A 1 336 ? -19.876 -3.074 -13.548 1.00 97.94 336 ILE A N 1
ATOM 2517 C CA . ILE A 1 336 ? -20.104 -1.708 -14.013 1.00 97.94 336 ILE A CA 1
ATOM 2518 C C . ILE A 1 336 ? -20.820 -1.750 -15.362 1.00 97.94 336 ILE A C 1
ATOM 2520 O O . ILE A 1 336 ? -20.309 -2.326 -16.326 1.00 97.94 336 ILE A O 1
ATOM 2524 N N . LEU A 1 337 ? -21.970 -1.081 -15.425 1.00 94.81 337 LEU A N 1
ATOM 2525 C CA . LEU A 1 337 ? -22.773 -0.881 -16.632 1.00 94.81 337 LEU A CA 1
ATOM 2526 C C . LEU A 1 337 ? -22.497 0.472 -17.300 1.00 94.81 337 LEU A C 1
ATOM 2528 O O . LEU A 1 337 ? -22.626 0.590 -18.515 1.00 94.81 337 LEU A O 1
ATOM 2532 N N . SER A 1 338 ? -22.101 1.485 -16.526 1.00 95.94 338 SER A N 1
ATOM 2533 C CA . SER A 1 338 ? -21.735 2.811 -17.034 1.00 95.94 338 SER A CA 1
ATOM 2534 C C . SER A 1 338 ? -20.618 3.417 -16.198 1.00 95.94 338 SER A C 1
ATOM 2536 O O . SER A 1 338 ? -20.660 3.339 -14.973 1.00 95.94 338 SER A O 1
ATOM 2538 N N . GLU A 1 339 ? -19.671 4.086 -16.851 1.00 96.38 339 GLU A N 1
ATOM 2539 C CA . GLU A 1 339 ? -18.630 4.888 -16.204 1.00 96.38 339 GLU A CA 1
ATOM 2540 C C . GLU A 1 339 ? -18.427 6.193 -16.967 1.00 96.38 339 GLU A C 1
ATOM 2542 O O . GLU A 1 339 ? -18.232 6.208 -18.183 1.00 96.38 339 GLU A O 1
ATOM 2547 N N . THR A 1 340 ? -18.433 7.299 -16.235 1.00 91.38 340 THR A N 1
ATOM 2548 C CA . THR A 1 340 ? -18.053 8.611 -16.748 1.00 91.38 340 THR A CA 1
ATOM 2549 C C . THR A 1 340 ? -17.328 9.402 -15.667 1.00 91.38 340 THR A C 1
ATOM 2551 O O . THR A 1 340 ? -17.392 9.084 -14.478 1.00 91.38 340 THR A O 1
ATOM 2554 N N . GLY A 1 341 ? -16.633 10.455 -16.072 1.00 92.75 341 GLY A N 1
ATOM 2555 C CA . GLY A 1 341 ? -15.983 11.363 -15.145 1.00 92.75 341 GLY A CA 1
ATOM 2556 C C . GLY A 1 341 ? -15.463 12.608 -15.835 1.00 92.75 341 GLY A C 1
ATOM 2557 O O . GLY A 1 341 ? -15.407 12.695 -17.064 1.00 92.75 341 GLY A O 1
ATOM 2558 N N . LYS A 1 342 ? -15.066 13.593 -15.040 1.00 93.00 342 LYS A N 1
ATOM 2559 C CA . LYS A 1 342 ? -14.567 14.865 -15.553 1.00 93.00 342 LYS A CA 1
ATOM 2560 C C . LYS A 1 342 ? -13.549 15.450 -14.594 1.00 93.00 342 LYS A C 1
ATOM 2562 O O . LYS A 1 342 ? -13.809 15.601 -13.407 1.00 93.00 342 LYS A O 1
ATOM 2567 N N . VAL A 1 343 ? -12.394 15.828 -15.131 1.00 95.25 343 VAL A N 1
ATOM 2568 C CA . VAL A 1 343 ? -11.394 16.594 -14.383 1.00 95.25 343 VAL A CA 1
ATOM 2569 C C . VAL A 1 343 ? -11.960 17.984 -14.102 1.00 95.25 343 VAL A C 1
ATOM 2571 O O . VAL A 1 343 ? -12.235 18.741 -15.033 1.00 95.25 343 VAL A O 1
ATOM 2574 N N . ILE A 1 344 ? -12.133 18.307 -12.822 1.00 93.75 344 ILE A N 1
ATOM 2575 C CA . ILE A 1 344 ? -12.635 19.608 -12.363 1.00 93.75 344 ILE A CA 1
ATOM 2576 C C . ILE A 1 344 ? -11.500 20.533 -11.914 1.00 93.75 344 ILE A C 1
ATOM 2578 O O . ILE A 1 344 ? -11.643 21.751 -11.980 1.00 93.75 344 ILE A O 1
ATOM 2582 N N . GLN A 1 345 ? -10.350 19.978 -11.520 1.00 93.31 345 GLN A N 1
ATOM 2583 C CA . GLN A 1 345 ? -9.163 20.749 -11.167 1.00 93.31 345 GLN A CA 1
ATOM 2584 C C . GLN A 1 345 ? -7.882 19.993 -11.538 1.00 93.31 345 GLN A C 1
ATOM 2586 O O . GLN A 1 345 ? -7.782 18.791 -11.317 1.00 93.31 345 GLN A O 1
ATOM 2591 N N . LEU A 1 346 ? -6.898 20.710 -12.084 1.00 93.62 346 LEU A N 1
ATOM 2592 C CA . LEU A 1 346 ? -5.562 20.207 -12.416 1.00 93.62 346 LEU A CA 1
ATOM 2593 C C . LEU A 1 346 ? -4.526 21.036 -11.656 1.00 93.62 346 LEU A C 1
ATOM 2595 O O . LEU A 1 346 ? -4.572 22.269 -11.697 1.00 93.62 346 LEU A O 1
ATOM 2599 N N . ASP A 1 347 ? -3.597 20.369 -10.981 1.00 88.88 347 ASP A N 1
ATOM 2600 C CA . ASP A 1 347 ? -2.545 21.039 -10.223 1.00 88.88 347 ASP A CA 1
ATOM 2601 C C . ASP A 1 347 ? -1.428 21.524 -11.161 1.00 88.88 347 ASP A C 1
ATOM 2603 O O . ASP A 1 347 ? -0.990 20.810 -12.066 1.00 88.88 347 ASP A O 1
ATOM 2607 N N . LYS A 1 348 ? -0.958 22.761 -10.960 1.00 86.88 348 LYS A N 1
ATOM 2608 C CA . LYS A 1 348 ? 0.152 23.358 -11.723 1.00 86.88 348 LYS A CA 1
ATOM 2609 C C . LYS A 1 348 ? 1.443 23.275 -10.912 1.00 86.88 348 LYS A C 1
ATOM 2611 O O . LYS A 1 348 ? 1.416 23.516 -9.713 1.00 86.88 348 LYS A O 1
ATOM 2616 N N . GLY A 1 349 ? 2.571 22.992 -11.569 1.00 78.38 349 GLY A N 1
ATOM 2617 C CA . GLY A 1 349 ? 3.881 22.940 -10.900 1.00 78.38 349 GLY A CA 1
ATOM 2618 C C . GLY A 1 349 ? 3.991 21.817 -9.863 1.00 78.38 349 GLY A C 1
ATOM 2619 O O . GLY A 1 349 ? 4.593 22.006 -8.813 1.00 78.38 349 GLY A O 1
ATOM 2620 N N . VAL A 1 350 ? 3.360 20.673 -10.139 1.00 79.06 350 VAL A N 1
ATOM 2621 C CA . VAL A 1 350 ? 3.251 19.544 -9.207 1.00 79.06 350 VAL A CA 1
ATOM 2622 C C . VAL A 1 350 ? 4.633 18.992 -8.862 1.00 79.06 350 VAL A C 1
ATOM 2624 O O . VAL A 1 350 ? 5.395 18.629 -9.754 1.00 79.06 350 VAL A O 1
ATOM 2627 N N . SER A 1 351 ? 4.924 18.884 -7.568 1.00 75.56 351 SER A N 1
ATOM 2628 C CA . SER A 1 351 ? 6.121 18.229 -7.023 1.00 75.56 351 SER A CA 1
ATOM 2629 C C . SER A 1 351 ? 5.794 16.979 -6.194 1.00 75.56 351 SER A C 1
ATOM 2631 O O . SER A 1 351 ? 6.696 16.219 -5.850 1.00 75.56 351 SER A O 1
ATOM 2633 N N . GLY A 1 352 ? 4.511 16.737 -5.894 1.00 85.75 352 GLY A N 1
ATOM 2634 C CA . GLY A 1 352 ? 4.054 15.643 -5.039 1.00 85.75 352 GLY A CA 1
ATOM 2635 C C . GLY A 1 352 ? 2.526 15.511 -4.956 1.00 85.75 352 GLY A C 1
ATOM 2636 O O . GLY A 1 352 ? 1.808 16.326 -5.540 1.00 85.75 352 GLY A O 1
ATOM 2637 N N . PRO A 1 353 ? 2.017 14.505 -4.223 1.00 92.00 353 PRO A N 1
ATOM 2638 C CA . PRO A 1 353 ? 0.601 14.189 -4.053 1.00 92.00 353 PRO A CA 1
ATOM 2639 C C . PRO A 1 353 ? -0.066 15.111 -3.016 1.00 92.00 353 PRO A C 1
ATOM 2641 O O . PRO A 1 353 ? -0.666 14.648 -2.050 1.00 92.00 353 PRO A O 1
ATOM 2644 N N . VAL A 1 354 ? 0.036 16.433 -3.201 1.00 88.00 354 VAL A N 1
ATOM 2645 C CA . VAL A 1 354 ? -0.378 17.445 -2.204 1.00 88.00 354 VAL A CA 1
ATOM 2646 C C . VAL A 1 354 ? -1.842 17.290 -1.779 1.00 88.00 354 VAL A C 1
ATOM 2648 O O . VAL A 1 354 ? -2.158 17.452 -0.605 1.00 88.00 354 VAL A O 1
ATOM 2651 N N . ARG A 1 355 ? -2.736 16.928 -2.706 1.00 90.38 355 ARG A N 1
ATOM 2652 C CA . ARG A 1 355 ? -4.160 16.713 -2.403 1.00 90.38 355 ARG A CA 1
ATOM 2653 C C . ARG A 1 355 ? -4.401 15.503 -1.512 1.00 90.38 355 ARG A C 1
ATOM 2655 O O . ARG A 1 355 ? -5.147 15.610 -0.549 1.00 90.38 355 ARG A O 1
ATOM 2662 N N . LEU A 1 356 ? -3.726 14.389 -1.793 1.00 92.75 356 LEU A N 1
ATOM 2663 C CA . LEU A 1 356 ? -3.824 13.192 -0.960 1.00 92.75 356 LEU A CA 1
ATOM 2664 C C . LEU A 1 356 ? -3.201 13.442 0.418 1.00 92.75 356 LEU A C 1
ATOM 2666 O O . LEU A 1 356 ? -3.753 12.990 1.409 1.00 92.75 356 LEU A O 1
ATOM 2670 N N . ILE A 1 357 ? -2.108 14.211 0.502 1.00 89.00 357 ILE A N 1
ATOM 2671 C CA . ILE A 1 357 ? -1.525 14.627 1.789 1.00 89.00 357 ILE A CA 1
ATOM 2672 C C . ILE A 1 357 ? -2.507 15.503 2.578 1.00 89.00 357 ILE A C 1
ATOM 2674 O O . ILE A 1 357 ? -2.697 15.268 3.766 1.00 89.00 357 ILE A O 1
ATOM 2678 N N . SER A 1 358 ? -3.154 16.477 1.931 1.00 86.19 358 SER A N 1
ATOM 2679 C CA . SER A 1 358 ? -4.177 17.319 2.569 1.00 86.19 358 SER A CA 1
ATOM 2680 C C . SER A 1 358 ? -5.346 16.479 3.070 1.00 86.19 358 SER A C 1
ATOM 2682 O O . SER A 1 358 ? -5.750 16.617 4.217 1.00 86.19 358 SER A O 1
ATOM 2684 N N . GLN A 1 359 ? -5.846 15.562 2.240 1.00 89.62 359 GLN A N 1
ATOM 2685 C CA . GLN A 1 359 ? -6.927 14.672 2.638 1.00 89.62 359 GLN A CA 1
ATOM 2686 C C . GLN A 1 359 ? -6.507 13.788 3.817 1.00 89.62 359 GLN A C 1
ATOM 2688 O O . GLN A 1 359 ? -7.243 13.674 4.787 1.00 89.62 359 GLN A O 1
ATOM 2693 N N . TRP A 1 360 ? -5.297 13.223 3.787 1.00 92.38 360 TRP A N 1
ATOM 2694 C CA . TRP A 1 360 ? -4.751 12.461 4.908 1.00 92.38 360 TRP A CA 1
ATOM 2695 C C . TRP A 1 360 ? -4.697 13.289 6.197 1.00 92.38 360 TRP A C 1
ATOM 2697 O O . TRP A 1 360 ? -5.010 12.770 7.262 1.00 92.38 360 TRP A O 1
ATOM 2707 N N . GLN A 1 361 ? -4.314 14.568 6.119 1.00 79.75 361 GLN A N 1
ATOM 2708 C CA . GLN A 1 361 ? -4.268 15.469 7.275 1.00 79.75 361 GLN A CA 1
ATOM 2709 C C . GLN A 1 361 ? -5.663 15.740 7.846 1.00 79.75 361 GLN A C 1
ATOM 2711 O O . GLN A 1 361 ? -5.820 15.701 9.066 1.00 79.75 361 GLN A O 1
ATOM 2716 N N . ASP A 1 362 ? -6.660 15.956 6.986 1.00 77.69 362 ASP A N 1
ATOM 2717 C CA . ASP A 1 362 ? -8.056 16.163 7.390 1.00 77.69 362 ASP A CA 1
ATOM 2718 C C . ASP A 1 362 ? -8.626 14.910 8.086 1.00 77.69 362 ASP A C 1
ATOM 2720 O O . ASP A 1 362 ? -9.203 14.994 9.178 1.00 77.69 362 ASP A O 1
ATOM 2724 N N . GLU A 1 363 ? -8.393 13.726 7.505 1.00 79.81 363 GLU A N 1
ATOM 2725 C CA . GLU A 1 363 ? -8.792 12.442 8.096 1.00 79.81 363 GLU A CA 1
ATOM 2726 C C . GLU A 1 363 ? -8.035 12.162 9.399 1.00 79.81 363 GLU A C 1
ATOM 2728 O O . GLU A 1 363 ? -8.624 11.725 10.385 1.00 79.81 363 GLU A O 1
ATOM 2733 N N . ASN A 1 364 ? -6.736 12.470 9.456 1.00 79.12 364 ASN A N 1
ATOM 2734 C CA . ASN A 1 364 ? -5.931 12.329 10.667 1.00 79.12 364 ASN A CA 1
ATOM 2735 C C . ASN A 1 364 ? -6.410 13.263 11.786 1.00 79.12 364 ASN A C 1
ATOM 2737 O O . ASN A 1 364 ? -6.468 12.844 12.940 1.00 79.12 364 ASN A O 1
ATOM 2741 N N . GLY A 1 365 ? -6.783 14.501 11.457 1.00 69.19 365 GLY A N 1
ATOM 2742 C CA . GLY A 1 365 ? -7.364 15.449 12.405 1.00 69.19 365 GLY A CA 1
ATOM 2743 C C . GLY A 1 365 ? -8.689 14.943 12.973 1.00 69.19 365 GLY A C 1
ATOM 2744 O O . GLY A 1 365 ? -8.889 14.979 14.184 1.00 69.19 365 GLY A O 1
ATOM 2745 N N . THR A 1 366 ? -9.555 14.390 12.122 1.00 71.75 366 THR A N 1
ATOM 2746 C CA . THR A 1 366 ? -10.835 13.808 12.553 1.00 71.75 366 THR A CA 1
ATOM 2747 C C . THR A 1 366 ? -10.621 12.552 13.396 1.00 71.75 366 THR A C 1
ATOM 2749 O O . THR A 1 366 ? -11.190 12.443 14.479 1.00 71.75 366 THR A O 1
ATOM 2752 N N . CYS A 1 367 ? -9.746 11.651 12.948 1.00 66.31 367 CYS A N 1
ATOM 2753 C CA . CYS A 1 367 ? -9.391 10.414 13.638 1.00 66.31 367 CYS A CA 1
ATOM 2754 C C . CYS A 1 367 ? -8.789 10.666 15.033 1.00 66.31 367 CYS A C 1
ATOM 2756 O O . CYS A 1 367 ? -9.109 9.952 15.976 1.00 66.31 367 CYS A O 1
ATOM 2758 N N . ARG A 1 368 ? -7.930 11.687 15.186 1.00 63.41 368 ARG A N 1
ATOM 2759 C CA . ARG A 1 368 ? -7.254 12.000 16.461 1.00 63.41 368 ARG A CA 1
ATOM 2760 C C . ARG A 1 368 ? -8.018 12.982 17.351 1.00 63.41 368 ARG A C 1
ATOM 2762 O O . ARG A 1 368 ? -7.761 13.025 18.547 1.00 63.41 368 ARG A O 1
ATOM 2769 N N . GLY A 1 369 ? -8.889 13.804 16.770 1.00 49.09 369 GLY A N 1
ATOM 2770 C CA . GLY A 1 369 ? -9.582 14.897 17.458 1.00 49.09 369 GLY A CA 1
ATOM 2771 C C . GLY A 1 369 ? -11.034 14.607 17.843 1.00 49.09 369 GLY A C 1
ATOM 2772 O O . GLY A 1 369 ? -11.654 15.446 18.493 1.00 49.09 369 GLY A O 1
ATOM 2773 N N . SER A 1 370 ? -11.586 13.457 17.444 1.00 58.69 370 SER A N 1
ATOM 2774 C CA . SER A 1 370 ? -12.990 13.084 17.677 1.00 58.69 370 SER A CA 1
ATOM 2775 C C . SER A 1 370 ? -13.118 11.913 18.659 1.00 58.69 370 SER A C 1
ATOM 2777 O O . SER A 1 370 ? -12.158 11.198 18.925 1.00 58.69 370 SER A O 1
ATOM 2779 N N . SER A 1 371 ? -14.319 11.697 19.205 1.00 47.09 371 SER A N 1
ATOM 2780 C CA . SER A 1 371 ? -14.602 10.572 20.112 1.00 47.09 371 SER A CA 1
ATOM 2781 C C . SER A 1 371 ? -14.360 9.226 19.416 1.00 47.09 371 SER A C 1
ATOM 2783 O O . SER A 1 371 ? -14.899 9.003 18.332 1.00 47.09 371 SER A O 1
ATOM 2785 N N . GLY A 1 372 ? -13.567 8.339 20.026 1.00 52.75 372 GLY A N 1
ATOM 2786 C CA . GLY A 1 372 ? -13.130 7.066 19.431 1.00 52.75 372 GLY A CA 1
ATOM 2787 C C . GLY A 1 372 ? -14.258 6.103 19.039 1.00 52.75 372 GLY A C 1
ATOM 2788 O O . GLY A 1 372 ? -14.097 5.341 18.092 1.00 52.75 372 GLY A O 1
ATOM 2789 N N . ASP A 1 373 ? -15.420 6.206 19.687 1.00 58.62 373 ASP A N 1
ATOM 2790 C CA . ASP A 1 373 ? -16.571 5.322 19.451 1.00 58.62 373 ASP A CA 1
ATOM 2791 C C . ASP A 1 373 ? -17.527 5.837 18.368 1.00 58.62 373 ASP A C 1
ATOM 2793 O O . ASP A 1 373 ? -18.540 5.203 18.061 1.00 58.62 373 ASP A O 1
ATOM 2797 N N . SER A 1 374 ? -17.254 7.012 17.790 1.00 68.12 374 SER A N 1
ATOM 2798 C CA . SER A 1 374 ? -18.121 7.546 16.745 1.00 68.12 374 SER A CA 1
ATOM 2799 C C . SER A 1 374 ? -17.853 6.824 15.413 1.00 68.12 374 SER A C 1
ATOM 2801 O O . SER A 1 374 ? -16.694 6.723 14.993 1.00 68.12 374 SER A O 1
ATOM 2803 N N . PRO A 1 375 ? -18.895 6.362 14.692 1.00 71.69 375 PRO A N 1
ATOM 2804 C CA . PRO A 1 375 ? -18.732 5.768 13.363 1.00 71.69 375 PRO A CA 1
ATOM 2805 C C . PRO A 1 375 ? -17.972 6.676 12.387 1.00 71.69 375 PRO A C 1
ATOM 2807 O O . PRO A 1 375 ? -17.260 6.197 11.511 1.00 71.69 375 PRO A O 1
ATOM 2810 N N . GLN A 1 376 ? -18.101 7.995 12.553 1.00 71.69 376 GLN A N 1
ATOM 2811 C CA . GLN A 1 376 ? -17.390 8.999 11.771 1.00 71.69 376 GLN A CA 1
ATOM 2812 C C . GLN A 1 376 ? -15.885 9.004 12.080 1.00 71.69 376 GLN A C 1
ATOM 2814 O O . GLN A 1 376 ? -15.084 9.109 11.157 1.00 71.69 376 GLN A O 1
ATOM 2819 N N . THR A 1 377 ? -15.497 8.850 13.350 1.00 72.62 377 THR A N 1
ATOM 2820 C CA . THR A 1 377 ? -14.090 8.769 13.777 1.00 72.62 377 THR A CA 1
ATOM 2821 C C . THR A 1 377 ? -13.437 7.499 13.248 1.00 72.62 377 THR A C 1
ATOM 2823 O O . THR A 1 377 ? -12.351 7.568 12.681 1.00 72.62 377 THR A O 1
ATOM 2826 N N . LEU A 1 378 ? -14.115 6.352 13.373 1.00 72.81 378 LEU A N 1
ATOM 2827 C CA . LEU A 1 378 ? -13.619 5.070 12.867 1.00 72.81 378 LEU A CA 1
ATOM 2828 C C . LEU A 1 378 ? -13.437 5.104 11.346 1.00 72.81 378 LEU A C 1
ATOM 2830 O O . LEU A 1 378 ? -12.364 4.764 10.851 1.00 72.81 378 LEU A O 1
ATOM 2834 N N . ALA A 1 379 ? -14.436 5.611 10.616 1.00 78.19 379 ALA A N 1
ATOM 2835 C CA . ALA A 1 379 ? -14.345 5.781 9.168 1.00 78.19 379 ALA A CA 1
ATOM 2836 C C . ALA A 1 379 ? -13.200 6.728 8.764 1.00 78.19 379 ALA A C 1
ATOM 2838 O O . ALA A 1 379 ? -12.491 6.448 7.798 1.00 78.19 379 ALA A O 1
ATOM 2839 N N . ALA A 1 380 ? -12.978 7.814 9.513 1.00 72.44 380 ALA A N 1
ATOM 2840 C CA . ALA A 1 380 ? -11.860 8.723 9.273 1.00 72.44 380 ALA A CA 1
ATOM 2841 C C . ALA A 1 380 ? -10.502 8.055 9.537 1.00 72.44 380 ALA A C 1
ATOM 2843 O O . ALA A 1 380 ? -9.565 8.226 8.760 1.00 72.44 380 ALA A O 1
ATOM 2844 N N . CYS A 1 381 ? -10.381 7.244 10.591 1.00 76.56 381 CYS A N 1
ATOM 2845 C CA . CYS A 1 381 ? -9.161 6.487 10.866 1.00 76.56 381 CYS A CA 1
ATOM 2846 C C . CYS A 1 381 ? -8.866 5.452 9.772 1.00 76.56 381 CYS A C 1
ATOM 2848 O O . CYS A 1 381 ? -7.741 5.387 9.282 1.00 76.56 381 CYS A O 1
ATOM 2850 N N . GLU A 1 382 ? -9.866 4.684 9.337 1.00 83.75 382 GLU A N 1
ATOM 2851 C CA . GLU A 1 382 ? -9.714 3.731 8.230 1.00 83.75 382 GLU A CA 1
ATOM 2852 C C . GLU A 1 382 ? -9.312 4.432 6.929 1.00 83.75 382 GLU A C 1
ATOM 2854 O O . GLU A 1 382 ? -8.443 3.961 6.192 1.00 83.75 382 GLU A O 1
ATOM 2859 N N . HIS A 1 383 ? -9.915 5.589 6.653 1.00 84.88 383 HIS A N 1
ATOM 2860 C CA . HIS A 1 383 ? -9.596 6.360 5.463 1.00 84.88 383 HIS A CA 1
ATOM 2861 C C . HIS A 1 383 ? -8.193 6.973 5.526 1.00 84.88 383 HIS A C 1
ATOM 2863 O O . HIS A 1 383 ? -7.471 6.941 4.527 1.00 84.88 383 HIS A O 1
ATOM 2869 N N . ARG A 1 384 ? -7.770 7.462 6.700 1.00 87.50 384 ARG A N 1
ATOM 2870 C CA . ARG A 1 384 ? -6.401 7.928 6.955 1.00 87.50 384 ARG A CA 1
ATOM 2871 C C . ARG A 1 384 ? -5.382 6.844 6.618 1.00 87.50 384 ARG A C 1
ATOM 2873 O O . ARG A 1 384 ? -4.440 7.123 5.878 1.00 87.50 384 ARG A O 1
ATOM 2880 N N . GLU A 1 385 ? -5.564 5.629 7.135 1.00 83.81 385 GLU A N 1
ATOM 2881 C CA . GLU A 1 385 ? -4.652 4.509 6.864 1.00 83.81 385 GLU A CA 1
ATOM 2882 C C . GLU A 1 385 ? -4.612 4.186 5.368 1.00 83.81 385 GLU A C 1
ATOM 2884 O O . GLU A 1 385 ? -3.540 4.165 4.768 1.00 83.81 385 GLU A O 1
ATOM 2889 N N . ALA A 1 386 ? -5.779 4.083 4.722 1.00 85.44 386 ALA A N 1
ATOM 2890 C CA . ALA A 1 386 ? -5.858 3.796 3.292 1.00 85.44 386 ALA A CA 1
ATOM 2891 C C . ALA A 1 386 ? -5.164 4.859 2.418 1.00 85.44 386 ALA A C 1
ATOM 2893 O O . ALA A 1 386 ? -4.557 4.529 1.397 1.00 85.44 386 ALA A O 1
ATOM 2894 N N . ILE A 1 387 ? -5.244 6.145 2.780 1.00 88.25 387 ILE A N 1
ATOM 2895 C CA . ILE A 1 387 ? -4.505 7.205 2.076 1.00 88.25 387 ILE A CA 1
ATOM 2896 C C . ILE A 1 387 ? -3.003 7.101 2.374 1.00 88.25 387 ILE A C 1
ATOM 2898 O O . ILE A 1 387 ? -2.194 7.297 1.466 1.00 88.25 387 ILE A O 1
ATOM 2902 N N . GLY A 1 388 ? -2.627 6.768 3.611 1.00 86.44 388 GLY A N 1
ATOM 2903 C CA . GLY A 1 388 ? -1.236 6.564 4.015 1.00 86.44 388 GLY A CA 1
ATOM 2904 C C . GLY A 1 388 ? -0.547 5.470 3.199 1.00 86.44 388 GLY A C 1
ATOM 2905 O O . GLY A 1 388 ? 0.510 5.718 2.616 1.00 86.44 388 GLY A O 1
ATOM 2906 N N . ASP A 1 389 ? -1.193 4.314 3.055 1.00 85.12 389 ASP A N 1
ATOM 2907 C CA . ASP A 1 389 ? -0.696 3.189 2.253 1.00 85.12 389 ASP A CA 1
ATOM 2908 C C . ASP A 1 389 ? -0.505 3.578 0.779 1.00 85.12 389 ASP A C 1
ATOM 2910 O O . ASP A 1 389 ? 0.494 3.238 0.134 1.00 85.12 389 ASP A O 1
ATOM 2914 N N . LYS A 1 390 ? -1.443 4.360 0.229 1.00 89.38 390 LYS A N 1
ATOM 2915 C CA . LYS A 1 390 ? -1.345 4.883 -1.142 1.00 89.38 390 LYS A CA 1
ATOM 2916 C C . LYS A 1 390 ? -0.182 5.858 -1.297 1.00 89.38 390 LYS A C 1
ATOM 2918 O O . LYS A 1 390 ? 0.526 5.786 -2.300 1.00 89.38 390 LYS A O 1
ATOM 2923 N N . LEU A 1 391 ? 0.025 6.759 -0.333 1.00 88.62 391 LEU A N 1
ATOM 2924 C CA . LEU A 1 391 ? 1.142 7.709 -0.329 1.00 88.62 391 LEU A CA 1
ATOM 2925 C C . LEU A 1 391 ? 2.489 6.973 -0.305 1.00 88.62 391 LEU A C 1
ATOM 2927 O O . LEU A 1 391 ? 3.365 7.276 -1.117 1.00 88.62 391 LEU A O 1
ATOM 2931 N N . GLN A 1 392 ? 2.613 5.945 0.532 1.00 83.75 392 GLN A N 1
ATOM 2932 C CA . GLN A 1 392 ? 3.788 5.070 0.579 1.00 83.75 392 GLN A CA 1
ATOM 2933 C C . GLN A 1 392 ? 4.027 4.348 -0.743 1.00 83.75 392 GLN A C 1
ATOM 2935 O O . GLN A 1 392 ? 5.137 4.395 -1.276 1.00 83.75 392 GLN A O 1
ATOM 2940 N N . THR A 1 393 ? 2.974 3.785 -1.335 1.00 82.25 393 THR A N 1
ATOM 2941 C CA . THR A 1 393 ? 3.043 3.110 -2.639 1.00 82.25 393 THR A CA 1
ATOM 2942 C C . THR A 1 393 ? 3.540 4.043 -3.752 1.00 82.25 393 THR A C 1
ATOM 2944 O O . THR A 1 393 ? 4.243 3.605 -4.661 1.00 82.25 393 THR A O 1
ATOM 2947 N N . VAL A 1 394 ? 3.238 5.347 -3.682 1.00 85.38 394 VAL A N 1
ATOM 2948 C CA . VAL A 1 394 ? 3.734 6.347 -4.650 1.00 85.38 394 VAL A CA 1
ATOM 2949 C C . VAL A 1 394 ? 5.047 7.027 -4.235 1.00 85.38 394 VAL A C 1
ATOM 2951 O O . VAL A 1 394 ? 5.439 8.033 -4.835 1.00 85.38 394 VAL A O 1
ATOM 2954 N N . GLY A 1 395 ? 5.755 6.476 -3.244 1.00 85.12 395 GLY A N 1
ATOM 2955 C CA . GLY A 1 395 ? 7.099 6.898 -2.846 1.00 85.12 395 GLY A CA 1
ATOM 2956 C C . GLY A 1 395 ? 7.143 8.059 -1.852 1.00 85.12 395 GLY A C 1
ATOM 2957 O O . GLY A 1 395 ? 8.119 8.817 -1.850 1.00 85.12 395 GLY A O 1
ATOM 2958 N N . TRP A 1 396 ? 6.106 8.221 -1.029 1.00 88.12 396 TRP A N 1
ATOM 2959 C CA . TRP A 1 396 ? 6.049 9.210 0.050 1.00 88.12 396 TRP A CA 1
ATOM 2960 C C . TRP A 1 396 ? 6.046 8.536 1.414 1.00 88.12 396 TRP A C 1
ATOM 2962 O O . TRP A 1 396 ? 5.313 7.591 1.648 1.00 88.12 396 TRP A O 1
ATOM 2972 N N . CYS A 1 397 ? 6.872 9.032 2.323 1.00 87.06 397 CYS A N 1
ATOM 2973 C CA . CYS A 1 397 ? 7.076 8.467 3.647 1.00 87.06 397 CYS A CA 1
ATOM 2974 C C . CYS A 1 397 ? 6.677 9.491 4.704 1.00 87.06 397 CYS A C 1
ATOM 2976 O O . CYS A 1 397 ? 6.793 10.699 4.477 1.00 87.06 397 CYS A O 1
ATOM 2978 N N . TYR A 1 398 ? 6.208 9.001 5.850 1.00 84.25 398 TYR A N 1
ATOM 2979 C CA . TYR A 1 398 ? 5.811 9.842 6.969 1.00 84.25 398 TYR A CA 1
ATOM 2980 C C . TYR A 1 398 ? 6.891 9.823 8.052 1.00 84.25 398 TYR A C 1
ATOM 2982 O O . TYR A 1 398 ? 7.096 8.816 8.730 1.00 84.25 398 TYR A O 1
ATOM 2990 N N . GLY A 1 399 ? 7.581 10.953 8.197 1.00 79.25 399 GLY A N 1
ATOM 2991 C CA . GLY A 1 399 ? 8.650 11.128 9.172 1.00 79.25 399 GLY A CA 1
ATOM 2992 C C . GLY A 1 399 ? 9.981 10.465 8.810 1.00 79.25 399 GLY A C 1
ATOM 2993 O O . GLY A 1 399 ? 10.088 9.563 7.968 1.00 79.25 399 GLY A O 1
ATOM 2994 N N . ARG A 1 400 ? 11.025 10.922 9.496 1.00 83.31 400 ARG A N 1
ATOM 2995 C CA . ARG A 1 400 ? 12.404 10.441 9.371 1.00 83.31 400 ARG A CA 1
ATOM 2996 C C . ARG A 1 400 ? 12.869 9.724 10.633 1.00 83.31 400 ARG A C 1
ATOM 2998 O O . ARG A 1 400 ? 12.310 9.891 11.717 1.00 83.31 400 ARG A O 1
ATOM 3005 N N . GLN A 1 401 ? 13.938 8.950 10.490 1.00 75.12 401 GLN A N 1
ATOM 3006 C CA . GLN A 1 401 ? 14.619 8.311 11.608 1.00 75.12 401 GLN A CA 1
ATOM 3007 C C . GLN A 1 401 ? 15.076 9.376 12.609 1.00 75.12 401 GLN A C 1
ATOM 3009 O O . GLN A 1 401 ? 15.783 10.316 12.247 1.00 75.12 401 GLN A O 1
ATOM 3014 N N . GLY A 1 402 ? 14.672 9.218 13.868 1.00 60.84 402 GLY A N 1
ATOM 3015 C CA . GLY A 1 402 ? 14.991 10.156 14.945 1.00 60.84 402 GLY A CA 1
ATOM 3016 C C . GLY A 1 402 ? 14.074 11.381 15.040 1.00 60.84 402 GLY A C 1
ATOM 3017 O O . GLY A 1 402 ? 14.262 12.174 15.958 1.00 60.84 402 GLY A O 1
ATOM 3018 N N . GLU A 1 403 ? 13.087 11.539 14.149 1.00 53.25 403 GLU A N 1
ATOM 3019 C CA . GLU A 1 403 ? 12.034 12.548 14.317 1.00 53.25 403 GLU A CA 1
ATOM 3020 C C . GLU A 1 403 ? 10.965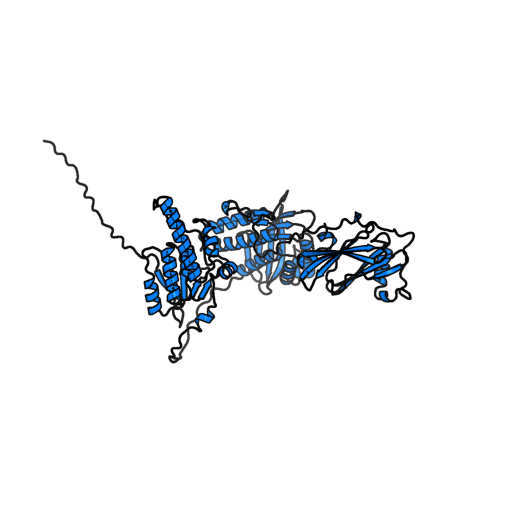 12.064 15.301 1.00 53.25 403 GLU A C 1
ATOM 3022 O O . GLU A 1 403 ? 10.535 10.909 15.274 1.00 53.25 403 GLU A O 1
ATOM 3027 N N . TYR A 1 404 ? 10.501 12.976 16.152 1.00 45.34 404 TYR A N 1
ATOM 3028 C CA . TYR A 1 404 ? 9.364 12.740 17.041 1.00 45.34 404 TYR A CA 1
ATOM 3029 C C . TYR A 1 404 ? 8.039 12.943 16.293 1.00 45.34 404 TYR A C 1
ATOM 3031 O O . TYR A 1 404 ? 7.981 13.711 15.336 1.00 45.34 404 TYR A O 1
ATOM 3039 N N . GLY A 1 405 ? 6.948 12.311 16.740 1.00 48.12 405 GLY A N 1
ATOM 3040 C CA . GLY A 1 405 ? 5.658 12.296 16.026 1.00 48.12 405 GLY A CA 1
ATOM 3041 C C . GLY A 1 405 ? 5.098 13.670 15.614 1.00 48.12 405 GLY A C 1
ATOM 3042 O O . GLY A 1 405 ? 4.494 13.782 14.552 1.00 48.12 405 GLY A O 1
ATOM 3043 N N . TYR A 1 406 ? 5.349 14.730 16.394 1.00 51.09 406 TYR A N 1
ATOM 3044 C CA . TYR A 1 406 ? 4.941 16.110 16.071 1.00 51.09 406 TYR A CA 1
ATOM 3045 C C . TYR A 1 406 ? 5.817 16.793 15.002 1.00 51.09 406 TYR A C 1
ATOM 3047 O O . TYR A 1 406 ? 5.436 17.825 14.454 1.00 51.09 406 TYR A O 1
ATOM 3055 N N . GLN A 1 407 ? 7.000 16.243 14.728 1.00 51.03 407 GLN A N 1
ATOM 3056 C CA . GLN A 1 407 ? 7.931 16.696 13.689 1.00 51.03 407 GLN A CA 1
ATOM 3057 C C . GLN A 1 407 ? 7.712 15.948 12.373 1.00 51.03 407 GLN A C 1
ATOM 3059 O O . GLN A 1 407 ? 8.103 16.444 11.318 1.00 51.03 407 GLN A O 1
ATOM 3064 N N . MET A 1 408 ? 7.092 14.766 12.437 1.00 74.62 408 MET A N 1
ATOM 3065 C CA . MET A 1 408 ? 6.868 13.931 11.269 1.00 74.62 408 MET A CA 1
ATOM 3066 C C . MET A 1 408 ? 5.939 14.626 10.279 1.00 74.62 408 MET A C 1
ATOM 3068 O O . MET A 1 408 ? 4.867 15.126 10.619 1.00 74.62 408 MET A O 1
ATOM 3072 N N . GLN A 1 409 ? 6.358 14.627 9.022 1.00 79.81 409 GLN A N 1
ATOM 3073 C CA . GLN A 1 409 ? 5.582 15.132 7.901 1.00 79.81 409 GLN A CA 1
ATOM 3074 C C . GLN A 1 409 ? 5.697 14.160 6.732 1.00 79.81 409 GLN A C 1
ATOM 3076 O O . GLN A 1 409 ? 6.636 13.366 6.659 1.00 79.81 409 GLN A O 1
ATOM 3081 N N . TRP A 1 410 ? 4.756 14.238 5.793 1.00 84.88 410 TRP A N 1
ATOM 3082 C CA . TRP A 1 410 ? 4.887 13.537 4.522 1.00 84.88 410 TRP A CA 1
ATOM 3083 C C . TRP A 1 410 ? 5.997 14.169 3.685 1.00 84.88 410 TRP A C 1
ATOM 3085 O O . TRP A 1 410 ? 5.979 15.368 3.406 1.00 84.88 410 TRP A O 1
ATOM 3095 N N . HIS A 1 411 ? 6.944 13.354 3.239 1.00 85.94 411 HIS A N 1
ATOM 3096 C CA . HIS A 1 411 ? 8.006 13.761 2.326 1.00 85.94 411 HIS A CA 1
ATOM 3097 C C . HIS A 1 411 ? 8.320 12.646 1.331 1.00 85.94 411 HIS A C 1
ATOM 3099 O O . HIS A 1 411 ? 7.974 11.487 1.545 1.00 85.94 411 HIS A O 1
ATOM 3105 N N . ALA A 1 412 ? 9.018 12.975 0.243 1.00 85.88 412 ALA A N 1
ATOM 3106 C CA . ALA A 1 412 ? 9.551 11.953 -0.649 1.00 85.88 412 ALA A CA 1
ATOM 3107 C C . ALA A 1 412 ? 10.445 10.979 0.139 1.00 85.88 412 ALA A C 1
ATOM 3109 O O . ALA A 1 412 ? 11.288 11.406 0.939 1.00 85.88 412 ALA A O 1
ATOM 3110 N N . CYS A 1 413 ? 10.251 9.680 -0.079 1.00 82.62 413 CYS A N 1
ATOM 3111 C CA . CYS A 1 413 ? 11.034 8.648 0.582 1.00 82.62 413 CYS A CA 1
ATOM 3112 C C . CYS A 1 413 ? 12.518 8.741 0.184 1.00 82.62 413 CYS A C 1
ATOM 3114 O O . CYS A 1 413 ? 12.880 8.950 -0.973 1.00 82.62 413 CYS A O 1
ATOM 3116 N N . GLY A 1 414 ? 13.387 8.544 1.166 1.00 77.00 414 GLY A N 1
ATOM 3117 C CA . GLY A 1 414 ? 14.843 8.531 1.063 1.00 77.00 414 GLY A CA 1
ATOM 3118 C C . GLY A 1 414 ? 15.456 7.664 2.164 1.00 77.00 414 GLY A C 1
ATOM 3119 O O . GLY A 1 414 ? 14.736 7.112 2.993 1.00 77.00 414 GLY A O 1
ATOM 3120 N N . SER A 1 415 ? 16.785 7.562 2.205 1.00 73.56 415 SER A N 1
ATOM 3121 C CA . SER A 1 415 ? 17.507 6.644 3.108 1.00 73.56 415 SER A CA 1
ATOM 3122 C C . SER A 1 415 ? 17.248 6.871 4.600 1.00 73.56 415 SER A C 1
ATOM 3124 O O . SER A 1 415 ? 17.385 5.943 5.384 1.00 73.56 415 SER A O 1
ATOM 3126 N N . THR A 1 416 ? 16.866 8.087 4.990 1.00 76.62 416 THR A N 1
ATOM 3127 C CA . THR A 1 416 ? 16.565 8.455 6.381 1.00 76.62 416 THR A CA 1
ATOM 3128 C C . THR A 1 416 ? 15.075 8.423 6.708 1.00 76.62 416 THR A C 1
ATOM 3130 O O . THR A 1 416 ? 14.685 8.868 7.778 1.00 76.62 416 THR A O 1
ATOM 3133 N N . SER A 1 417 ? 14.223 7.961 5.790 1.00 80.94 417 SER A N 1
ATOM 3134 C CA . SER A 1 417 ? 12.767 7.945 5.999 1.00 80.94 417 SER A CA 1
ATOM 3135 C C . SER A 1 417 ? 12.350 6.748 6.837 1.00 80.94 417 SER A C 1
ATOM 3137 O O . SER A 1 417 ? 12.939 5.676 6.703 1.00 80.94 417 SER A O 1
ATOM 3139 N N . ASN A 1 418 ? 11.296 6.904 7.630 1.00 71.56 418 ASN A N 1
ATOM 3140 C CA . ASN A 1 418 ? 10.644 5.770 8.271 1.00 71.56 418 ASN A CA 1
ATOM 3141 C C . ASN A 1 418 ? 9.919 4.959 7.185 1.00 71.56 418 ASN A C 1
ATOM 3143 O O . ASN A 1 418 ? 9.059 5.487 6.479 1.00 71.56 418 ASN A O 1
ATOM 3147 N N . GLN A 1 419 ? 10.324 3.704 6.998 1.00 56.62 419 GLN A N 1
ATOM 3148 C CA . GLN A 1 419 ? 9.715 2.765 6.051 1.00 56.62 419 GLN A CA 1
ATOM 3149 C C . GLN A 1 419 ? 8.905 1.728 6.839 1.00 56.62 419 GLN A C 1
ATOM 3151 O O . GLN A 1 419 ? 9.354 1.323 7.914 1.00 56.62 419 GLN A O 1
ATOM 3156 N N . PRO A 1 420 ? 7.757 1.256 6.329 1.00 48.91 420 PRO A N 1
ATOM 3157 C CA . PRO A 1 420 ? 7.124 0.058 6.864 1.00 48.91 420 PRO A CA 1
ATOM 3158 C C . PRO A 1 420 ? 8.031 -1.153 6.601 1.00 48.91 420 PRO A C 1
ATOM 3160 O O . PRO A 1 420 ? 8.462 -1.367 5.464 1.00 48.91 420 PRO A O 1
ATOM 3163 N N . GLU A 1 421 ? 8.311 -1.970 7.619 1.00 39.34 421 GLU A N 1
ATOM 3164 C CA . GLU A 1 421 ? 8.946 -3.277 7.410 1.00 39.34 421 GLU A CA 1
ATOM 3165 C C . GLU A 1 421 ? 7.977 -4.175 6.626 1.00 39.34 421 GLU A C 1
ATOM 3167 O O . GLU A 1 421 ? 6.990 -4.677 7.159 1.00 39.34 421 GLU A O 1
ATOM 3172 N N . GLY A 1 422 ? 8.226 -4.309 5.322 1.00 39.91 422 GLY A N 1
ATOM 3173 C CA . GLY A 1 422 ? 7.354 -5.012 4.376 1.00 39.91 422 GLY A CA 1
ATOM 3174 C C . GLY A 1 422 ? 7.358 -4.393 2.978 1.00 39.91 422 GLY A C 1
ATOM 3175 O O . GLY A 1 422 ? 7.156 -5.102 1.994 1.00 39.91 422 GLY A O 1
ATOM 3176 N N . ALA A 1 423 ? 7.701 -3.106 2.856 1.00 35.62 423 ALA A N 1
ATOM 3177 C CA . ALA A 1 423 ? 8.212 -2.595 1.595 1.00 35.62 423 ALA A CA 1
ATOM 3178 C C . ALA A 1 423 ? 9.599 -3.210 1.414 1.00 35.62 423 ALA A C 1
ATOM 3180 O O . ALA A 1 423 ? 10.523 -2.896 2.168 1.00 35.62 423 ALA A O 1
ATOM 3181 N N . VAL A 1 424 ? 9.740 -4.130 0.454 1.00 31.02 424 VAL A N 1
ATOM 3182 C CA . VAL A 1 424 ? 11.054 -4.559 -0.024 1.00 31.02 424 VAL A CA 1
ATOM 3183 C C . VAL A 1 424 ? 11.807 -3.271 -0.291 1.00 31.02 424 VAL A C 1
ATOM 3185 O O . VAL A 1 424 ? 11.434 -2.505 -1.182 1.00 31.02 424 VAL A O 1
ATOM 3188 N N . ALA A 1 425 ? 12.822 -2.993 0.530 1.00 31.50 425 ALA A N 1
ATOM 3189 C CA . ALA A 1 425 ? 13.789 -1.978 0.199 1.00 31.50 425 ALA A CA 1
ATOM 3190 C C . ALA A 1 425 ? 14.164 -2.283 -1.246 1.00 31.50 425 ALA A C 1
ATOM 3192 O O . ALA A 1 425 ? 14.653 -3.379 -1.529 1.00 31.50 425 ALA A O 1
ATOM 3193 N N . SER A 1 426 ? 13.882 -1.361 -2.170 1.00 33.00 426 SER A N 1
ATOM 3194 C CA . SER A 1 426 ? 14.607 -1.348 -3.427 1.00 33.00 426 SER A CA 1
ATOM 3195 C C . SER A 1 426 ? 16.048 -1.232 -2.979 1.00 33.00 426 SER A C 1
ATOM 3197 O O . SER A 1 426 ? 16.514 -0.134 -2.667 1.00 33.00 426 SER A O 1
ATOM 3199 N N . ALA A 1 427 ? 16.710 -2.380 -2.837 1.00 32.88 427 ALA A N 1
ATOM 3200 C CA . ALA A 1 427 ? 18.120 -2.455 -2.609 1.00 32.88 427 ALA A CA 1
ATOM 3201 C C . ALA A 1 427 ? 18.671 -1.610 -3.742 1.00 32.88 427 ALA A C 1
ATOM 3203 O O . ALA A 1 427 ? 18.555 -1.959 -4.917 1.00 32.88 427 ALA A O 1
ATOM 3204 N N . LYS A 1 428 ? 19.197 -0.435 -3.405 1.00 35.62 428 LYS A N 1
ATOM 3205 C CA . LYS A 1 428 ? 20.221 0.137 -4.249 1.00 35.62 428 LYS A CA 1
ATOM 3206 C C . LYS A 1 428 ? 21.355 -0.867 -4.127 1.00 35.62 428 LYS A C 1
ATOM 3208 O O . LYS A 1 428 ? 22.167 -0.777 -3.217 1.00 35.62 428 LYS A O 1
ATOM 3213 N N . SER A 1 429 ? 21.327 -1.891 -4.979 1.00 41.12 429 SER A N 1
ATOM 3214 C CA . SER A 1 429 ? 22.532 -2.611 -5.336 1.00 41.12 429 SER A CA 1
ATOM 3215 C C . SER A 1 429 ? 23.522 -1.519 -5.715 1.00 41.12 429 SER A C 1
ATOM 3217 O O . SER A 1 429 ? 23.177 -0.675 -6.552 1.00 41.12 429 SER A O 1
ATOM 3219 N N . ASP A 1 430 ? 24.694 -1.493 -5.083 1.00 47.19 430 ASP A N 1
ATOM 3220 C CA . ASP A 1 430 ? 25.836 -0.698 -5.537 1.00 47.19 430 ASP A CA 1
ATOM 3221 C C . ASP A 1 430 ? 26.257 -1.230 -6.911 1.00 47.19 430 ASP A C 1
ATOM 3223 O O . ASP A 1 430 ? 27.202 -1.995 -7.093 1.00 47.19 430 ASP A O 1
ATOM 3227 N N . PHE A 1 431 ? 25.446 -0.894 -7.900 1.00 60.78 431 PHE A N 1
ATOM 3228 C CA . PHE A 1 431 ? 25.497 -1.408 -9.240 1.00 60.78 431 PHE A CA 1
ATOM 3229 C C . PHE A 1 431 ? 26.260 -0.395 -10.076 1.00 60.78 431 PHE A C 1
ATOM 3231 O O . PHE A 1 431 ? 25.778 0.703 -10.354 1.00 60.78 431 PHE A O 1
ATOM 3238 N N . THR A 1 432 ? 27.477 -0.758 -10.472 1.00 69.75 432 THR A N 1
ATOM 3239 C CA . THR A 1 432 ? 28.282 0.074 -11.365 1.00 69.75 432 THR A CA 1
ATOM 3240 C C . THR A 1 432 ? 28.236 -0.509 -12.768 1.00 69.75 432 THR A C 1
ATOM 3242 O O . THR A 1 432 ? 28.873 -1.522 -13.058 1.00 69.75 432 THR A O 1
ATOM 3245 N N . ARG A 1 433 ? 27.493 0.149 -13.663 1.00 84.31 433 ARG A N 1
ATOM 3246 C CA . ARG A 1 433 ? 27.460 -0.199 -15.086 1.00 84.31 433 ARG A CA 1
ATOM 3247 C C . ARG A 1 433 ? 28.848 0.001 -15.718 1.00 84.31 433 ARG A C 1
ATOM 3249 O O . ARG A 1 433 ? 29.356 1.126 -15.695 1.00 84.31 433 ARG A O 1
ATOM 3256 N N . PRO A 1 434 ? 29.442 -1.020 -16.366 1.00 88.81 434 PRO A N 1
ATOM 3257 C CA . PRO A 1 434 ? 30.653 -0.829 -17.155 1.00 88.81 434 PRO A CA 1
ATOM 3258 C C . PRO A 1 434 ? 30.421 0.193 -18.274 1.00 88.81 434 PRO A C 1
ATOM 3260 O O . PRO A 1 434 ? 29.443 0.104 -19.021 1.00 88.81 434 PRO A O 1
ATOM 3263 N N . ASN A 1 435 ? 31.325 1.167 -18.407 1.00 89.81 435 ASN A N 1
ATOM 3264 C CA . ASN A 1 435 ? 31.228 2.186 -19.450 1.00 89.81 435 ASN A CA 1
ATOM 3265 C C . ASN A 1 435 ? 31.396 1.535 -20.840 1.00 89.81 435 ASN A C 1
ATOM 3267 O O . ASN A 1 435 ? 32.479 1.020 -21.133 1.00 89.81 435 ASN A O 1
ATOM 3271 N N . PRO A 1 436 ? 30.395 1.600 -21.741 1.00 90.19 436 PRO A N 1
ATOM 3272 C CA . PRO A 1 436 ? 30.499 0.992 -23.067 1.00 90.19 436 PRO A CA 1
ATOM 3273 C C . PRO A 1 436 ? 31.651 1.538 -23.925 1.00 90.19 436 PRO A C 1
ATOM 3275 O O . PRO A 1 436 ? 32.119 0.840 -24.827 1.00 90.19 436 PRO A O 1
ATOM 3278 N N . ALA A 1 437 ? 32.122 2.763 -23.656 1.00 91.88 437 ALA A N 1
ATOM 3279 C CA . ALA A 1 437 ? 33.264 3.362 -24.349 1.00 91.88 437 ALA A CA 1
ATOM 3280 C C . ALA A 1 437 ? 34.589 2.626 -24.074 1.00 91.88 437 ALA A C 1
ATOM 3282 O O . ALA A 1 437 ? 35.487 2.658 -24.912 1.00 91.88 437 ALA A O 1
ATOM 3283 N N . SER A 1 438 ? 34.690 1.907 -22.951 1.00 94.19 438 SER A N 1
ATOM 3284 C CA . SER A 1 438 ? 35.843 1.059 -22.621 1.00 94.19 438 SER A CA 1
ATOM 3285 C C . SER A 1 438 ? 35.914 -0.218 -23.470 1.00 94.19 438 SER A C 1
ATOM 3287 O O . SER A 1 438 ? 36.918 -0.926 -23.439 1.00 94.19 438 SER A O 1
ATOM 3289 N N . TYR A 1 439 ? 34.874 -0.504 -24.260 1.00 95.88 439 TYR A N 1
ATOM 3290 C CA . TYR A 1 439 ? 34.757 -1.694 -25.104 1.00 95.88 439 TYR A CA 1
ATOM 3291 C C . TYR A 1 439 ? 34.579 -1.312 -26.583 1.00 95.88 439 TYR A C 1
ATOM 3293 O O . TYR A 1 439 ? 33.542 -1.613 -27.180 1.00 95.88 439 TYR A O 1
ATOM 3301 N N . PRO A 1 440 ? 35.559 -0.636 -27.211 1.00 96.25 440 PRO A N 1
ATOM 3302 C CA . PRO A 1 440 ? 35.427 -0.166 -28.585 1.00 96.25 440 PRO A CA 1
ATOM 3303 C C . PRO A 1 440 ? 35.371 -1.328 -29.582 1.00 96.25 440 PRO A C 1
ATOM 3305 O O . PRO A 1 440 ? 35.964 -2.392 -29.377 1.00 96.25 440 PRO A O 1
ATOM 3308 N N . VAL A 1 441 ? 34.673 -1.109 -30.697 1.00 95.44 441 VAL A N 1
ATOM 3309 C CA . VAL A 1 441 ? 34.577 -2.081 -31.798 1.00 95.44 441 VAL A CA 1
ATOM 3310 C C . VAL A 1 441 ? 35.924 -2.306 -32.479 1.00 95.44 441 VAL A C 1
ATOM 3312 O O . VAL A 1 441 ? 36.684 -1.367 -32.693 1.00 95.44 441 VAL A O 1
ATOM 3315 N N . ARG A 1 442 ? 36.201 -3.554 -32.878 1.00 89.06 442 ARG A N 1
ATOM 3316 C CA . ARG A 1 442 ? 37.432 -3.906 -33.613 1.00 89.06 442 ARG A CA 1
ATOM 3317 C C . ARG A 1 442 ? 37.331 -3.665 -35.116 1.00 89.06 442 ARG A C 1
ATOM 3319 O O . ARG A 1 442 ? 38.335 -3.397 -35.763 1.00 89.06 442 ARG A O 1
ATOM 3326 N N . ALA A 1 443 ? 36.133 -3.804 -35.673 1.00 87.38 443 ALA A N 1
ATOM 3327 C CA . ALA A 1 443 ? 35.879 -3.659 -37.097 1.00 87.38 443 ALA A CA 1
ATOM 3328 C C . ALA A 1 443 ? 34.439 -3.196 -37.327 1.00 87.38 443 ALA A C 1
ATOM 3330 O O . ALA A 1 443 ? 33.538 -3.506 -36.548 1.00 87.38 443 ALA A O 1
ATOM 3331 N N . ARG A 1 444 ? 34.223 -2.467 -38.419 1.00 93.00 444 ARG A N 1
ATOM 3332 C CA . ARG A 1 444 ? 32.892 -2.120 -38.930 1.00 93.00 444 ARG A CA 1
ATOM 3333 C C . ARG A 1 444 ? 32.656 -2.899 -40.219 1.00 93.00 444 ARG A C 1
ATOM 3335 O O . ARG A 1 444 ? 33.617 -3.271 -40.887 1.00 93.00 444 ARG A O 1
ATOM 3342 N N . LEU A 1 445 ? 31.393 -3.159 -40.548 1.00 93.69 445 LEU A N 1
ATOM 3343 C CA . LEU A 1 445 ? 31.044 -3.843 -41.794 1.00 93.69 445 LEU A CA 1
ATOM 3344 C C . LEU A 1 445 ? 31.595 -3.062 -42.996 1.00 93.69 445 LEU A C 1
ATOM 3346 O O . LEU A 1 445 ? 31.322 -1.868 -43.126 1.00 93.69 445 LEU A O 1
ATOM 3350 N N . ALA A 1 446 ? 32.324 -3.748 -43.876 1.00 90.06 446 ALA A N 1
ATOM 3351 C CA . ALA A 1 446 ? 32.751 -3.209 -45.160 1.00 90.06 446 ALA A CA 1
ATOM 3352 C C . ALA A 1 446 ? 31.898 -3.819 -46.282 1.00 90.06 446 ALA A C 1
ATOM 3354 O O . ALA A 1 446 ? 31.876 -5.036 -46.469 1.00 90.06 446 ALA A O 1
ATOM 3355 N N . GLY A 1 447 ? 31.201 -2.968 -47.040 1.00 90.38 447 GLY A N 1
ATOM 3356 C CA . GLY A 1 447 ? 30.326 -3.393 -48.135 1.00 90.38 447 GLY A CA 1
ATOM 3357 C C . GLY A 1 447 ? 28.910 -3.775 -47.687 1.00 90.38 447 GLY A C 1
ATOM 3358 O O . GLY A 1 447 ? 28.376 -3.225 -46.724 1.00 90.38 447 GLY A O 1
ATOM 3359 N N . LYS A 1 448 ? 28.270 -4.678 -48.439 1.00 93.00 448 LYS A N 1
ATOM 3360 C CA . LYS A 1 448 ? 26.891 -5.128 -48.186 1.00 93.00 448 LYS A CA 1
ATOM 3361 C C . LYS A 1 448 ? 26.875 -6.333 -47.248 1.00 93.00 448 LYS A C 1
ATOM 3363 O O . LYS A 1 448 ? 27.799 -7.140 -47.259 1.00 93.00 448 LYS A O 1
ATOM 3368 N N . THR A 1 449 ? 25.799 -6.471 -46.478 1.00 95.88 449 THR A N 1
ATOM 3369 C CA . THR A 1 449 ? 25.580 -7.643 -45.623 1.00 95.88 449 THR A CA 1
ATOM 3370 C C . THR A 1 449 ? 25.540 -8.935 -46.440 1.00 95.88 449 THR A C 1
ATOM 3372 O O . THR A 1 449 ? 24.802 -9.033 -47.422 1.00 95.88 449 THR A O 1
ATOM 3375 N N . VAL A 1 450 ? 26.308 -9.931 -45.998 1.00 97.00 450 VAL A N 1
ATOM 3376 C CA . VAL A 1 450 ? 26.257 -11.310 -46.494 1.00 97.00 450 VAL A CA 1
ATOM 3377 C C . VAL A 1 450 ? 25.179 -12.069 -45.721 1.00 97.00 450 VAL A C 1
ATOM 3379 O O . VAL A 1 450 ? 25.115 -11.982 -44.497 1.00 97.00 450 VAL A O 1
ATOM 3382 N N . MET A 1 451 ? 24.311 -12.790 -46.433 1.00 96.25 451 MET A N 1
ATOM 3383 C CA . MET A 1 451 ? 23.197 -13.532 -45.831 1.00 96.25 451 MET A CA 1
ATOM 3384 C C . MET A 1 451 ? 23.599 -14.968 -45.456 1.00 96.25 451 MET A C 1
ATOM 3386 O O . MET A 1 451 ? 24.450 -15.542 -46.140 1.00 96.25 451 MET A O 1
ATOM 3390 N N . PRO A 1 452 ? 22.964 -15.581 -44.438 1.00 96.06 452 PRO A N 1
ATOM 3391 C CA . PRO A 1 452 ? 23.258 -16.958 -44.050 1.00 96.06 452 PRO A CA 1
ATOM 3392 C C . PRO A 1 452 ? 22.836 -17.995 -45.098 1.00 96.06 452 PRO A C 1
ATOM 3394 O O . PRO A 1 452 ? 21.820 -17.837 -45.793 1.00 96.06 452 PRO A O 1
ATOM 3397 N N . ASP A 1 453 ? 23.576 -19.102 -45.141 1.00 95.56 453 ASP A N 1
ATOM 3398 C CA . ASP A 1 453 ? 23.291 -20.277 -45.961 1.00 95.56 453 ASP A CA 1
ATOM 3399 C C . ASP A 1 453 ? 22.592 -21.364 -45.131 1.00 95.56 453 ASP A C 1
ATOM 3401 O O . ASP A 1 453 ? 23.195 -22.328 -44.663 1.00 95.56 453 ASP A O 1
ATOM 3405 N N . PHE A 1 454 ? 21.274 -21.230 -44.982 1.00 94.75 454 PHE A N 1
ATOM 3406 C CA . PHE A 1 454 ? 20.452 -22.201 -44.247 1.00 94.75 454 PHE A CA 1
ATOM 3407 C C . PHE A 1 454 ? 20.271 -23.553 -44.956 1.00 94.75 454 PHE A C 1
ATOM 3409 O O . PHE A 1 454 ? 19.643 -24.450 -44.393 1.00 94.75 454 PHE A O 1
ATOM 3416 N N . ARG A 1 455 ? 20.746 -23.703 -46.201 1.00 90.56 455 ARG A N 1
ATOM 3417 C CA . ARG A 1 455 ? 20.683 -24.978 -46.935 1.00 90.56 455 ARG A CA 1
ATOM 3418 C C . ARG A 1 455 ? 21.969 -25.789 -46.782 1.00 90.56 455 ARG A C 1
ATOM 3420 O O . ARG A 1 455 ? 21.901 -27.010 -46.892 1.00 90.56 455 ARG A O 1
ATOM 3427 N N . GLY A 1 456 ? 23.091 -25.131 -46.506 1.00 94.88 456 GLY A N 1
ATOM 3428 C CA . GLY A 1 456 ? 24.383 -25.752 -46.237 1.00 94.88 456 GLY A CA 1
ATOM 3429 C C . GLY A 1 456 ? 24.887 -25.438 -44.833 1.00 94.88 456 GLY A C 1
ATOM 3430 O O . GLY A 1 456 ? 24.446 -26.051 -43.859 1.00 94.88 456 GLY A O 1
ATOM 3431 N N . ARG A 1 457 ? 25.838 -24.500 -44.748 1.00 94.56 457 ARG A N 1
ATOM 3432 C CA . ARG A 1 457 ? 26.653 -24.229 -43.548 1.00 94.56 457 ARG A CA 1
ATOM 3433 C C . ARG A 1 457 ? 25.826 -23.952 -42.289 1.00 94.56 457 ARG A C 1
ATOM 3435 O O . ARG A 1 457 ? 26.180 -24.434 -41.223 1.00 94.56 457 ARG A O 1
ATOM 3442 N N . ASP A 1 458 ? 24.735 -23.202 -42.420 1.00 95.19 458 ASP A N 1
ATOM 3443 C CA . ASP A 1 458 ? 23.963 -22.655 -41.297 1.00 95.19 458 ASP A CA 1
ATOM 3444 C C . ASP A 1 458 ? 22.628 -23.398 -41.099 1.00 95.19 458 ASP A C 1
ATOM 3446 O O . ASP A 1 458 ? 21.647 -22.839 -40.598 1.00 95.19 458 ASP A O 1
ATOM 3450 N N . ARG A 1 459 ? 22.556 -24.666 -41.536 1.00 93.25 459 ARG A N 1
ATOM 3451 C CA . ARG A 1 459 ? 21.333 -25.487 -41.509 1.00 93.25 459 ARG A CA 1
ATOM 3452 C C . ARG A 1 459 ? 20.719 -25.619 -40.112 1.00 93.25 459 ARG A C 1
ATOM 3454 O O . ARG A 1 459 ? 19.496 -25.712 -40.013 1.00 93.25 459 ARG A O 1
ATOM 3461 N N . GLU A 1 460 ? 21.524 -25.596 -39.052 1.00 91.25 460 GLU A N 1
ATOM 3462 C CA . GLU A 1 460 ? 21.043 -25.673 -37.662 1.00 91.25 460 GLU A CA 1
ATOM 3463 C C . GLU A 1 460 ? 20.098 -24.511 -37.291 1.00 91.25 460 GLU A C 1
ATOM 3465 O O . GLU A 1 460 ? 19.169 -24.689 -36.508 1.00 91.25 460 GLU A O 1
ATOM 3470 N N . PHE A 1 461 ? 20.237 -23.352 -37.945 1.00 91.62 461 PHE A N 1
ATOM 3471 C CA . PHE A 1 461 ? 19.397 -22.172 -37.727 1.00 91.62 461 PHE A CA 1
ATOM 3472 C C . PHE A 1 461 ? 18.209 -22.073 -38.704 1.00 91.62 461 PHE A C 1
ATOM 3474 O O . PHE A 1 461 ? 17.464 -21.089 -38.702 1.00 91.62 461 PHE A O 1
ATOM 3481 N N . ASN A 1 462 ? 18.002 -23.077 -39.566 1.00 89.00 462 ASN A N 1
ATOM 3482 C CA . ASN A 1 462 ? 17.011 -23.032 -40.649 1.00 89.00 462 ASN A CA 1
ATOM 3483 C C . ASN A 1 462 ? 15.553 -22.894 -40.162 1.00 89.00 462 ASN A C 1
ATOM 3485 O O . ASN A 1 462 ? 14.711 -22.333 -40.877 1.00 89.00 462 ASN A O 1
ATOM 3489 N N . SER A 1 463 ? 15.247 -23.368 -38.951 1.00 83.69 463 SER A N 1
ATOM 3490 C CA . SER A 1 463 ? 13.944 -23.186 -38.289 1.00 83.69 463 SER A CA 1
ATOM 3491 C C . SER A 1 463 ? 13.609 -21.708 -38.051 1.00 83.69 463 SER A C 1
ATOM 3493 O O . SER A 1 463 ? 12.437 -21.336 -38.059 1.00 83.69 463 SER A O 1
ATOM 3495 N N . PHE A 1 464 ? 14.624 -20.847 -37.943 1.00 89.19 464 PHE A N 1
ATOM 3496 C CA . PHE A 1 464 ? 14.493 -19.411 -37.684 1.00 89.19 464 PHE A CA 1
ATOM 3497 C C . PHE A 1 464 ? 14.925 -18.535 -38.870 1.00 89.19 464 PHE A C 1
ATOM 3499 O O . PHE A 1 464 ? 15.026 -17.313 -38.740 1.00 89.19 464 PHE A O 1
ATOM 3506 N N . ARG A 1 465 ? 15.125 -19.140 -40.053 1.00 91.69 465 ARG A N 1
ATOM 3507 C CA . ARG A 1 465 ? 15.681 -18.496 -41.259 1.00 91.69 465 ARG A CA 1
ATOM 3508 C C . ARG A 1 465 ? 15.048 -17.156 -41.632 1.00 91.69 465 ARG A C 1
ATOM 3510 O O . ARG A 1 465 ? 15.742 -16.283 -42.138 1.00 91.69 465 ARG A O 1
ATOM 3517 N N . THR A 1 466 ? 13.738 -17.009 -41.440 1.00 89.12 466 THR A N 1
ATOM 3518 C CA . THR A 1 466 ? 13.006 -15.789 -41.801 1.00 89.12 466 THR A CA 1
ATOM 3519 C C . THR A 1 466 ? 13.408 -14.653 -40.869 1.00 89.12 466 THR A C 1
ATOM 3521 O O . THR A 1 466 ? 13.944 -13.657 -41.333 1.00 89.12 466 THR A O 1
ATOM 3524 N N . ARG A 1 467 ? 13.305 -14.869 -39.551 1.00 90.25 467 ARG A N 1
ATOM 3525 C CA . ARG A 1 467 ? 13.662 -13.873 -38.528 1.00 90.25 467 ARG A CA 1
ATOM 3526 C C . ARG A 1 467 ? 15.128 -13.454 -38.610 1.00 90.25 467 ARG A C 1
ATOM 3528 O O . ARG A 1 467 ? 15.433 -12.275 -38.492 1.00 90.25 467 ARG A O 1
ATOM 3535 N N . ILE A 1 468 ? 16.025 -14.409 -38.862 1.00 92.69 468 ILE A N 1
ATOM 3536 C CA . ILE A 1 468 ? 17.455 -14.116 -39.011 1.00 92.69 468 ILE A CA 1
ATOM 3537 C C . ILE A 1 468 ? 17.708 -13.271 -40.267 1.00 92.69 468 ILE A C 1
ATOM 3539 O O . ILE A 1 468 ? 18.444 -12.291 -40.207 1.00 92.69 468 ILE A O 1
ATOM 3543 N N . ARG A 1 469 ? 17.085 -13.607 -41.408 1.00 94.38 469 ARG A N 1
ATOM 3544 C CA . ARG A 1 469 ? 17.215 -12.802 -42.636 1.00 94.38 469 ARG A CA 1
ATOM 3545 C C . ARG A 1 469 ? 16.669 -11.399 -42.453 1.00 94.38 469 ARG A C 1
ATOM 3547 O O . ARG A 1 469 ? 17.317 -10.460 -42.900 1.00 94.38 469 ARG A O 1
ATOM 3554 N N . ASP A 1 470 ? 15.506 -11.271 -41.833 1.00 92.31 470 ASP A N 1
ATOM 3555 C CA . ASP A 1 470 ? 14.851 -9.981 -41.643 1.00 92.31 470 ASP A CA 1
ATOM 3556 C C . ASP A 1 470 ? 15.694 -9.087 -40.728 1.00 92.31 470 ASP A C 1
ATOM 3558 O O . ASP A 1 470 ? 16.033 -7.978 -41.129 1.00 92.31 470 ASP A O 1
ATOM 3562 N N . GLY A 1 471 ? 16.182 -9.616 -39.598 1.00 91.94 471 GLY A N 1
ATOM 3563 C CA . GLY A 1 471 ? 17.094 -8.879 -38.719 1.00 91.94 471 GLY A CA 1
ATOM 3564 C C . GLY A 1 471 ? 18.392 -8.462 -39.419 1.00 91.94 471 GLY A C 1
ATOM 3565 O O . GLY A 1 471 ? 18.821 -7.318 -39.316 1.00 91.94 471 GLY A O 1
ATOM 3566 N N . MET A 1 472 ? 19.010 -9.349 -40.207 1.00 96.19 472 MET A N 1
ATOM 3567 C CA . MET A 1 472 ? 20.242 -9.008 -40.932 1.00 96.19 472 MET A CA 1
ATOM 3568 C C . MET A 1 472 ? 20.032 -8.012 -42.083 1.00 96.19 472 MET A C 1
ATOM 3570 O O . MET A 1 472 ? 20.986 -7.327 -42.458 1.00 96.19 472 MET A O 1
ATOM 3574 N N . ARG A 1 473 ? 18.826 -7.915 -42.663 1.00 94.12 473 ARG A N 1
ATOM 3575 C CA . ARG A 1 473 ? 18.520 -6.952 -43.741 1.00 94.12 473 ARG A CA 1
ATOM 3576 C C . ARG A 1 473 ? 18.579 -5.504 -43.263 1.00 94.12 473 ARG A C 1
ATOM 3578 O O . ARG A 1 473 ? 18.914 -4.639 -44.068 1.00 94.12 473 ARG A O 1
ATOM 3585 N N . GLU A 1 474 ? 18.290 -5.254 -41.990 1.00 90.56 474 GLU A N 1
ATOM 3586 C CA . GLU A 1 474 ? 18.372 -3.922 -41.373 1.00 90.56 474 GLU A CA 1
ATOM 3587 C C . GLU A 1 474 ? 19.826 -3.446 -41.193 1.00 90.56 474 GLU A C 1
ATOM 3589 O O . GLU A 1 474 ? 20.098 -2.247 -41.117 1.00 90.56 474 GLU A O 1
ATOM 3594 N N . GLY A 1 475 ? 20.779 -4.382 -41.217 1.00 92.50 475 GLY A N 1
ATOM 3595 C CA . GLY A 1 475 ? 22.207 -4.128 -41.065 1.00 92.50 475 GLY A CA 1
ATOM 3596 C C . GLY A 1 475 ? 22.696 -4.221 -39.611 1.00 92.50 475 GLY A C 1
ATOM 3597 O O . GLY A 1 475 ? 21.916 -4.482 -38.700 1.00 92.50 475 GLY A O 1
ATOM 3598 N N . PRO A 1 476 ? 24.011 -4.037 -39.372 1.00 96.62 476 PRO A N 1
ATOM 3599 C CA . PRO A 1 476 ? 24.606 -4.246 -38.054 1.00 96.62 476 PRO A CA 1
ATOM 3600 C C . PRO A 1 476 ? 24.055 -3.309 -36.978 1.00 96.62 476 PRO A C 1
ATOM 3602 O O . PRO A 1 476 ? 24.144 -2.086 -37.122 1.00 96.62 476 PRO A O 1
ATOM 3605 N N . ASN A 1 477 ? 23.607 -3.876 -35.860 1.00 96.56 477 ASN A N 1
ATOM 3606 C CA . ASN A 1 477 ? 23.145 -3.148 -34.674 1.00 96.56 477 ASN A CA 1
ATOM 3607 C C . ASN A 1 477 ? 24.086 -3.303 -33.459 1.00 96.56 477 ASN A C 1
ATOM 3609 O O . ASN A 1 477 ? 23.922 -2.597 -32.466 1.00 96.56 477 ASN A O 1
ATOM 3613 N N . PHE A 1 478 ? 25.113 -4.156 -33.553 1.00 97.44 478 PHE A N 1
ATOM 3614 C CA . PHE A 1 478 ? 26.011 -4.501 -32.452 1.00 97.44 478 PHE A CA 1
ATOM 3615 C C . PHE A 1 478 ? 27.465 -4.684 -32.919 1.00 97.44 478 PHE A C 1
ATOM 3617 O O . PHE A 1 478 ? 27.727 -5.124 -34.040 1.00 97.44 478 PHE A O 1
ATOM 3624 N N . ALA A 1 479 ? 28.431 -4.334 -32.062 1.00 96.44 479 ALA A N 1
ATOM 3625 C CA . ALA A 1 479 ? 29.861 -4.603 -32.248 1.00 96.44 479 ALA A CA 1
ATOM 3626 C C . ALA A 1 479 ? 30.426 -4.265 -33.653 1.00 96.44 479 ALA A C 1
ATOM 3628 O O . ALA A 1 479 ? 31.300 -4.943 -34.194 1.00 96.44 479 ALA A O 1
ATOM 3629 N N . GLY A 1 480 ? 29.911 -3.199 -34.265 1.00 95.25 480 GLY A N 1
ATOM 3630 C CA . GLY A 1 480 ? 30.341 -2.579 -35.517 1.00 95.25 480 GLY A CA 1
ATOM 3631 C C . GLY A 1 480 ? 29.836 -3.275 -36.779 1.00 95.25 480 GLY A C 1
ATOM 3632 O O . GLY A 1 480 ? 29.420 -2.598 -37.727 1.00 95.25 480 GLY A O 1
ATOM 3633 N N . ARG A 1 481 ? 29.873 -4.610 -36.796 1.00 95.62 481 ARG A N 1
ATOM 3634 C CA . ARG A 1 481 ? 29.548 -5.445 -37.965 1.00 95.62 481 ARG A CA 1
ATOM 3635 C C . ARG A 1 481 ? 28.579 -6.595 -37.687 1.00 95.62 481 ARG A C 1
ATOM 3637 O O . ARG A 1 481 ? 28.307 -7.348 -38.613 1.00 95.62 481 ARG A O 1
ATOM 3644 N N . TYR A 1 482 ? 28.097 -6.741 -36.458 1.00 97.25 482 TYR A N 1
ATOM 3645 C CA . TYR A 1 482 ? 27.225 -7.842 -36.072 1.00 97.25 482 TYR A CA 1
ATOM 3646 C C . TYR A 1 482 ? 25.784 -7.370 -35.878 1.00 97.25 482 TYR A C 1
ATOM 3648 O O . TYR A 1 482 ? 25.517 -6.193 -35.620 1.00 97.25 482 TYR A O 1
ATOM 3656 N N . THR A 1 483 ? 24.854 -8.310 -35.979 1.00 97.69 483 THR A N 1
ATOM 3657 C CA . THR A 1 483 ? 23.437 -8.107 -35.686 1.00 97.69 483 THR A CA 1
ATOM 3658 C C . THR A 1 483 ? 23.023 -9.051 -34.564 1.00 97.69 483 THR A C 1
ATOM 3660 O O . THR A 1 483 ? 23.133 -10.265 -34.721 1.00 97.69 483 THR A O 1
ATOM 3663 N N . LEU A 1 484 ? 22.551 -8.511 -33.441 1.00 97.56 484 LEU A N 1
ATOM 3664 C CA . LEU A 1 484 ? 21.840 -9.268 -32.411 1.00 97.56 484 LEU A CA 1
ATOM 3665 C C . LEU A 1 484 ? 20.358 -9.346 -32.785 1.00 97.56 484 LEU A C 1
ATOM 3667 O O . LEU A 1 484 ? 19.725 -8.326 -33.057 1.00 97.56 484 LEU A O 1
ATOM 3671 N N . ILE A 1 485 ? 19.821 -10.565 -32.814 1.00 96.56 485 ILE A N 1
ATOM 3672 C CA . ILE A 1 485 ? 18.465 -10.884 -33.262 1.00 96.56 485 ILE A CA 1
ATOM 3673 C C . ILE A 1 485 ? 17.785 -11.679 -32.153 1.00 96.56 485 ILE A C 1
ATOM 3675 O O . ILE A 1 485 ? 18.076 -12.859 -31.955 1.00 96.56 485 ILE A O 1
ATOM 3679 N N . GLN A 1 486 ? 16.889 -11.027 -31.417 1.00 94.88 486 GLN A N 1
ATOM 3680 C CA . GLN A 1 486 ? 16.129 -11.651 -30.339 1.00 94.88 486 GLN A CA 1
ATOM 3681 C C . GLN A 1 486 ? 14.846 -12.286 -30.883 1.00 94.88 486 GLN A C 1
ATOM 3683 O O . GLN A 1 486 ? 14.079 -11.654 -31.609 1.00 94.88 486 GLN A O 1
ATOM 3688 N N . ILE A 1 487 ? 14.615 -13.553 -30.545 1.00 87.31 487 ILE A N 1
ATOM 3689 C CA . ILE A 1 487 ? 13.510 -14.366 -31.053 1.00 87.31 487 ILE A CA 1
ATOM 3690 C C . ILE A 1 487 ? 12.723 -14.931 -29.871 1.00 87.31 487 ILE A C 1
ATOM 3692 O O . ILE A 1 487 ? 13.266 -15.645 -29.034 1.00 87.31 487 ILE A O 1
ATOM 3696 N N . GLY A 1 488 ? 11.425 -14.628 -29.815 1.00 79.75 488 GLY A N 1
ATOM 3697 C CA . GLY A 1 488 ? 10.525 -15.167 -28.793 1.00 79.75 488 GLY A CA 1
ATOM 3698 C C . GLY A 1 488 ? 10.180 -16.647 -29.007 1.00 79.75 488 GLY A C 1
ATOM 3699 O O . GLY A 1 488 ? 9.938 -17.070 -30.142 1.00 79.75 488 GLY A O 1
ATOM 3700 N N . CYS A 1 489 ? 10.114 -17.399 -27.902 1.00 74.25 489 CYS A N 1
ATOM 3701 C CA . CYS A 1 489 ? 9.623 -18.785 -27.816 1.00 74.25 489 CYS A CA 1
ATOM 3702 C C . CYS A 1 489 ? 8.229 -18.899 -27.160 1.00 74.25 489 CYS A C 1
ATOM 3704 O O . CYS A 1 489 ? 7.591 -19.934 -27.315 1.00 74.25 489 CYS A O 1
ATOM 3706 N N . GLY A 1 490 ? 7.727 -17.842 -26.501 1.00 55.97 490 GLY A N 1
ATOM 3707 C CA . GLY A 1 490 ? 6.405 -17.804 -25.845 1.00 55.97 490 GLY A CA 1
ATOM 3708 C C . GLY A 1 490 ? 6.497 -17.630 -24.324 1.00 55.97 490 GLY A C 1
ATOM 3709 O O . GLY A 1 490 ? 7.559 -17.826 -23.757 1.00 55.97 490 GLY A O 1
ATOM 3710 N N . ALA A 1 491 ? 5.411 -17.214 -23.662 1.00 70.12 491 ALA A N 1
ATOM 3711 C CA . ALA A 1 491 ? 5.319 -17.087 -22.194 1.00 70.12 491 ALA A CA 1
ATOM 3712 C C . ALA A 1 491 ? 6.477 -16.324 -21.497 1.00 70.12 491 ALA A C 1
ATOM 3714 O O . ALA A 1 491 ? 6.825 -16.635 -20.368 1.00 70.12 491 ALA A O 1
ATOM 3715 N N . GLY A 1 492 ? 7.092 -15.335 -22.161 1.00 64.62 492 GLY A N 1
ATOM 3716 C CA . GLY A 1 492 ? 8.255 -14.600 -21.633 1.00 64.62 492 GLY A CA 1
ATOM 3717 C C . GLY A 1 492 ? 9.621 -15.204 -21.995 1.00 64.62 492 GLY A C 1
ATOM 3718 O O . GLY A 1 492 ? 10.642 -14.553 -21.799 1.00 64.62 492 GLY A O 1
ATOM 3719 N N . CYS A 1 493 ? 9.663 -16.393 -22.599 1.00 77.25 493 CYS A N 1
ATOM 3720 C CA . CYS A 1 493 ? 10.868 -17.001 -23.160 1.00 77.25 493 CYS A CA 1
ATOM 3721 C C . CYS A 1 493 ? 11.306 -16.273 -24.439 1.00 77.25 493 CYS A C 1
ATOM 3723 O O . CYS A 1 493 ? 10.514 -16.054 -25.369 1.00 77.25 493 CYS A O 1
ATOM 3725 N N . SER A 1 494 ? 12.601 -15.968 -24.528 1.00 86.94 494 SER A N 1
ATOM 3726 C CA . SER A 1 494 ? 13.260 -15.604 -25.783 1.00 86.94 494 SER A CA 1
ATOM 3727 C C . SER A 1 494 ? 14.703 -16.098 -25.804 1.00 86.94 494 SER A C 1
ATOM 3729 O O . SER A 1 494 ? 15.306 -16.355 -24.766 1.00 86.94 494 SER A O 1
ATOM 3731 N N . PHE A 1 495 ? 15.264 -16.250 -26.994 1.00 88.75 495 PHE A N 1
ATOM 3732 C CA . PHE A 1 495 ? 16.679 -16.544 -27.201 1.00 88.75 495 PHE A CA 1
ATOM 3733 C C . PHE A 1 495 ? 17.237 -15.600 -28.259 1.00 88.75 495 PHE A C 1
ATOM 3735 O O . PHE A 1 495 ? 16.489 -14.967 -29.007 1.00 88.75 495 PHE A O 1
ATOM 3742 N N . VAL A 1 496 ? 18.558 -15.474 -28.309 1.00 96.50 496 VAL A N 1
ATOM 3743 C CA . VAL A 1 496 ? 19.208 -14.461 -29.137 1.00 96.50 496 VAL A CA 1
ATOM 3744 C C . VAL A 1 496 ? 20.225 -15.115 -30.056 1.00 96.50 496 VAL A C 1
ATOM 3746 O O . VAL A 1 496 ? 20.991 -15.989 -29.652 1.00 96.50 496 VAL A O 1
ATOM 3749 N N . ILE A 1 497 ? 20.220 -14.680 -31.311 1.00 95.62 497 ILE A N 1
ATOM 3750 C CA . ILE A 1 497 ? 21.190 -15.073 -32.325 1.00 95.62 497 ILE A CA 1
ATOM 3751 C C . ILE A 1 497 ? 22.044 -13.855 -32.641 1.00 95.62 497 ILE A C 1
ATOM 3753 O O . ILE A 1 497 ? 21.527 -12.790 -32.974 1.00 95.62 497 ILE A O 1
ATOM 3757 N N . LEU A 1 498 ? 23.356 -14.020 -32.559 1.00 97.19 498 LEU A N 1
ATOM 3758 C CA . LEU A 1 498 ? 24.318 -13.077 -33.097 1.00 97.19 498 LEU A CA 1
ATOM 3759 C C . LEU A 1 498 ? 24.658 -13.505 -34.525 1.00 97.19 498 LEU A C 1
ATOM 3761 O O . LEU A 1 498 ? 25.101 -14.626 -34.744 1.00 97.19 498 LEU A O 1
ATOM 3765 N N . ALA A 1 499 ? 24.495 -12.618 -35.497 1.00 97.00 499 ALA A N 1
ATOM 3766 C CA . ALA A 1 499 ? 24.896 -12.870 -36.873 1.00 97.00 499 ALA A CA 1
ATOM 3767 C C . ALA A 1 499 ? 25.996 -11.904 -37.316 1.00 97.00 499 ALA A C 1
ATOM 3769 O O . ALA A 1 499 ? 25.884 -10.693 -37.131 1.00 97.00 499 ALA A O 1
ATOM 3770 N N . ASP A 1 500 ? 27.057 -12.431 -37.920 1.00 96.06 500 ASP A N 1
ATOM 3771 C CA . ASP A 1 500 ? 28.115 -11.623 -38.524 1.00 96.06 500 ASP A CA 1
ATOM 3772 C C . ASP A 1 500 ? 27.688 -11.157 -39.922 1.00 96.06 500 ASP A C 1
ATOM 3774 O O . ASP A 1 500 ? 27.593 -11.958 -40.854 1.00 96.06 500 ASP A O 1
ATOM 3778 N N . ASN A 1 501 ? 27.458 -9.854 -40.105 1.00 96.50 501 ASN A N 1
ATOM 3779 C CA . ASN A 1 501 ? 27.038 -9.309 -41.397 1.00 96.50 501 ASN A CA 1
ATOM 3780 C C . ASN A 1 501 ? 28.148 -9.359 -42.459 1.00 96.50 501 ASN A C 1
ATOM 3782 O O . ASN A 1 501 ? 27.846 -9.180 -43.639 1.00 96.50 501 ASN A O 1
ATOM 3786 N N . GLN A 1 502 ? 29.411 -9.584 -42.078 1.00 95.56 502 GLN A N 1
ATOM 3787 C CA . GLN A 1 502 ? 30.526 -9.714 -43.018 1.00 95.56 502 GLN A CA 1
ATOM 3788 C C . GLN A 1 502 ? 30.579 -11.107 -43.657 1.00 95.56 502 GLN A C 1
ATOM 3790 O O . GLN A 1 502 ? 30.933 -11.224 -44.829 1.00 95.56 502 GLN A O 1
ATOM 3795 N N . THR A 1 503 ? 30.247 -12.157 -42.900 1.00 95.12 503 THR A N 1
ATOM 3796 C CA . THR A 1 503 ? 30.375 -13.567 -43.330 1.00 95.12 503 THR A CA 1
ATOM 3797 C C . THR A 1 503 ? 29.034 -14.286 -43.505 1.00 95.12 503 THR A C 1
ATOM 3799 O O . THR A 1 503 ? 28.974 -15.380 -44.078 1.00 95.12 503 THR A O 1
ATOM 3802 N N . GLY A 1 504 ? 27.953 -13.689 -43.005 1.00 95.19 504 GLY A N 1
ATOM 3803 C CA . GLY A 1 504 ? 26.625 -14.283 -42.949 1.00 95.19 504 GLY A CA 1
ATOM 3804 C C . GLY A 1 504 ? 26.471 -15.354 -41.874 1.00 95.19 504 GLY A C 1
ATOM 3805 O O . GLY A 1 504 ? 25.483 -16.074 -41.916 1.00 95.19 504 GLY A O 1
ATOM 3806 N N . ARG A 1 505 ? 27.439 -15.534 -40.965 1.00 95.44 505 ARG A N 1
ATOM 3807 C CA . ARG A 1 505 ? 27.444 -16.659 -40.018 1.00 95.44 505 ARG A CA 1
ATOM 3808 C C . ARG A 1 505 ? 26.638 -16.330 -38.748 1.00 95.44 505 ARG A C 1
ATOM 3810 O O . ARG A 1 505 ? 27.022 -15.398 -38.039 1.00 95.44 505 ARG A O 1
ATOM 3817 N N . PRO A 1 506 ? 25.552 -17.066 -38.445 1.00 95.81 506 PRO A N 1
ATOM 3818 C CA . PRO A 1 506 ? 24.846 -16.988 -37.169 1.00 95.81 506 PRO A CA 1
ATOM 3819 C C . PRO A 1 506 ? 25.533 -17.833 -36.084 1.00 95.81 506 PRO A C 1
ATOM 3821 O O . PRO A 1 506 ? 26.095 -18.889 -36.369 1.00 95.81 506 PRO A O 1
ATOM 3824 N N . VAL A 1 507 ? 25.458 -17.374 -34.837 1.00 93.69 507 VAL A N 1
ATOM 3825 C CA . VAL A 1 507 ? 25.856 -18.089 -33.617 1.00 93.69 507 VAL A CA 1
ATOM 3826 C C . VAL A 1 507 ? 24.881 -17.759 -32.483 1.00 93.69 507 VAL A C 1
ATOM 3828 O O . VAL A 1 507 ? 24.313 -16.667 -32.438 1.00 93.69 507 VAL A O 1
ATOM 3831 N N . SER A 1 508 ? 24.679 -18.688 -31.553 1.00 91.00 508 SER A N 1
ATOM 3832 C CA . SER A 1 508 ? 23.796 -18.466 -30.401 1.00 91.00 508 SER A CA 1
ATOM 3833 C C . SER A 1 508 ? 24.436 -17.547 -29.358 1.00 91.00 508 SER A C 1
ATOM 3835 O O . SER A 1 508 ? 25.641 -17.602 -29.104 1.00 91.00 508 SER A O 1
ATOM 3837 N N . PHE A 1 509 ? 23.617 -16.706 -28.734 1.00 94.75 509 PHE A N 1
ATOM 3838 C CA . PHE A 1 509 ? 23.998 -15.928 -27.559 1.00 94.75 509 PHE A CA 1
ATOM 3839 C C . PHE A 1 509 ? 23.982 -16.815 -26.293 1.00 94.75 509 PHE A C 1
ATOM 3841 O O . PHE A 1 509 ? 23.147 -17.716 -26.216 1.00 94.75 509 PHE A O 1
ATOM 3848 N N . PRO A 1 510 ? 24.845 -16.581 -25.281 1.00 90.94 510 PRO A N 1
ATOM 3849 C CA . PRO A 1 510 ? 24.953 -17.451 -24.102 1.00 90.94 510 PRO A CA 1
ATOM 3850 C C . PRO A 1 510 ? 23.774 -17.405 -23.121 1.00 90.94 510 PRO A C 1
ATOM 3852 O O . PRO A 1 510 ? 23.765 -18.178 -22.164 1.00 90.94 510 PRO A O 1
ATOM 3855 N N . ARG A 1 511 ? 22.827 -16.473 -23.284 1.00 92.69 511 ARG A N 1
ATOM 3856 C CA . ARG A 1 511 ? 21.628 -16.354 -22.439 1.00 92.69 511 ARG A CA 1
ATOM 3857 C C . ARG A 1 511 ? 20.373 -16.441 -23.301 1.00 92.69 511 ARG A C 1
ATOM 3859 O O . ARG A 1 511 ? 20.336 -15.922 -24.417 1.00 92.69 511 ARG A O 1
ATOM 3866 N N . GLY A 1 512 ? 19.346 -17.086 -22.770 1.00 88.62 512 GLY A N 1
ATOM 3867 C CA . GLY A 1 512 ? 18.063 -17.280 -23.438 1.00 88.62 512 GLY A CA 1
ATOM 3868 C C . GLY A 1 512 ? 17.436 -18.629 -23.121 1.00 88.62 512 GLY A C 1
ATOM 3869 O O . GLY A 1 512 ? 17.982 -19.419 -22.352 1.00 88.62 512 GLY A O 1
ATOM 3870 N N . GLY A 1 513 ? 16.284 -18.878 -23.734 1.00 81.94 513 GLY A N 1
ATOM 3871 C CA . GLY A 1 513 ? 15.490 -20.072 -23.467 1.00 81.94 513 GLY A CA 1
ATOM 3872 C C . GLY A 1 513 ? 14.784 -20.011 -22.112 1.00 81.94 513 GLY A C 1
ATOM 3873 O O . GLY A 1 513 ? 14.675 -18.952 -21.498 1.00 81.94 513 GLY A O 1
ATOM 3874 N N . GLU A 1 514 ? 14.296 -21.162 -21.658 1.00 78.12 514 GLU A N 1
AT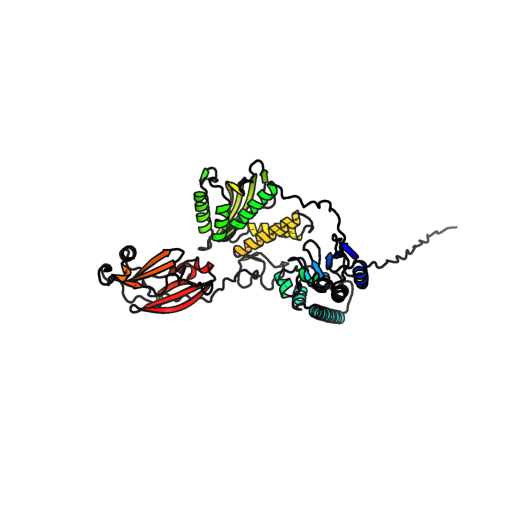OM 3875 C CA . GLU A 1 514 ? 13.493 -21.286 -20.432 1.00 78.12 514 GLU A CA 1
ATOM 3876 C C . GLU A 1 514 ? 14.301 -21.051 -19.146 1.00 78.12 514 GLU A C 1
ATOM 3878 O O . GLU A 1 514 ? 13.735 -20.718 -18.110 1.00 78.12 514 GLU A O 1
ATOM 3883 N N . GLU A 1 515 ? 15.630 -21.158 -19.215 1.00 79.38 515 GLU A N 1
ATOM 3884 C CA . GLU A 1 515 ? 16.529 -20.853 -18.094 1.00 79.38 515 GLU A CA 1
ATOM 3885 C C . GLU A 1 515 ? 16.671 -19.342 -17.840 1.00 79.38 515 GLU A C 1
ATOM 3887 O O . GLU A 1 515 ? 17.077 -18.930 -16.758 1.00 79.38 515 GLU A O 1
ATOM 3892 N N . HIS A 1 516 ? 16.336 -18.508 -18.830 1.00 88.81 516 HIS A N 1
ATOM 3893 C CA . HIS A 1 516 ? 16.519 -17.056 -18.786 1.00 88.81 516 HIS A CA 1
ATOM 3894 C C . HIS A 1 516 ? 15.221 -16.351 -19.196 1.00 88.81 516 HIS A C 1
ATOM 3896 O O . HIS A 1 516 ? 15.151 -15.657 -20.216 1.00 88.81 516 HIS A O 1
ATOM 3902 N N . MET A 1 517 ? 14.164 -16.575 -18.414 1.00 79.56 517 MET A N 1
ATOM 3903 C CA . MET A 1 517 ? 12.838 -16.010 -18.670 1.00 79.56 517 MET A CA 1
ATOM 3904 C C . MET A 1 517 ? 12.860 -14.479 -18.604 1.00 79.56 517 MET A C 1
ATOM 3906 O O . MET A 1 517 ? 13.597 -13.878 -17.823 1.00 79.56 517 MET A O 1
ATOM 3910 N N . TYR A 1 518 ? 12.043 -13.842 -19.445 1.00 84.38 518 TYR A N 1
ATOM 3911 C CA . TYR A 1 518 ? 11.949 -12.384 -19.585 1.00 84.38 518 TYR A CA 1
ATOM 3912 C C . TYR A 1 518 ? 13.267 -11.712 -20.003 1.00 84.38 518 TYR A C 1
ATOM 3914 O O . TYR A 1 518 ? 13.532 -10.567 -19.639 1.00 84.38 518 TYR A O 1
ATOM 3922 N N . LEU A 1 519 ? 14.088 -12.417 -20.797 1.00 91.31 519 LEU A N 1
ATOM 3923 C CA . LEU A 1 519 ? 15.369 -11.905 -21.281 1.00 91.31 519 LEU A CA 1
ATOM 3924 C C . LEU A 1 519 ? 15.213 -10.537 -21.971 1.00 91.31 519 LEU A C 1
ATOM 3926 O O . LEU A 1 519 ? 14.483 -10.395 -22.952 1.00 91.31 519 LEU A O 1
ATOM 3930 N N . SER A 1 520 ? 15.965 -9.546 -21.504 1.00 94.38 520 SER A N 1
ATOM 3931 C CA . SER A 1 520 ? 16.079 -8.215 -22.096 1.00 94.38 520 SER A CA 1
ATOM 3932 C C . SER A 1 520 ? 17.546 -7.876 -22.335 1.00 94.38 520 SER A C 1
ATOM 3934 O O . SER A 1 520 ? 18.396 -8.181 -21.499 1.00 94.38 520 SER A O 1
ATOM 3936 N N . LEU A 1 521 ? 17.858 -7.257 -23.475 1.00 95.75 521 LEU A N 1
ATOM 3937 C CA . LEU A 1 521 ? 19.223 -6.879 -23.830 1.00 95.75 521 LEU A CA 1
ATOM 3938 C C . LEU A 1 521 ? 19.377 -5.362 -23.972 1.00 95.75 521 LEU A C 1
ATOM 3940 O O . LEU A 1 521 ? 18.506 -4.700 -24.532 1.00 95.75 521 LEU A O 1
ATOM 3944 N N . ASP A 1 522 ? 20.526 -4.837 -23.547 1.00 95.62 522 ASP A N 1
ATOM 3945 C CA . ASP A 1 522 ? 20.976 -3.476 -23.858 1.00 95.62 522 ASP A CA 1
ATOM 3946 C C . ASP A 1 522 ? 22.353 -3.526 -24.525 1.00 95.62 522 ASP A C 1
ATOM 3948 O O . ASP A 1 522 ? 23.305 -4.116 -24.008 1.00 95.62 522 ASP A O 1
ATOM 3952 N N . TYR A 1 523 ? 22.452 -2.936 -25.712 1.00 95.75 523 TYR A N 1
ATOM 3953 C CA . TYR A 1 523 ? 23.653 -2.964 -26.539 1.00 95.75 523 TYR A CA 1
ATOM 3954 C C . TYR A 1 523 ? 23.669 -1.789 -27.511 1.00 95.75 523 TYR A C 1
ATOM 3956 O O . TYR A 1 523 ? 22.663 -1.129 -27.764 1.00 95.75 523 TYR A O 1
ATOM 3964 N N . ARG A 1 524 ? 24.843 -1.531 -28.089 1.00 95.31 524 ARG A N 1
ATOM 3965 C CA . ARG A 1 524 ? 25.041 -0.466 -29.074 1.00 95.31 524 ARG A CA 1
ATOM 3966 C C . ARG A 1 524 ? 25.934 -0.928 -30.211 1.00 95.31 524 ARG A C 1
ATOM 3968 O O . ARG A 1 524 ? 26.832 -1.750 -30.034 1.00 95.31 524 ARG A O 1
ATOM 3975 N N . ARG A 1 525 ? 25.726 -0.335 -31.384 1.00 95.62 525 ARG A N 1
ATOM 3976 C CA . ARG A 1 525 ? 26.469 -0.680 -32.600 1.00 95.62 525 ARG A CA 1
ATOM 3977 C C . ARG A 1 525 ? 27.962 -0.404 -32.486 1.00 95.62 525 ARG A C 1
ATOM 3979 O O . ARG A 1 525 ? 28.751 -1.069 -33.134 1.00 95.62 525 ARG A O 1
ATOM 3986 N N . ASP A 1 526 ? 28.374 0.581 -31.712 1.00 94.88 526 ASP A N 1
ATOM 3987 C CA . ASP A 1 526 ? 29.760 1.030 -31.588 1.00 94.88 526 ASP A CA 1
ATOM 3988 C C . ASP A 1 526 ? 30.439 0.578 -30.285 1.00 94.88 526 ASP A C 1
ATOM 3990 O O . ASP A 1 526 ? 31.504 1.089 -29.944 1.00 94.88 526 ASP A O 1
ATOM 3994 N N . SER A 1 527 ? 29.890 -0.440 -29.615 1.00 96.81 527 SER A N 1
ATOM 3995 C CA . SER A 1 527 ? 30.536 -1.124 -28.492 1.00 96.81 527 SER A CA 1
ATOM 3996 C C . SER A 1 527 ? 30.460 -2.642 -28.648 1.00 96.81 527 SER A C 1
ATOM 3998 O O . SER A 1 527 ? 29.569 -3.171 -29.312 1.00 96.81 527 SER A O 1
ATOM 4000 N N . ARG A 1 528 ? 31.421 -3.335 -28.036 1.00 96.88 528 ARG A N 1
ATOM 4001 C CA . ARG A 1 528 ? 31.455 -4.798 -27.890 1.00 96.88 528 ARG A CA 1
ATOM 4002 C C . ARG A 1 528 ? 30.753 -5.284 -26.619 1.00 96.88 528 ARG A C 1
ATOM 4004 O O . ARG A 1 528 ? 30.602 -6.488 -26.441 1.00 96.88 528 ARG A O 1
ATOM 4011 N N . LEU A 1 529 ? 30.333 -4.359 -25.758 1.00 96.88 529 LEU A N 1
ATOM 4012 C CA . LEU A 1 529 ? 29.625 -4.648 -24.519 1.00 96.88 529 LEU A CA 1
ATOM 4013 C C . LEU A 1 529 ? 28.133 -4.880 -24.788 1.00 96.88 529 LEU A C 1
ATOM 4015 O O . LEU A 1 529 ? 27.482 -4.055 -25.434 1.00 96.88 529 LEU A O 1
ATOM 4019 N N . VAL A 1 530 ? 27.592 -5.963 -24.238 1.00 96.94 530 VAL A N 1
ATOM 4020 C CA . VAL A 1 530 ? 26.148 -6.208 -24.126 1.00 96.94 530 VAL A CA 1
ATOM 4021 C C . VAL A 1 530 ? 25.797 -6.457 -22.668 1.00 96.94 530 VAL A C 1
ATOM 4023 O O . VAL A 1 530 ? 26.548 -7.117 -21.949 1.00 96.94 530 VAL A O 1
ATOM 4026 N N . ALA A 1 531 ? 24.657 -5.936 -22.238 1.00 95.88 531 ALA A N 1
ATOM 4027 C CA . ALA A 1 531 ? 24.030 -6.328 -20.990 1.00 95.88 531 ALA A CA 1
ATOM 4028 C C . ALA A 1 531 ? 22.861 -7.264 -21.286 1.00 95.88 531 ALA A C 1
ATOM 4030 O O . ALA A 1 531 ? 22.051 -6.977 -22.169 1.00 95.88 531 ALA A O 1
ATOM 4031 N N . ALA A 1 532 ? 22.782 -8.364 -20.549 1.00 96.56 532 ALA A N 1
ATOM 4032 C CA . ALA A 1 532 ? 21.681 -9.307 -20.586 1.00 96.56 532 ALA A CA 1
ATOM 4033 C C . ALA A 1 532 ? 21.005 -9.347 -19.221 1.00 96.56 532 ALA A C 1
ATOM 4035 O O . ALA A 1 532 ? 21.671 -9.557 -18.212 1.00 96.56 532 ALA A O 1
ATOM 4036 N N . GLN A 1 533 ? 19.692 -9.156 -19.203 1.00 95.06 533 GLN A N 1
ATOM 4037 C CA . GLN A 1 533 ? 18.875 -9.159 -18.000 1.00 95.06 533 GLN A CA 1
ATOM 4038 C C . GLN A 1 533 ? 17.826 -10.259 -18.071 1.00 95.06 533 GLN A C 1
ATOM 4040 O O . GLN A 1 533 ? 17.183 -10.378 -19.107 1.00 95.06 533 GLN A O 1
ATOM 4045 N N . TRP A 1 534 ? 17.609 -11.016 -16.999 1.00 94.44 534 TRP A N 1
ATOM 4046 C CA . TRP A 1 534 ? 16.563 -12.042 -16.939 1.00 94.44 534 TRP A CA 1
ATOM 4047 C C . TRP A 1 534 ? 16.109 -12.303 -15.500 1.00 94.44 534 TRP A C 1
ATOM 4049 O O . TRP A 1 534 ? 16.788 -11.920 -14.544 1.00 94.44 534 TRP A O 1
ATOM 4059 N N . LEU A 1 535 ? 14.961 -12.967 -15.361 1.00 88.12 535 LEU A N 1
ATOM 4060 C CA . LEU A 1 535 ? 14.463 -13.464 -14.083 1.00 88.12 535 LEU A CA 1
ATOM 4061 C C . LEU A 1 535 ? 15.138 -14.795 -13.747 1.00 88.12 535 LEU A C 1
ATOM 4063 O O . LEU A 1 535 ? 14.978 -15.768 -14.486 1.00 88.12 535 LEU A O 1
ATOM 4067 N N . ASP A 1 536 ? 15.870 -14.849 -12.637 1.00 84.75 536 ASP A N 1
ATOM 4068 C CA . ASP A 1 536 ? 16.415 -16.098 -12.113 1.00 84.75 536 ASP A CA 1
ATOM 4069 C C . ASP A 1 536 ? 15.337 -16.813 -11.287 1.00 84.75 536 ASP A C 1
ATOM 4071 O O . ASP A 1 536 ? 14.984 -16.394 -10.185 1.00 84.75 536 ASP A O 1
ATOM 4075 N N . ASN A 1 537 ? 14.783 -17.894 -11.841 1.00 73.00 537 ASN A N 1
ATOM 4076 C CA . ASN A 1 537 ? 13.710 -18.661 -11.204 1.00 73.00 537 ASN A CA 1
ATOM 4077 C C . ASN A 1 537 ? 14.166 -19.389 -9.926 1.00 73.00 537 ASN A C 1
ATOM 4079 O O . ASN A 1 537 ? 13.320 -19.798 -9.135 1.00 73.00 537 ASN A O 1
ATOM 4083 N N . GLY A 1 538 ? 15.474 -19.595 -9.731 1.00 72.31 538 GLY A N 1
ATOM 4084 C CA . GLY A 1 538 ? 15.998 -20.252 -8.534 1.00 72.31 538 GLY A CA 1
ATOM 4085 C C . GLY A 1 538 ? 15.989 -19.332 -7.315 1.00 72.31 538 GLY A C 1
ATOM 4086 O O . GLY A 1 538 ? 15.736 -19.786 -6.201 1.00 72.31 538 GLY A O 1
ATOM 4087 N N . THR A 1 539 ? 16.244 -18.041 -7.530 1.00 72.06 539 THR A N 1
ATOM 4088 C CA . THR A 1 539 ? 16.333 -17.023 -6.471 1.00 72.06 539 THR A CA 1
ATOM 4089 C C . THR A 1 539 ? 15.144 -16.064 -6.450 1.00 72.06 539 THR A C 1
ATOM 4091 O O . THR A 1 539 ? 15.006 -15.293 -5.504 1.00 72.06 539 THR A O 1
ATOM 4094 N N . SER A 1 540 ? 14.281 -16.096 -7.471 1.00 76.31 540 SER A N 1
ATOM 4095 C CA . SER A 1 540 ? 13.202 -15.124 -7.701 1.00 76.31 540 SER A CA 1
ATOM 4096 C C . SER A 1 540 ? 13.702 -13.672 -7.765 1.00 76.31 540 SER A C 1
ATOM 4098 O O . SER A 1 540 ? 12.986 -12.732 -7.404 1.00 76.31 540 SER A O 1
ATOM 4100 N N . THR A 1 541 ? 14.942 -13.479 -8.228 1.00 80.50 541 THR A N 1
ATOM 4101 C CA . THR A 1 541 ? 15.571 -12.162 -8.380 1.00 80.50 541 THR A CA 1
ATOM 4102 C C . THR A 1 541 ? 15.838 -11.832 -9.843 1.00 80.50 541 THR A C 1
ATOM 4104 O O . THR A 1 541 ? 16.067 -12.700 -10.686 1.00 80.50 541 THR A O 1
ATOM 4107 N N . CYS A 1 542 ? 15.770 -10.544 -10.166 1.00 86.50 542 CYS A N 1
ATOM 4108 C CA . CYS A 1 542 ? 16.142 -10.042 -11.472 1.00 86.50 542 CYS A CA 1
ATOM 4109 C C . CYS A 1 542 ? 17.653 -9.845 -11.537 1.00 86.50 542 CYS A C 1
ATOM 4111 O O . CYS A 1 542 ? 18.241 -9.139 -10.713 1.00 86.50 542 CYS A O 1
ATOM 4113 N N . VAL A 1 543 ? 18.277 -10.445 -12.540 1.00 90.44 543 VAL A N 1
ATOM 4114 C CA . VAL A 1 543 ? 19.727 -10.483 -12.690 1.00 90.44 543 VAL A CA 1
ATOM 4115 C C . VAL A 1 543 ? 20.130 -9.735 -13.946 1.00 90.44 543 VAL A C 1
ATOM 4117 O O . VAL A 1 543 ? 19.495 -9.892 -14.985 1.00 90.44 543 VAL A O 1
ATOM 4120 N N . VAL A 1 544 ? 21.220 -8.970 -13.870 1.00 93.56 544 VAL A N 1
ATOM 4121 C CA . VAL A 1 544 ? 21.921 -8.420 -15.035 1.00 93.56 544 VAL A CA 1
ATOM 4122 C C . VAL A 1 544 ? 23.331 -8.990 -15.107 1.00 93.56 544 VAL A C 1
ATOM 4124 O O . VAL A 1 544 ? 24.081 -8.954 -14.132 1.00 93.56 544 VAL A O 1
ATOM 4127 N N . GLU A 1 545 ? 23.721 -9.468 -16.286 1.00 94.56 545 GLU A N 1
ATOM 4128 C CA . GLU A 1 545 ? 25.079 -9.896 -16.604 1.00 94.56 545 GLU A CA 1
ATOM 4129 C C . GLU A 1 545 ? 25.610 -9.170 -17.839 1.00 94.56 545 GLU A C 1
ATOM 4131 O O . GLU A 1 545 ? 24.941 -9.053 -18.867 1.00 94.56 545 GLU A O 1
ATOM 4136 N N . PHE A 1 546 ? 26.841 -8.686 -17.739 1.00 94.88 546 PHE A N 1
ATOM 4137 C CA . PHE A 1 546 ? 27.544 -8.021 -18.823 1.00 94.88 546 PHE A CA 1
ATOM 4138 C C . PHE A 1 546 ? 28.490 -8.977 -19.529 1.00 94.88 546 PHE A C 1
ATOM 4140 O O . PHE A 1 546 ? 29.241 -9.708 -18.882 1.00 94.88 546 PHE A O 1
ATOM 4147 N N . PHE A 1 547 ? 28.532 -8.890 -20.856 1.00 96.25 547 PHE A N 1
ATOM 4148 C CA . PHE A 1 547 ? 29.479 -9.629 -21.680 1.00 96.25 547 PHE A CA 1
ATOM 4149 C C . PHE A 1 547 ? 30.269 -8.689 -22.584 1.00 96.25 547 PHE A C 1
ATOM 4151 O O . PHE A 1 547 ? 29.698 -7.824 -23.250 1.00 96.25 547 PHE A O 1
ATOM 4158 N N . ASP A 1 548 ? 31.579 -8.908 -22.654 1.00 96.25 548 ASP A N 1
ATOM 4159 C CA . ASP A 1 548 ? 32.432 -8.368 -23.705 1.00 96.25 548 ASP A CA 1
ATOM 4160 C C . ASP A 1 548 ? 32.518 -9.373 -24.857 1.00 96.25 548 ASP A C 1
ATOM 4162 O O . ASP A 1 548 ? 32.983 -10.503 -24.678 1.00 96.25 548 ASP A O 1
ATOM 4166 N N . PHE A 1 549 ? 32.090 -8.965 -26.049 1.00 95.75 549 PHE A N 1
ATOM 4167 C CA . PHE A 1 549 ? 32.224 -9.773 -27.253 1.00 95.75 549 PHE A CA 1
ATOM 4168 C C . PHE A 1 549 ? 33.568 -9.510 -27.937 1.00 95.75 549 PHE A C 1
ATOM 4170 O O . PHE A 1 549 ? 33.787 -8.481 -28.586 1.00 95.75 549 PHE A O 1
ATOM 4177 N N . ASP A 1 550 ? 34.507 -10.441 -27.791 1.00 89.00 550 ASP A N 1
ATOM 4178 C CA . ASP A 1 550 ? 35.879 -10.292 -28.261 1.00 89.00 550 ASP A CA 1
ATOM 4179 C C . ASP A 1 550 ? 36.345 -11.488 -29.087 1.00 89.00 550 ASP A C 1
ATOM 4181 O O . ASP A 1 550 ? 36.284 -12.618 -28.616 1.00 89.00 550 ASP A O 1
ATOM 4185 N N . LYS A 1 551 ? 36.888 -11.237 -30.288 1.00 86.00 551 LYS A N 1
ATOM 4186 C CA . LYS A 1 551 ? 37.408 -12.281 -31.197 1.00 86.00 551 LYS A CA 1
ATOM 4187 C C . LYS A 1 551 ? 36.420 -13.446 -31.397 1.00 86.00 551 LYS A C 1
ATOM 4189 O O . LYS A 1 551 ? 36.800 -14.606 -31.287 1.00 86.00 551 LYS A O 1
ATOM 4194 N N . ASP A 1 552 ? 35.159 -13.106 -31.657 1.00 83.06 552 ASP A N 1
ATOM 4195 C CA . ASP A 1 552 ? 34.058 -14.059 -31.836 1.00 83.06 552 ASP A CA 1
ATOM 4196 C C . ASP A 1 552 ? 33.740 -14.925 -30.597 1.00 83.06 552 ASP A C 1
ATOM 4198 O O . ASP A 1 552 ? 33.112 -15.976 -30.712 1.00 83.06 552 ASP A O 1
ATOM 4202 N N . ALA A 1 553 ? 34.133 -14.471 -29.401 1.00 89.12 553 ALA A N 1
ATOM 4203 C CA . ALA A 1 553 ? 33.852 -15.128 -28.129 1.00 89.12 553 ALA A CA 1
ATOM 4204 C C . ALA A 1 553 ? 33.180 -14.178 -27.127 1.00 89.12 553 ALA A C 1
ATOM 4206 O O . ALA A 1 553 ? 33.498 -12.990 -27.053 1.00 89.12 553 ALA A O 1
ATOM 4207 N N . TRP A 1 554 ? 32.275 -14.723 -26.316 1.00 94.00 554 TRP A N 1
ATOM 4208 C CA . TRP A 1 554 ? 31.627 -14.011 -25.217 1.00 94.00 554 TRP A CA 1
ATOM 4209 C C . TRP A 1 554 ? 32.441 -14.165 -23.935 1.00 94.00 554 TRP A C 1
ATOM 4211 O O . TRP A 1 554 ? 32.692 -15.284 -23.491 1.00 94.00 554 TRP A O 1
ATOM 4221 N N . LYS A 1 555 ? 32.841 -13.048 -23.329 1.00 94.00 555 LYS A N 1
ATOM 4222 C CA . LYS A 1 555 ? 33.546 -13.024 -22.044 1.00 94.00 555 LYS A CA 1
ATOM 4223 C C . LYS A 1 555 ? 32.652 -12.371 -20.990 1.00 94.00 555 LYS A C 1
ATOM 4225 O O . LYS A 1 555 ? 32.334 -11.195 -21.162 1.00 94.00 555 LYS A O 1
ATOM 4230 N N . PRO A 1 556 ? 32.248 -13.081 -19.923 1.00 92.81 556 PRO A N 1
ATOM 4231 C CA . PRO A 1 556 ? 31.550 -12.460 -18.802 1.00 92.81 556 PRO A CA 1
ATOM 4232 C C . PRO A 1 556 ? 32.413 -11.354 -18.182 1.00 92.81 556 PRO A C 1
ATOM 4234 O O . PRO A 1 556 ? 33.622 -11.524 -18.020 1.00 92.81 556 PRO A O 1
ATOM 4237 N N . VAL A 1 557 ? 31.795 -10.221 -17.859 1.00 92.50 557 VAL A N 1
ATOM 4238 C CA . VAL A 1 557 ? 32.446 -9.060 -17.233 1.00 92.50 557 VAL A CA 1
ATOM 4239 C C . VAL A 1 557 ? 32.023 -8.951 -15.773 1.00 92.50 557 VAL A C 1
ATOM 4241 O O . VAL A 1 557 ? 32.870 -8.917 -14.885 1.00 92.50 557 VAL A O 1
ATOM 4244 N N . SER A 1 558 ? 30.716 -8.912 -15.522 1.00 89.00 558 SER A N 1
ATOM 4245 C CA . SER A 1 558 ? 30.129 -8.859 -14.183 1.00 89.00 558 SER A CA 1
ATOM 4246 C C . SER A 1 558 ? 28.696 -9.384 -14.209 1.00 89.00 558 SER A C 1
ATOM 4248 O O . SER A 1 558 ? 28.031 -9.310 -15.241 1.00 89.00 558 SER A O 1
ATOM 4250 N N . LYS A 1 559 ? 28.229 -9.906 -13.070 1.00 89.88 559 LYS A N 1
ATOM 4251 C CA . LYS A 1 559 ? 26.860 -10.384 -12.841 1.00 89.88 559 LYS A CA 1
ATOM 4252 C C . LYS A 1 559 ? 26.363 -9.805 -11.518 1.00 89.88 559 LYS A C 1
ATOM 4254 O O . LYS A 1 559 ? 27.103 -9.827 -10.535 1.00 89.88 559 LYS A O 1
ATOM 4259 N N . THR A 1 560 ? 25.149 -9.267 -11.485 1.00 84.56 560 THR A N 1
ATOM 4260 C CA . THR A 1 560 ? 24.587 -8.620 -10.291 1.00 84.56 560 THR A CA 1
ATOM 4261 C C . THR A 1 560 ? 23.075 -8.791 -10.238 1.00 84.56 560 THR A C 1
ATOM 4263 O O . THR A 1 560 ? 22.402 -8.747 -11.266 1.00 84.56 560 THR A O 1
ATOM 4266 N N . GLU A 1 561 ? 22.550 -8.964 -9.031 1.00 86.19 561 GLU A N 1
ATOM 4267 C CA . GLU A 1 561 ? 21.116 -8.932 -8.752 1.00 86.19 561 GLU A CA 1
ATOM 4268 C C . GLU A 1 561 ? 20.663 -7.477 -8.600 1.00 86.19 561 GLU A C 1
ATOM 4270 O O . GLU A 1 561 ? 21.239 -6.717 -7.822 1.00 86.19 561 GLU A O 1
ATOM 4275 N N . ILE A 1 562 ? 19.652 -7.082 -9.371 1.00 76.81 562 ILE A N 1
ATOM 4276 C CA . ILE A 1 562 ? 19.170 -5.695 -9.469 1.00 76.81 562 ILE A CA 1
ATOM 4277 C C . ILE A 1 562 ? 17.774 -5.499 -8.858 1.00 76.81 562 ILE A C 1
ATOM 4279 O O . ILE A 1 562 ? 17.178 -4.430 -8.986 1.00 76.81 562 ILE A O 1
ATOM 4283 N N . GLY A 1 563 ? 17.235 -6.533 -8.210 1.00 72.06 563 GLY A N 1
ATOM 4284 C CA . GLY A 1 563 ? 15.959 -6.490 -7.503 1.00 72.06 563 GLY A CA 1
ATOM 4285 C C . GLY A 1 563 ? 15.234 -7.832 -7.506 1.00 72.06 563 GLY A C 1
ATOM 4286 O O . GLY A 1 563 ? 15.766 -8.844 -7.952 1.00 72.06 563 GLY A O 1
ATOM 4287 N N . ASN A 1 564 ? 13.999 -7.825 -7.014 1.00 76.62 564 ASN A N 1
ATOM 4288 C CA . ASN A 1 564 ? 13.066 -8.948 -7.114 1.00 76.62 564 ASN A CA 1
ATOM 4289 C C . ASN A 1 564 ? 12.533 -9.103 -8.560 1.00 76.62 564 ASN A C 1
ATOM 4291 O O . ASN A 1 564 ? 12.960 -8.393 -9.474 1.00 76.62 564 ASN A O 1
ATOM 4295 N N . GLU A 1 565 ? 11.575 -10.007 -8.772 1.00 69.94 565 GLU A N 1
ATOM 4296 C CA . GLU A 1 565 ? 10.930 -10.238 -10.074 1.00 69.94 565 GLU A CA 1
ATOM 4297 C C . GLU A 1 565 ? 10.427 -8.953 -10.758 1.00 69.94 565 GLU A C 1
ATOM 4299 O O . GLU A 1 565 ? 10.530 -8.811 -11.977 1.00 69.94 565 GLU A O 1
ATOM 4304 N N . GLU A 1 566 ? 9.958 -7.967 -9.990 1.00 71.06 566 GLU A N 1
ATOM 4305 C CA . GLU A 1 566 ? 9.413 -6.726 -10.541 1.00 71.06 566 GLU A CA 1
ATOM 4306 C C . GLU A 1 566 ? 10.464 -5.881 -11.262 1.00 71.06 566 GLU A C 1
ATOM 4308 O O . GLU A 1 566 ? 10.145 -5.191 -12.234 1.00 71.06 566 GLU A O 1
ATOM 4313 N N . ALA A 1 567 ? 11.736 -5.971 -10.858 1.00 73.12 567 ALA A N 1
ATOM 4314 C CA . ALA A 1 567 ? 12.818 -5.302 -11.570 1.00 73.12 567 ALA A CA 1
ATOM 4315 C C . ALA A 1 567 ? 12.967 -5.825 -13.010 1.00 73.12 567 ALA A C 1
ATOM 4317 O O . ALA A 1 567 ? 13.345 -5.051 -13.891 1.00 73.12 567 ALA A O 1
ATOM 4318 N N . CYS A 1 568 ? 12.581 -7.075 -13.279 1.00 79.19 568 CYS A N 1
ATOM 4319 C CA . CYS A 1 568 ? 12.634 -7.682 -14.610 1.00 79.19 568 CYS A CA 1
ATOM 4320 C C . CYS A 1 568 ? 11.455 -7.315 -15.517 1.00 79.19 568 CYS A C 1
ATOM 4322 O O . CYS A 1 568 ? 11.496 -7.608 -16.711 1.00 79.19 568 CYS A O 1
ATOM 4324 N N . ASN A 1 569 ? 10.455 -6.597 -14.995 1.00 76.25 569 ASN A N 1
ATOM 4325 C CA . ASN A 1 569 ? 9.402 -5.996 -15.817 1.00 76.25 569 ASN A CA 1
ATOM 4326 C C . ASN A 1 569 ? 9.896 -4.771 -16.610 1.00 76.25 569 ASN A C 1
ATOM 4328 O O . ASN A 1 569 ? 9.231 -4.347 -17.555 1.00 76.25 569 ASN A O 1
ATOM 4332 N N . ARG A 1 570 ? 11.048 -4.200 -16.232 1.00 74.00 570 ARG A N 1
ATOM 4333 C CA . ARG A 1 570 ? 11.749 -3.134 -16.963 1.00 74.00 570 ARG A CA 1
ATOM 4334 C C . ARG A 1 570 ? 12.749 -3.745 -17.942 1.00 74.00 570 ARG A C 1
ATOM 4336 O O . ARG A 1 570 ? 13.323 -4.794 -17.669 1.00 74.00 570 ARG A O 1
ATOM 4343 N N . THR A 1 571 ? 13.003 -3.093 -19.071 1.00 81.94 571 THR A N 1
ATOM 4344 C CA . THR A 1 571 ? 14.060 -3.508 -20.006 1.00 81.94 571 THR A CA 1
ATOM 4345 C C . THR A 1 571 ? 15.453 -3.324 -19.397 1.00 81.94 571 THR A C 1
ATOM 4347 O O . THR A 1 571 ? 15.659 -2.473 -18.529 1.00 81.94 571 THR A O 1
ATOM 4350 N N . ALA A 1 572 ? 16.446 -4.056 -19.909 1.00 85.06 572 ALA A N 1
ATOM 4351 C CA . ALA A 1 572 ? 17.842 -3.863 -19.518 1.00 85.06 572 ALA A CA 1
ATOM 4352 C C . ALA A 1 572 ? 18.271 -2.395 -19.696 1.00 85.06 572 ALA A C 1
ATOM 4354 O O . ALA A 1 572 ? 18.904 -1.820 -18.821 1.00 85.06 572 ALA A O 1
ATOM 4355 N N . ALA A 1 573 ? 17.855 -1.736 -20.780 1.00 82.38 573 ALA A N 1
ATOM 4356 C CA . ALA A 1 573 ? 18.179 -0.331 -21.022 1.00 82.38 573 ALA A CA 1
ATOM 4357 C C . ALA A 1 573 ? 17.607 0.623 -19.956 1.00 82.38 573 ALA A C 1
ATOM 4359 O O . ALA A 1 573 ? 18.191 1.678 -19.717 1.00 82.38 573 ALA A O 1
ATOM 4360 N N . GLU A 1 574 ? 16.474 0.282 -19.340 1.00 76.44 574 GLU A N 1
ATOM 4361 C CA . GLU A 1 574 ? 15.824 1.080 -18.293 1.00 76.44 574 GLU A CA 1
ATOM 4362 C C . GLU A 1 574 ? 16.462 0.869 -16.921 1.00 76.44 574 GLU A C 1
ATOM 4364 O O . GLU A 1 574 ? 16.616 1.834 -16.183 1.00 76.44 574 GLU A O 1
ATOM 4369 N N . ASN A 1 575 ? 16.885 -0.356 -16.601 1.00 78.94 575 ASN A N 1
ATOM 4370 C CA . ASN A 1 575 ? 17.577 -0.655 -15.341 1.00 78.94 575 ASN A CA 1
ATOM 4371 C C . ASN A 1 575 ? 19.037 -0.182 -15.313 1.00 78.94 575 ASN A C 1
ATOM 4373 O O . ASN A 1 575 ? 19.634 -0.063 -14.248 1.00 78.94 575 ASN A O 1
ATOM 4377 N N . LEU A 1 576 ? 19.619 0.068 -16.486 1.00 77.06 576 LEU A N 1
ATOM 4378 C CA . LEU A 1 576 ? 21.026 0.429 -16.662 1.00 77.06 576 LEU A CA 1
ATOM 4379 C C . LEU A 1 576 ? 21.274 1.929 -16.858 1.00 77.06 576 LEU A C 1
ATOM 4381 O O . LEU A 1 576 ? 22.395 2.320 -17.207 1.00 77.06 576 LEU A O 1
ATOM 4385 N N . ARG A 1 577 ? 20.238 2.752 -16.724 1.00 65.25 577 ARG A N 1
ATOM 4386 C CA . ARG A 1 577 ? 20.320 4.218 -16.734 1.00 65.25 577 ARG A CA 1
ATOM 4387 C C . ARG A 1 577 ? 20.367 4.732 -15.312 1.00 65.25 577 ARG A C 1
ATOM 4389 O O . ARG A 1 577 ? 21.120 5.708 -15.112 1.00 65.25 577 ARG A O 1
#

Sequence (577 aa):
MSKRLTLLAIAASIAWCGAAYADVTIERLPIENSSPILLLKGDFTQADNPDLLAKEVATSGARVITFNSDGGNVVMAMAYGRMIRSLGLSTLQLRSSQCASACALAFVGGATRQAEPGAIGVHQSSFSPDTEIEGRTAVAAVQALTAQIMTYLLEMDVDPKLLQLSLSVPSDDMRYLTASEMQNFGVTKGTLSEVSERAPTVAGPSKEVAASPEKTEPPSPTVEQRAIAFVKDYHDAWSRGNKEALAYMEKAYAGTVEFYGKATSRAAVMDQKREFASRWPVRAYSVKTGSTKVTCQVTCKVEGVVDWFAKRDVGDRVSSGTAEFSVVWDQSTGTILSETGKVIQLDKGVSGPVRLISQWQDENGTCRGSSGDSPQTLAACEHREAIGDKLQTVGWCYGRQGEYGYQMQWHACGSTSNQPEGAVASAKSDFTRPNPASYPVRARLAGKTVMPDFRGRDREFNSFRTRIRDGMREGPNFAGRYTLIQIGCGAGCSFVILADNQTGRPVSFPRGGEEHMYLSLDYRRDSRLVAAQWLDNGTSTCVVEFFDFDKDAWKPVSKTEIGNEEACNRTAAENLR

Foldseek 3Di:
DDDDDDDDDDDDPPPPPPDPDQQWDWDFQDDPPDQTEIEIEGEFDPPDDLVVVVVVCVVRVAQEYEYQYQYYDLVRLLVLLCSQLVSQHEYEFELVGAQEASSLNSQLSHNAHYYAFQRYKAADDDDDPPDPDPPVRVVVVSVVSLVVSLVSCVVSVFASVSVVVRHVHHPPGIDGHGPVRCVVRVSGGDDVVVSVVPDDDDDDDDDDDDDDDDDDDDDDDDLQRVVVVLVQVLQLQLQDAPVSNLVVLLLAADQWACEANDTDGSVRVSVVSNVVCQQFRHKHKAWAPPFWDWDDDQKIKIKGKIWMKTAGPPDRDIWTAMKIKIFIAGSVRNHTRYIDMGTPTTDPPDPASVVLQVLLVVLVCLLVVDDVPDPSNVVSVVSNVSSQVSRVSNQWAWDFAPDDNVRTGIDGDDPGGDDPPPPPPQPPPVDDDDDQVVFFAPDAADDFFDADDCPPDAVVCVVVRVQLRVQCNVAAFARRFKTWGWADPDPQFIWIWIAGRNHNDIDTDPDTDPQFGLWAKDHGNGGQKIKIWGQHPVVQFIKIWIWRCDPNDTDTDDMDTSGGVVLSVDHPVSSSD

Secondary structure (DSSP, 8-state):
----------------------S-EEEEEEETTEEEEEEEES-B-TT--THHHHHHHHHH---EEEEEB--B-HHHHHHHHHHHHHTTPEEEE-TTS-B-THHHHHHTT-SSEEE-TT--EE-PPPPPTT----HHHHHHHHHHHHHHHHHHHHHTT--THHHHHHHTS-TT--EEPPHHHHHHTTSSBS-THHHHHTS------------PPPPPPPPPPPHHHHHHHHHHHHHHHHTS-HHHHHHHHHHHEEEEEEETTEEEEHHHHHHHHHHHHHH--EEEEEEPTT--EEEESSEEEEEEEEEEEEE-SSSS-EEEEEEEEEEEEETTT--EEEEEEEEEEE-SS--S-HHHHHHHHHHHHHHHHS-TT-HHHHHHHHHHHHHHHHHHHTTEEE-BTT--TTT--EEE--TTB---BTB---------PPPGGGSB-S----SSPPPP-TTTTTGGGGGGHHHHHHHHHT---BTTTEEEEEEEEETTEEEEEEEETTT--EEEEEEESTTSEEEEEEE-TTBSEEEEEEEETTTTEEEEEEEEEETTEEEEEEEEEEEEGGGGGS-HHHHT-

Organism: NCBI:txid1972867

InterPro domains:
  IPR029045 ClpP/crotonase-like domain superfamily [SSF52096] (52-188)

pLDDT: mean 81.01, std 18.47, range [27.67, 98.38]